Protein 1DQ3 (pdb70)

Radius of gyration: 24.33 Å; Cα contacts (8 Å, |Δi|>4): 994; chains: 1; bounding box: 84×52×70 Å

CATH classification: 2.170.16.10 (+3 more: 3.30.160.90, 3.10.28.10, 3.10.28.10)

Nearest PDB structures (foldseek):
  1dq3-assembly1_A  TM=1.002E+00  e=6.385E-95  Pyrococcus furiosus
  5esp-assembly1_A  TM=5.366E-01  e=1.668E-06  Podospora anserina S mat+
  7rcg-assembly1_A  TM=5.757E-01  e=4.374E-06  synthetic construct
  6bcg-assembly1_D  TM=5.447E-01  e=7.885E-06  Leptographium truncatum
  3hyj-assembly2_D  TM=6.438E-01  e=2.565E-03  Thermotoga maritima

Structure (mmCIF, N/CA/C/O backbone):
data_1DQ3
#
_entry.id   1DQ3
#
_cell.length_a   56.550
_cell.length_b   85.280
_cell.length_c   65.410
_cell.angle_alpha   90.00
_cell.angle_beta   112.94
_cell.angle_gamma   90.00
#
_symmetry.space_group_name_H-M   'P 1 21 1'
#
loop_
_entity.id
_entity.type
_entity.pdbx_description
1 polymer ENDONUCLEASE
2 non-polymer 'ZINC ION'
3 water water
#
loop_
_atom_site.group_PDB
_atom_site.id
_atom_site.type_symbol
_atom_site.label_atom_id
_atom_site.label_alt_id
_atom_site.label_comp_id
_atom_site.label_asym_id
_atom_site.label_entity_id
_atom_site.label_seq_id
_atom_site.pdbx_PDB_ins_code
_atom_site.Cartn_x
_atom_site.Cartn_y
_atom_site.Cartn_z
_atom_site.occupancy
_atom_site.B_iso_or_equiv
_atom_site.auth_seq_id
_atom_site.auth_comp_id
_atom_site.auth_asym_id
_atom_site.auth_atom_id
_atom_site.pdbx_PDB_model_num
ATOM 1 N N . CYS A 1 1 ? 28.477 17.535 57.694 1.00 46.76 1 CYS A N 1
ATOM 2 C CA . CYS A 1 1 ? 27.386 18.429 57.220 1.00 46.97 1 CYS A CA 1
ATOM 3 C C . CYS A 1 1 ? 27.876 19.366 56.121 1.00 45.61 1 CYS A C 1
ATOM 4 O O . CYS A 1 1 ? 29.018 19.824 56.161 1.00 43.30 1 CYS A O 1
ATOM 7 N N . ILE A 1 2 ? 27.010 19.642 55.141 1.00 41.96 2 ILE A N 1
ATOM 8 C CA . ILE A 1 2 ? 27.357 20.511 54.017 1.00 39.06 2 ILE A CA 1
ATOM 9 C C . ILE A 1 2 ? 26.320 21.593 53.741 1.00 36.51 2 ILE A C 1
ATOM 10 O O . ILE A 1 2 ? 25.178 21.505 54.190 1.00 34.10 2 ILE A O 1
ATOM 15 N N . ASP A 1 3 ? 26.729 22.604 52.980 1.00 35.38 3 ASP A N 1
ATOM 16 C CA . ASP A 1 3 ? 25.867 23.727 52.652 1.00 33.41 3 ASP A CA 1
ATOM 17 C C . ASP A 1 3 ? 24.545 23.338 52.003 1.00 34.89 3 ASP A C 1
ATOM 18 O O . ASP A 1 3 ? 24.485 22.440 51.164 1.00 34.83 3 ASP A O 1
ATOM 23 N N . GLY A 1 4 ? 23.492 24.048 52.389 1.00 31.32 4 GLY A N 1
ATOM 24 C CA . GLY A 1 4 ? 22.164 23.768 51.880 1.00 34.18 4 GLY A CA 1
ATOM 25 C C . GLY A 1 4 ? 21.949 23.904 50.386 1.00 31.12 4 GLY A C 1
ATOM 26 O O . GLY A 1 4 ? 20.971 23.397 49.861 1.00 32.94 4 GLY A O 1
ATOM 27 N N . LYS A 1 5 ? 22.853 24.582 49.699 1.00 33.13 5 LYS A N 1
ATOM 28 C CA . LYS A 1 5 ? 22.705 24.779 48.266 1.00 33.98 5 LYS A CA 1
ATOM 29 C C . LYS A 1 5 ? 23.211 23.607 47.430 1.00 31.70 5 LYS A C 1
ATOM 30 O O . LYS A 1 5 ? 23.014 23.568 46.214 1.00 31.81 5 LYS A O 1
ATOM 36 N N . ALA A 1 6 ? 23.845 22.643 48.084 1.00 30.68 6 ALA A N 1
ATOM 37 C CA . ALA A 1 6 ? 24.351 21.475 47.382 1.00 27.13 6 ALA A CA 1
ATOM 38 C C . ALA A 1 6 ? 23.159 20.701 46.826 1.00 25.54 6 ALA A C 1
ATOM 39 O O . ALA A 1 6 ? 22.138 20.571 47.498 1.00 20.27 6 ALA A O 1
ATOM 41 N N . LYS A 1 7 ? 23.296 20.187 45.605 1.00 23.71 7 LYS A N 1
ATOM 42 C CA . LYS A 1 7 ? 22.233 19.422 44.965 1.00 25.46 7 LYS A CA 1
ATOM 43 C C . LYS A 1 7 ? 22.341 17.969 45.379 1.00 27.25 7 LYS A C 1
ATOM 44 O O . LYS A 1 7 ? 23.433 17.473 45.648 1.00 20.49 7 LYS A O 1
ATOM 50 N N . ILE A 1 8 ? 21.207 17.279 45.425 1.00 23.38 8 ILE A N 1
ATOM 51 C CA . ILE A 1 8 ? 21.223 15.874 45.797 1.00 25.73 8 ILE A CA 1
ATOM 52 C C . ILE A 1 8 ? 20.121 15.114 45.078 1.00 25.51 8 ILE A C 1
ATOM 53 O O . ILE A 1 8 ? 19.035 15.651 44.845 1.00 30.44 8 ILE A O 1
ATOM 58 N N . ILE A 1 9 ? 20.402 13.869 44.712 1.00 20.77 9 ILE A N 1
ATOM 59 C CA . ILE A 1 9 ? 19.408 13.049 44.044 1.00 24.33 9 ILE A CA 1
ATOM 60 C C . ILE A 1 9 ? 18.979 11.937 45.000 1.00 23.51 9 ILE A C 1
ATOM 61 O O . ILE A 1 9 ? 19.819 11.277 45.601 1.00 20.09 9 ILE A O 1
ATOM 66 N N . PHE A 1 10 ? 17.672 11.739 45.151 1.00 25.24 10 PHE A N 1
ATOM 67 C CA . PHE A 1 10 ? 17.173 10.693 46.041 1.00 24.76 10 PHE A CA 1
ATOM 68 C C . PHE A 1 10 ? 15.875 10.102 45.509 1.00 30.75 10 PHE A C 1
ATOM 69 O O . PHE A 1 10 ? 15.226 10.688 44.644 1.00 30.97 10 PHE A O 1
ATOM 77 N N . GLU A 1 11 ? 15.499 8.933 46.012 1.00 30.64 11 GLU A N 1
ATOM 78 C CA . GLU A 1 11 ? 14.266 8.312 45.561 1.00 38.37 11 GLU A CA 1
ATOM 79 C C . GLU A 1 11 ? 13.378 7.845 46.707 1.00 40.91 11 GLU A C 1
ATOM 80 O O . GLU A 1 11 ? 13.829 7.700 47.846 1.00 37.06 11 GLU A O 1
ATOM 86 N N . ASN A 1 12 ? 12.108 7.624 46.382 1.00 47.65 12 ASN A N 1
ATOM 87 C CA . ASN A 1 12 ? 11.106 7.151 47.327 1.00 54.97 12 ASN A CA 1
ATOM 88 C C . ASN A 1 12 ? 10.629 5.776 46.869 1.00 60.74 12 ASN A C 1
ATOM 89 O O . ASN A 1 12 ? 11.312 4.771 47.076 1.00 61.66 12 ASN A O 1
ATOM 94 N N . GLU A 1 13 ? 9.456 5.738 46.241 1.00 65.43 13 GLU A N 1
ATOM 95 C CA . GLU A 1 13 ? 8.891 4.491 45.732 1.00 68.73 13 GLU A CA 1
ATOM 96 C C . GLU A 1 13 ? 9.341 4.339 44.282 1.00 67.27 13 GLU A C 1
ATOM 97 O O . GLU A 1 13 ? 8.518 4.246 43.368 1.00 70.82 13 GLU A O 1
ATOM 103 N N . GLY A 1 14 ? 10.658 4.312 44.084 1.00 64.26 14 GLY A N 1
ATOM 104 C CA . GLY A 1 14 ? 11.220 4.190 42.749 1.00 59.77 14 GLY A CA 1
ATOM 105 C C . GLY A 1 14 ? 11.185 5.542 42.063 1.00 55.77 14 GLY A C 1
ATOM 106 O O . GLY A 1 14 ? 11.725 5.735 40.967 1.00 56.18 14 GLY A O 1
ATOM 107 N N . GLU A 1 15 ? 10.545 6.486 42.743 1.00 51.05 15 GLU A N 1
ATOM 108 C CA . GLU A 1 15 ? 10.372 7.849 42.265 1.00 45.22 15 GLU A CA 1
ATOM 109 C C . GLU A 1 15 ? 11.574 8.717 42.651 1.00 40.76 15 GLU A C 1
ATOM 110 O O . GLU A 1 15 ? 11.802 8.967 43.835 1.00 39.37 15 GLU A O 1
ATOM 116 N N . GLU A 1 16 ? 12.334 9.177 41.658 1.00 33.37 16 GLU A N 1
ATOM 117 C CA . GLU A 1 16 ? 13.507 10.008 41.920 1.00 31.91 16 GLU A CA 1
ATOM 118 C C . GLU A 1 16 ? 13.198 11.495 41.988 1.00 28.09 16 GLU A C 1
ATOM 119 O O . GLU A 1 16 ? 12.243 11.980 41.383 1.00 31.11 16 GLU A O 1
ATOM 125 N N . HIS A 1 17 ? 14.042 12.209 42.720 1.00 27.55 17 HIS A N 1
ATOM 126 C CA . HIS A 1 17 ? 13.933 13.652 42.879 1.00 27.92 17 HIS A CA 1
ATOM 127 C C . HIS A 1 17 ? 15.326 14.235 42.818 1.00 27.41 17 HIS A C 1
ATOM 128 O O . HIS A 1 17 ? 16.311 13.543 43.086 1.00 26.85 17 HIS A O 1
ATOM 135 N N . LEU A 1 18 ? 15.389 15.511 42.459 1.00 25.60 18 LEU A N 1
ATOM 136 C CA . LEU A 1 18 ? 16.633 16.248 42.367 1.00 30.09 18 LEU A CA 1
ATOM 137 C C . LEU A 1 18 ? 16.320 17.615 42.948 1.00 31.03 18 LEU A C 1
ATOM 138 O O . LEU A 1 18 ? 15.581 18.390 42.353 1.00 30.54 18 LEU A O 1
ATOM 143 N N . THR A 1 19 ? 16.874 17.892 44.123 1.00 30.70 19 THR A N 1
ATOM 144 C CA . THR A 1 19 ? 16.640 19.154 44.819 1.00 29.45 19 THR A CA 1
ATOM 145 C C . THR A 1 19 ? 17.896 19.517 45.607 1.00 27.90 19 THR A C 1
ATOM 146 O O . THR A 1 19 ? 18.864 18.764 45.621 1.00 26.26 19 THR A O 1
ATOM 150 N N . THR A 1 20 ? 17.875 20.665 46.274 1.00 28.10 20 THR A N 1
ATOM 151 C CA . THR A 1 20 ? 19.011 21.061 47.092 1.00 27.67 20 THR A CA 1
ATOM 152 C C . THR A 1 20 ? 18.788 20.417 48.450 1.00 28.39 20 THR A C 1
ATOM 153 O O . THR A 1 20 ? 17.715 19.876 48.721 1.00 30.30 20 THR A O 1
ATOM 157 N N . MET A 1 21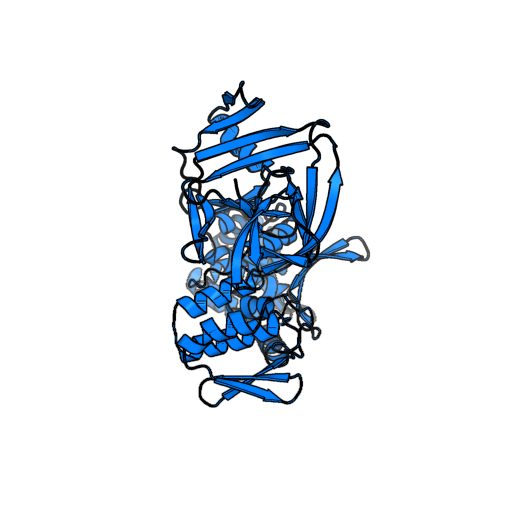 ? 19.795 20.483 49.307 1.00 29.75 21 MET A N 1
ATOM 158 C CA . MET A 1 21 ? 19.683 19.911 50.641 1.00 29.83 21 MET A CA 1
ATOM 159 C C . MET A 1 21 ? 18.611 20.648 51.459 1.00 29.56 21 MET A C 1
ATOM 160 O O . MET A 1 21 ? 17.860 20.024 52.209 1.00 27.28 21 MET A O 1
ATOM 165 N N . GLU A 1 22 ? 18.529 21.968 51.300 1.00 29.43 22 GLU A N 1
ATOM 166 C CA . GLU A 1 22 ? 17.537 22.752 52.032 1.00 34.36 22 GLU A CA 1
ATOM 167 C C . GLU A 1 22 ? 16.139 22.237 51.721 1.00 33.39 22 GLU A C 1
ATOM 168 O O . GLU A 1 22 ? 15.376 21.864 52.617 1.00 34.76 22 GLU A O 1
ATOM 174 N N . GLU A 1 23 ? 15.819 22.233 50.431 1.00 31.90 23 GLU A N 1
ATOM 175 C CA . GLU A 1 23 ? 14.521 21.794 49.944 1.00 34.84 23 GLU A CA 1
ATOM 176 C C . GLU A 1 23 ? 14.174 20.389 50.384 1.00 32.38 23 GLU A C 1
ATOM 177 O O . GLU A 1 23 ? 13.002 20.070 50.590 1.00 31.37 23 GLU A O 1
ATOM 183 N N . MET A 1 24 ? 15.184 19.541 50.526 1.00 30.68 24 MET A N 1
ATOM 184 C CA . MET A 1 24 ? 14.929 18.175 50.952 1.00 29.51 24 MET A CA 1
ATOM 185 C C . MET A 1 24 ? 14.453 18.194 52.407 1.00 29.93 24 MET A C 1
ATOM 186 O O . MET A 1 24 ? 13.576 17.424 52.797 1.00 30.16 24 MET A O 1
ATOM 191 N N . TYR A 1 25 ? 15.039 19.079 53.206 1.00 30.70 25 TYR A N 1
ATOM 192 C CA . TYR A 1 25 ? 14.658 19.198 54.607 1.00 32.24 25 TYR A CA 1
ATOM 193 C C . TYR A 1 25 ? 13.229 19.757 54.664 1.00 32.07 25 TYR A C 1
ATOM 194 O O . TYR A 1 25 ? 12.356 19.185 55.310 1.00 25.70 25 TYR A O 1
ATOM 203 N N . GLU A 1 26 ? 13.005 20.863 53.960 1.00 35.25 26 GLU A N 1
ATOM 204 C CA . GLU A 1 26 ? 11.699 21.512 53.899 1.00 37.75 26 GLU A CA 1
ATOM 205 C C . GLU A 1 26 ? 10.583 20.578 53.425 1.00 40.10 26 GLU A C 1
ATOM 206 O O . GLU A 1 26 ? 9.431 20.712 53.836 1.00 41.34 26 GLU A O 1
ATOM 212 N N . ARG A 1 27 ? 10.935 19.630 52.564 1.00 40.07 27 ARG A N 1
ATOM 213 C CA . ARG A 1 27 ? 9.979 18.687 51.999 1.00 41.27 27 ARG A CA 1
ATOM 214 C C . ARG A 1 27 ? 9.440 17.658 52.979 1.00 40.57 27 ARG A C 1
ATOM 215 O O . ARG A 1 27 ? 8.337 17.134 52.794 1.00 37.47 27 ARG A O 1
ATOM 223 N N . TYR A 1 28 ? 10.214 17.350 54.013 1.00 37.72 28 TYR A N 1
ATOM 224 C CA . TYR A 1 28 ? 9.770 16.365 54.994 1.00 37.94 28 TYR A CA 1
ATOM 225 C C . TYR A 1 28 ? 9.592 16.938 56.389 1.00 37.59 28 TYR A C 1
ATOM 226 O O . TYR A 1 28 ? 9.393 16.198 57.346 1.00 36.03 28 TYR A O 1
ATOM 235 N N . LYS A 1 29 ? 9.651 18.259 56.488 1.00 36.08 29 LYS A N 1
ATOM 236 C CA . LYS A 1 29 ? 9.511 18.945 57.761 1.00 40.85 29 LYS A CA 1
ATOM 237 C C . LYS A 1 29 ? 8.191 18.605 58.449 1.00 42.42 29 LYS A C 1
ATOM 238 O O . LYS A 1 29 ? 8.143 18.469 59.672 1.00 40.34 29 LYS A O 1
ATOM 244 N N . HIS A 1 30 ? 7.130 18.456 57.657 1.00 41.30 30 HIS A N 1
ATOM 245 C CA . HIS A 1 30 ? 5.808 18.146 58.190 1.00 42.85 30 HIS A CA 1
ATOM 246 C C . HIS A 1 30 ? 5.791 16.898 59.066 1.00 40.82 30 HIS A C 1
ATOM 247 O O . HIS A 1 30 ? 4.955 16.779 59.960 1.00 40.92 30 HIS A O 1
ATOM 254 N N . LEU A 1 31 ? 6.701 15.966 58.811 1.00 41.07 31 LEU A N 1
ATOM 255 C CA . LEU A 1 31 ? 6.764 14.751 59.615 1.00 42.02 31 LEU A CA 1
ATOM 256 C C . LEU A 1 31 ? 7.187 15.088 61.044 1.00 43.65 31 LEU A C 1
ATOM 257 O O . LEU A 1 31 ? 7.246 14.215 61.909 1.00 41.47 31 LEU A O 1
ATOM 262 N N . GLY A 1 32 ? 7.492 16.360 61.280 1.00 43.53 32 GLY A N 1
ATOM 263 C CA . GLY A 1 32 ? 7.899 16.792 62.602 1.00 46.01 32 GLY A CA 1
ATOM 264 C C . GLY A 1 32 ? 9.396 16.730 62.826 1.00 47.34 32 GLY A C 1
ATOM 265 O O . GLY A 1 32 ? 10.026 15.690 62.635 1.00 48.69 32 GLY A O 1
ATOM 266 N N . GLU A 1 33 ? 9.971 17.854 63.230 1.00 46.71 33 GLU A N 1
ATOM 267 C CA . GLU A 1 33 ? 11.400 17.913 63.489 1.00 49.21 33 GLU A CA 1
ATOM 268 C C . GLU A 1 33 ? 11.675 18.028 64.989 1.00 49.36 33 GLU A C 1
ATOM 269 O O . GLU A 1 33 ? 10.996 18.763 65.702 1.00 50.95 33 GLU A O 1
ATOM 275 N N . PHE A 1 34 ? 12.669 17.285 65.463 1.00 46.89 34 PHE A N 1
ATOM 276 C CA . PHE A 1 34 ? 13.030 17.302 66.873 1.00 44.74 34 PHE A CA 1
ATOM 277 C C . PHE A 1 34 ? 14.355 18.032 67.084 1.00 45.42 34 PHE A C 1
ATOM 278 O O . PHE A 1 34 ? 15.210 18.055 66.201 1.00 44.51 34 PHE A O 1
ATOM 286 N N . TYR A 1 35 ? 14.522 18.627 68.258 1.00 44.14 35 TYR A N 1
ATOM 287 C CA . TYR A 1 35 ? 15.745 19.353 68.570 1.00 42.21 35 TYR A CA 1
ATOM 288 C C . TYR A 1 35 ? 16.651 18.529 69.474 1.00 39.06 35 TYR A C 1
ATOM 289 O O . TYR A 1 35 ? 16.233 18.081 70.538 1.00 40.57 35 TYR A O 1
ATOM 298 N N . ASP A 1 36 ? 17.887 18.323 69.032 1.00 38.16 36 ASP A N 1
ATOM 299 C CA . ASP A 1 36 ? 18.874 17.571 69.798 1.00 37.78 36 ASP A CA 1
ATOM 300 C C . ASP A 1 36 ? 19.633 18.595 70.630 1.00 41.65 36 ASP A C 1
ATOM 301 O O . ASP A 1 36 ? 20.653 19.132 70.195 1.00 36.80 36 ASP A O 1
ATOM 306 N N . GLU A 1 37 ? 19.121 18.860 71.827 1.00 43.56 37 GLU A N 1
ATOM 307 C CA . GLU A 1 37 ? 19.713 19.840 72.728 1.00 47.34 37 GLU A CA 1
ATOM 308 C C . GLU A 1 37 ? 21.219 19.657 72.954 1.00 44.53 37 GLU A C 1
ATOM 309 O O . GLU A 1 37 ? 21.958 20.637 72.994 1.00 46.47 37 GLU A O 1
ATOM 315 N N . GLU A 1 38 ? 21.673 18.412 73.081 1.00 43.72 38 GLU A N 1
ATOM 316 C CA . GLU A 1 38 ? 23.097 18.128 73.297 1.00 41.79 38 GLU A CA 1
ATOM 317 C C . GLU A 1 38 ? 23.995 18.596 72.154 1.00 42.26 38 GLU A C 1
ATOM 318 O O . GLU A 1 38 ? 25.046 19.197 72.388 1.00 41.83 38 GLU A O 1
ATOM 324 N N . TYR A 1 39 ? 23.577 18.326 70.919 1.00 41.72 39 TYR A N 1
ATOM 325 C CA . TYR A 1 39 ? 24.362 18.697 69.747 1.00 37.78 39 TYR A CA 1
ATOM 326 C C . TYR A 1 39 ? 23.861 19.922 68.998 1.00 34.37 39 TYR A C 1
ATOM 327 O O . TYR A 1 39 ? 24.298 20.201 67.882 1.00 35.12 39 TYR A O 1
ATOM 336 N N . ASN A 1 40 ? 22.955 20.659 69.625 1.00 33.21 40 ASN A N 1
ATOM 337 C CA . ASN A 1 40 ? 22.393 21.867 69.038 1.00 36.56 40 ASN A CA 1
ATOM 338 C C . ASN A 1 40 ? 22.042 21.712 67.549 1.00 36.61 40 ASN A C 1
ATOM 339 O O . ASN A 1 40 ? 22.414 22.544 66.720 1.00 37.39 40 ASN A O 1
ATOM 344 N N . ARG A 1 41 ? 21.320 20.649 67.215 1.00 30.34 41 ARG A N 1
ATOM 345 C CA . ARG A 1 41 ? 20.933 20.418 65.831 1.00 33.49 41 ARG A CA 1
ATOM 346 C C . ARG A 1 41 ? 19.471 19.991 65.725 1.00 35.07 41 ARG A C 1
ATOM 347 O O . ARG A 1 41 ? 18.919 19.412 66.659 1.00 31.82 41 ARG A O 1
ATOM 355 N N . TRP A 1 42 ? 18.849 20.283 64.587 1.00 32.78 42 TRP A N 1
ATOM 356 C CA . TRP A 1 42 ? 17.463 19.899 64.368 1.00 36.39 42 TRP A CA 1
ATOM 357 C C . TRP A 1 42 ? 17.440 18.661 63.487 1.00 34.93 42 TRP A C 1
ATOM 358 O O . TRP A 1 42 ? 18.209 18.556 62.540 1.00 39.43 42 TRP A O 1
ATOM 369 N N . GLY A 1 43 ? 16.562 17.720 63.801 1.00 32.13 43 GLY A N 1
ATOM 370 C CA . GLY A 1 43 ? 16.493 16.512 63.011 1.00 32.35 43 GLY A CA 1
ATOM 371 C C . GLY A 1 43 ? 15.085 16.167 62.570 1.00 39.01 43 GLY A C 1
ATOM 372 O O . GLY A 1 43 ? 14.116 16.814 62.971 1.00 38.58 43 GLY A O 1
ATOM 373 N N . ILE A 1 44 ? 14.987 15.143 61.731 1.00 38.52 44 ILE A N 1
ATOM 374 C CA . ILE A 1 44 ? 13.717 14.656 61.215 1.00 39.51 44 ILE A CA 1
ATOM 375 C C . ILE A 1 44 ? 13.913 13.168 60.982 1.00 39.40 44 ILE A C 1
ATOM 376 O O . ILE A 1 44 ? 14.797 12.768 60.222 1.00 35.97 44 ILE A O 1
ATOM 381 N N . ASP A 1 45 ? 13.113 12.347 61.652 1.00 40.69 45 ASP A N 1
ATOM 382 C CA . ASP A 1 45 ? 13.219 10.908 61.484 1.00 41.97 45 ASP A CA 1
ATOM 383 C C . ASP A 1 45 ? 12.425 10.473 60.267 1.00 43.06 45 ASP A C 1
ATOM 384 O O . ASP A 1 45 ? 11.201 10.620 60.219 1.00 45.26 45 ASP A O 1
ATOM 389 N N . VAL A 1 46 ? 13.136 9.943 59.280 1.00 39.87 46 VAL A N 1
ATOM 390 C CA . VAL A 1 46 ? 12.517 9.486 58.049 1.00 39.97 46 VAL A CA 1
ATOM 391 C C . VAL A 1 46 ? 12.809 8.004 57.858 1.00 42.65 46 VAL A C 1
ATOM 392 O O . VAL A 1 46 ? 12.677 7.468 56.761 1.00 41.96 46 VAL A O 1
ATOM 396 N N . SER A 1 47 ? 13.204 7.346 58.941 1.00 44.06 47 SER A N 1
ATOM 397 C CA . SER A 1 47 ? 13.515 5.926 58.902 1.00 48.83 47 SER A CA 1
ATOM 398 C C . SER A 1 47 ? 12.347 5.106 58.377 1.00 51.34 47 SER A C 1
ATOM 399 O O . SER A 1 47 ? 12.546 4.086 57.719 1.00 52.63 47 SER A O 1
ATOM 402 N N . ASN A 1 48 ? 11.129 5.544 58.674 1.00 55.78 48 ASN A N 1
ATOM 403 C CA . ASN A 1 48 ? 9.944 4.826 58.218 1.00 58.63 48 ASN A CA 1
ATOM 404 C C . ASN A 1 48 ? 9.547 5.249 56.812 1.00 57.80 48 ASN A C 1
ATOM 405 O O . ASN A 1 48 ? 8.803 4.548 56.130 1.00 59.17 48 ASN A O 1
ATOM 410 N N . VAL A 1 49 ? 10.039 6.407 56.388 1.00 55.57 49 VAL A N 1
ATOM 411 C CA . VAL A 1 49 ? 9.770 6.907 55.046 1.00 54.36 49 VAL A CA 1
ATOM 412 C C . VAL A 1 49 ? 10.898 6.370 54.176 1.00 54.19 49 VAL A C 1
ATOM 413 O O . VAL A 1 49 ? 12.060 6.714 54.375 1.00 56.12 49 VAL A O 1
ATOM 417 N N . PRO A 1 50 ? 10.574 5.512 53.200 1.00 51.80 50 PRO A N 1
ATOM 418 C CA . PRO A 1 50 ? 11.639 4.978 52.352 1.00 48.45 50 PRO A CA 1
ATOM 419 C C . PRO A 1 50 ? 12.340 6.057 51.534 1.00 45.46 50 PRO A C 1
ATOM 420 O O . PRO A 1 50 ? 11.818 6.519 50.523 1.00 50.35 50 PRO A O 1
ATOM 424 N N . ILE A 1 51 ? 13.509 6.482 51.995 1.00 39.11 51 ILE A N 1
ATOM 425 C CA . ILE A 1 51 ? 14.288 7.480 51.272 1.00 35.08 51 ILE A CA 1
ATOM 426 C C . ILE A 1 51 ? 15.652 6.875 50.989 1.00 31.66 51 ILE A C 1
ATOM 427 O O . ILE A 1 51 ? 16.334 6.391 51.897 1.00 29.92 51 ILE A O 1
ATOM 432 N N . TYR A 1 52 ? 16.040 6.886 49.722 1.00 30.41 52 TYR A N 1
ATOM 433 C CA . TYR A 1 52 ? 17.314 6.317 49.334 1.00 30.69 52 TYR A CA 1
ATOM 434 C C . TYR A 1 52 ? 18.177 7.300 48.574 1.00 30.97 52 TYR A C 1
ATOM 435 O O . TYR A 1 52 ? 17.675 8.111 47.794 1.00 29.64 52 TYR A O 1
ATOM 444 N N . VAL A 1 53 ? 19.481 7.230 48.823 1.00 25.71 53 VAL A N 1
ATOM 445 C CA . VAL A 1 53 ? 20.437 8.093 48.149 1.00 22.60 53 VAL A CA 1
ATOM 446 C C . VAL A 1 53 ? 21.490 7.212 47.500 1.00 22.48 53 VAL A C 1
ATOM 447 O O . VAL A 1 53 ? 21.486 5.989 47.679 1.00 24.09 53 VAL A O 1
ATOM 451 N N . LYS A 1 54 ? 22.371 7.821 46.715 1.00 22.17 54 LYS A N 1
ATOM 452 C CA . LYS A 1 54 ? 23.438 7.055 46.082 1.00 23.51 54 LYS A CA 1
ATOM 453 C C . LYS A 1 54 ? 24.597 7.044 47.062 1.00 21.41 54 LYS A C 1
ATOM 454 O O . LYS A 1 54 ? 25.059 8.093 47.502 1.00 20.07 54 LYS A O 1
ATOM 460 N N . SER A 1 55 ? 25.036 5.848 47.425 1.00 22.74 55 SER A N 1
ATOM 461 C CA . SER A 1 55 ? 26.125 5.691 48.378 1.00 22.53 55 SER A CA 1
ATOM 462 C C . SER A 1 55 ? 27.285 4.896 47.783 1.00 23.23 55 SER A C 1
ATOM 463 O O . SER A 1 55 ? 27.096 4.054 46.908 1.00 25.54 55 SER A O 1
ATOM 466 N N . PHE A 1 56 ? 28.487 5.157 48.281 1.00 24.04 56 PHE A N 1
ATOM 467 C CA . PHE A 1 56 ? 29.670 4.457 47.820 1.00 20.89 56 PHE A CA 1
ATOM 468 C C . PHE A 1 56 ? 30.057 3.389 48.851 1.00 25.07 56 PHE A C 1
ATOM 469 O O . PHE A 1 56 ? 30.116 3.665 50.051 1.00 24.85 56 PHE A O 1
ATOM 477 N N . ASP A 1 57 ? 30.306 2.171 48.384 1.00 25.66 57 ASP A N 1
ATOM 478 C CA . ASP A 1 57 ? 30.720 1.101 49.280 1.00 29.03 57 ASP A CA 1
ATOM 479 C C . ASP A 1 57 ? 32.221 0.881 49.129 1.00 28.16 57 ASP A C 1
ATOM 480 O O . ASP A 1 57 ? 32.672 0.238 48.183 1.00 27.67 57 ASP A O 1
ATOM 485 N N . PRO A 1 58 ? 33.014 1.418 50.068 1.00 31.06 58 PRO A N 1
ATOM 486 C CA . PRO A 1 58 ? 34.477 1.301 50.061 1.00 36.64 58 PRO A CA 1
ATOM 487 C C . PRO A 1 58 ? 34.939 -0.147 49.978 1.00 40.27 58 PRO A C 1
ATOM 488 O O . PRO A 1 58 ? 35.994 -0.438 49.423 1.00 42.92 58 PRO A O 1
ATOM 492 N N . GLU A 1 59 ? 34.139 -1.047 50.539 1.00 43.89 59 GLU A N 1
ATOM 493 C CA . GLU A 1 59 ? 34.461 -2.469 50.543 1.00 48.21 59 GLU A CA 1
ATOM 494 C C . GLU A 1 59 ? 34.469 -3.064 49.134 1.00 46.41 59 GLU A C 1
ATOM 495 O O . GLU A 1 59 ? 35.524 -3.428 48.615 1.00 46.72 59 GLU A O 1
ATOM 501 N N . SER A 1 60 ? 33.291 -3.161 48.519 1.00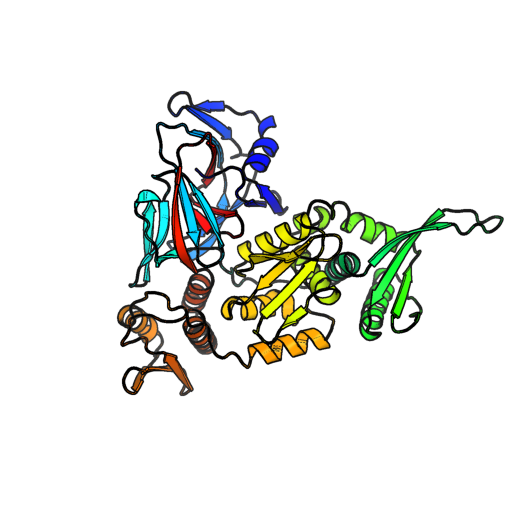 43.64 60 SER A N 1
ATOM 502 C CA . SER A 1 60 ? 33.174 -3.729 47.177 1.00 41.15 60 SER A CA 1
ATOM 503 C C . SER A 1 60 ? 33.568 -2.731 46.094 1.00 42.69 60 SER A C 1
ATOM 504 O O . SER A 1 60 ? 33.716 -3.092 44.924 1.00 41.76 60 SER A O 1
ATOM 507 N N . LYS A 1 61 ? 33.734 -1.474 46.490 1.00 40.84 61 LYS A N 1
ATOM 508 C CA . LYS A 1 61 ? 34.129 -0.424 45.566 1.00 42.95 61 LYS A CA 1
ATOM 509 C C . LYS A 1 61 ? 33.106 -0.175 44.473 1.00 43.39 61 LYS A C 1
ATOM 510 O O . LYS A 1 61 ? 33.452 -0.015 43.309 1.00 45.80 61 LYS A O 1
ATOM 516 N N . ARG A 1 62 ? 31.836 -0.150 44.841 1.00 41.81 62 ARG A N 1
ATOM 517 C CA . ARG A 1 62 ? 30.820 0.118 43.855 1.00 39.93 62 ARG A CA 1
ATOM 518 C C . ARG A 1 62 ? 29.779 1.041 44.449 1.00 38.82 62 ARG A C 1
ATOM 519 O O . ARG A 1 62 ? 29.794 1.322 45.651 1.00 35.11 62 ARG A O 1
ATOM 527 N N . VAL A 1 63 ? 28.900 1.540 43.590 1.00 33.85 63 VAL A N 1
ATOM 528 C CA . VAL A 1 63 ? 27.852 2.450 44.008 1.00 31.24 63 VAL A CA 1
ATOM 529 C C . VAL A 1 63 ? 26.626 1.645 44.392 1.00 30.04 63 VAL A C 1
ATOM 530 O O . VAL A 1 63 ? 26.149 0.818 43.619 1.00 30.57 63 VAL A O 1
ATOM 534 N N . VAL A 1 64 ? 26.118 1.901 45.590 1.00 29.84 64 VAL A N 1
ATOM 535 C CA . VAL A 1 64 ? 24.957 1.196 46.110 1.00 28.85 64 VAL A CA 1
ATOM 536 C C . VAL A 1 64 ? 23.874 2.182 46.555 1.00 29.59 64 VAL A C 1
ATOM 537 O O . VAL A 1 64 ? 24.112 3.384 46.654 1.00 26.19 64 VAL A O 1
ATOM 541 N N . LYS A 1 65 ? 22.687 1.652 46.832 1.00 30.73 65 LYS A N 1
ATOM 542 C CA . LYS A 1 65 ? 21.562 2.457 47.285 1.00 32.52 65 LYS A CA 1
ATOM 543 C C . LYS A 1 65 ? 21.612 2.527 48.808 1.00 31.50 65 LYS A C 1
ATOM 544 O O . LYS A 1 65 ? 21.595 1.502 49.485 1.00 31.14 65 LYS A O 1
ATOM 550 N N . GLY A 1 66 ? 21.683 3.739 49.343 1.00 31.65 66 GLY A N 1
ATOM 551 C CA . GLY A 1 66 ? 21.762 3.898 50.783 1.00 29.72 66 GLY A CA 1
ATOM 552 C C . GLY A 1 66 ? 20.504 4.437 51.433 1.00 30.29 66 GLY A C 1
ATOM 553 O O . GLY A 1 66 ? 19.919 5.414 50.966 1.00 30.18 66 GLY A O 1
ATOM 554 N N . LYS A 1 67 ? 20.109 3.796 52.530 1.00 28.30 67 LYS A N 1
ATOM 555 C CA . LYS A 1 67 ? 18.923 4.163 53.297 1.00 27.22 67 LYS A CA 1
ATOM 556 C C . LYS A 1 67 ? 19.174 5.352 54.218 1.00 25.70 67 LYS A C 1
ATOM 557 O O . LYS A 1 67 ? 20.103 5.335 55.031 1.00 29.58 67 LYS A O 1
ATOM 563 N N . VAL A 1 68 ? 18.353 6.388 54.088 1.00 22.35 68 VAL A N 1
ATOM 564 C CA . VAL A 1 68 ? 18.475 7.565 54.942 1.00 25.30 68 VAL A CA 1
ATOM 565 C C . VAL A 1 68 ? 17.555 7.368 56.149 1.00 29.02 68 VAL A C 1
ATOM 566 O O . VAL A 1 68 ? 16.411 6.948 55.996 1.00 31.98 68 VAL A O 1
ATOM 570 N N . ASN A 1 69 ? 18.047 7.651 57.350 1.00 28.19 69 ASN A N 1
ATOM 571 C CA . ASN A 1 69 ? 17.214 7.485 58.533 1.00 28.73 69 ASN A CA 1
ATOM 572 C C . ASN A 1 69 ? 16.872 8.792 59.216 1.00 26.71 69 ASN A C 1
ATOM 573 O O . ASN A 1 69 ? 15.827 8.914 59.850 1.00 32.31 69 ASN A O 1
ATOM 578 N N . VAL A 1 70 ? 17.743 9.779 59.070 1.00 26.98 70 VAL A N 1
ATOM 579 C CA . VAL A 1 70 ? 17.527 11.079 59.685 1.00 26.74 70 VAL A CA 1
ATOM 580 C C . VAL A 1 70 ? 18.136 12.181 58.826 1.00 27.41 70 VAL A C 1
ATOM 581 O O . VAL A 1 70 ? 19.239 12.030 58.300 1.00 30.67 70 VAL A O 1
ATOM 585 N N . ILE A 1 71 ? 17.416 13.286 58.693 1.00 25.87 71 ILE A N 1
ATOM 586 C CA . ILE A 1 71 ? 17.903 14.437 57.945 1.00 24.69 71 ILE A CA 1
ATOM 587 C C . ILE A 1 71 ? 18.214 15.483 59.003 1.00 30.29 71 ILE A C 1
ATOM 588 O O . ILE A 1 71 ? 17.345 15.844 59.797 1.00 28.50 71 ILE A O 1
ATOM 593 N N . TRP A 1 72 ? 19.447 15.970 59.016 1.00 30.07 72 TRP A N 1
ATOM 594 C CA . TRP A 1 72 ? 19.854 16.960 59.999 1.00 30.18 72 TRP A CA 1
ATOM 595 C C . TRP A 1 72 ? 20.000 18.363 59.451 1.00 29.53 72 TRP A C 1
ATOM 596 O O . TRP A 1 72 ? 20.295 18.569 58.277 1.00 31.26 72 TRP A O 1
ATOM 607 N N . LYS A 1 73 ? 19.804 19.331 60.332 1.00 29.54 73 LYS A N 1
ATOM 608 C CA . LYS A 1 73 ? 19.948 20.729 59.985 1.00 31.61 73 LYS A CA 1
ATOM 609 C C . LYS A 1 73 ? 20.828 21.329 61.086 1.00 34.95 73 LYS A C 1
ATOM 610 O O . LYS A 1 73 ? 20.549 21.161 62.272 1.00 36.78 73 LYS A O 1
ATOM 616 N N . TYR A 1 74 ? 21.902 22.005 60.691 1.00 38.50 74 TYR A N 1
ATOM 617 C CA . TYR A 1 74 ? 22.820 22.612 61.647 1.00 41.49 74 TYR A CA 1
ATOM 618 C C . TYR A 1 74 ? 22.947 24.110 61.439 1.00 45.15 74 TYR A C 1
ATOM 619 O O . TYR A 1 74 ? 22.656 24.634 60.366 1.00 48.31 74 TYR A O 1
ATOM 628 N N . GLU A 1 75 ? 23.409 24.794 62.476 1.00 50.38 75 GLU A N 1
ATOM 629 C CA . GLU A 1 75 ? 23.619 26.228 62.433 1.00 54.54 75 GLU A CA 1
ATOM 630 C C . GLU A 1 75 ? 25.029 26.387 62.917 1.00 55.78 75 GLU A C 1
ATOM 631 O O . GLU A 1 75 ? 25.276 26.286 64.114 1.00 58.11 75 GLU A O 1
ATOM 637 N N . LEU A 1 76 ? 25.965 26.593 61.997 1.00 58.53 76 LEU A N 1
ATOM 638 C CA . LEU A 1 76 ? 27.359 26.758 62.388 1.00 59.89 76 LEU A CA 1
ATOM 639 C C . LEU A 1 76 ? 27.767 28.229 62.368 1.00 62.69 76 LEU A C 1
ATOM 640 O O . LEU A 1 76 ? 27.517 28.951 61.388 1.00 64.72 76 LEU A O 1
ATOM 645 N N . GLY A 1 77 ? 28.391 28.665 63.465 1.00 64.09 77 GLY A N 1
ATOM 646 C CA . GLY A 1 77 ? 28.824 30.046 63.581 1.00 63.66 77 GLY A CA 1
ATOM 647 C C . GLY A 1 77 ? 30.328 30.235 63.524 1.00 63.74 77 GLY A C 1
ATOM 648 O O . GLY A 1 77 ? 31.096 29.286 63.294 1.00 62.44 77 GLY A O 1
ATOM 649 N N . LYS A 1 78 ? 30.746 31.471 63.779 1.00 63.14 78 LYS A N 1
ATOM 650 C CA . LYS A 1 78 ? 32.142 31.854 63.730 1.00 61.61 78 LYS A CA 1
ATOM 651 C C . LYS A 1 78 ? 33.070 31.086 64.651 1.00 60.72 78 LYS A C 1
ATOM 652 O O . LYS A 1 78 ? 34.281 31.268 64.601 1.00 58.09 78 LYS A O 1
ATOM 658 N N . ASP A 1 79 ? 32.521 30.219 65.488 1.00 61.18 79 ASP A N 1
ATOM 659 C CA . ASP A 1 79 ? 33.383 29.420 66.357 1.00 64.17 79 ASP A CA 1
ATOM 660 C C . ASP A 1 79 ? 34.016 28.271 65.557 1.00 62.36 79 ASP A C 1
ATOM 661 O O . ASP A 1 79 ? 34.961 27.617 66.014 1.00 62.33 79 ASP A O 1
ATOM 666 N N . VAL A 1 80 ? 33.491 28.036 64.360 1.00 60.43 80 VAL A N 1
ATOM 667 C CA . VAL A 1 80 ? 34.018 26.975 63.497 1.00 59.19 80 VAL A CA 1
ATOM 668 C C . VAL A 1 80 ? 34.343 27.501 62.092 1.00 55.95 80 VAL A C 1
ATOM 669 O O . VAL A 1 80 ? 33.553 28.239 61.472 1.00 50.23 80 VAL A O 1
ATOM 673 N N . THR A 1 81 ? 35.515 27.127 61.597 1.00 54.86 81 THR A N 1
ATOM 674 C CA . THR A 1 81 ? 35.910 27.568 60.265 1.00 57.45 81 THR A CA 1
ATOM 675 C C . THR A 1 81 ? 35.412 26.582 59.173 1.00 56.41 81 THR A C 1
ATOM 676 O O . THR A 1 81 ? 35.681 25.383 59.241 1.00 55.64 81 THR A O 1
ATOM 680 N N . LYS A 1 82 ? 34.639 27.085 58.206 1.00 54.33 82 LYS A N 1
ATOM 681 C CA . LYS A 1 82 ? 34.123 26.248 57.109 1.00 53.78 82 LYS A CA 1
ATOM 682 C C . LYS A 1 82 ? 35.156 26.097 55.975 1.00 51.32 82 LYS A C 1
ATOM 683 O O . LYS A 1 82 ? 35.847 27.051 55.621 1.00 49.97 82 LYS A O 1
ATOM 689 N N . TYR A 1 83 ? 35.235 24.901 55.395 1.00 47.24 83 TYR A N 1
ATOM 690 C CA . TYR A 1 83 ? 36.170 24.623 54.309 1.00 44.10 83 TYR A CA 1
ATOM 691 C C . TYR A 1 83 ? 35.489 24.469 52.960 1.00 41.82 83 TYR A C 1
ATOM 692 O O . TYR A 1 83 ? 34.667 23.574 52.774 1.00 42.00 83 TYR A O 1
ATOM 701 N N . GLU A 1 84 ? 35.828 25.347 52.020 1.00 40.80 84 GLU A N 1
ATOM 702 C CA . GLU A 1 84 ? 35.273 25.273 50.674 1.00 36.82 84 GLU A CA 1
ATOM 703 C C . GLU A 1 84 ? 36.265 24.514 49.797 1.00 38.04 84 GLU A C 1
ATOM 704 O O . GLU A 1 84 ? 37.442 24.882 49.695 1.00 31.70 84 GLU A O 1
ATOM 710 N N . ILE A 1 85 ? 35.785 23.447 49.169 1.00 35.78 85 ILE A N 1
ATOM 711 C CA . ILE A 1 85 ? 36.629 22.628 48.312 1.00 34.15 85 ILE A CA 1
ATOM 712 C C . ILE A 1 85 ? 36.140 22.626 46.863 1.00 31.06 85 ILE A C 1
ATOM 713 O O . ILE A 1 85 ? 34.971 22.343 46.590 1.00 35.69 85 ILE A O 1
ATOM 718 N N . ILE A 1 86 ? 37.046 22.963 45.945 1.00 32.81 86 ILE A N 1
ATOM 719 C CA . ILE A 1 86 ? 36.752 23.017 44.511 1.00 30.96 86 ILE A CA 1
ATOM 720 C C . ILE A 1 86 ? 37.669 22.059 43.758 1.00 30.05 86 ILE A C 1
ATOM 721 O O . ILE A 1 86 ? 38.884 22.082 43.952 1.00 30.37 86 ILE A O 1
ATOM 726 N N . THR A 1 87 ? 37.094 21.222 42.898 1.00 26.53 87 THR A N 1
ATOM 727 C CA . THR A 1 87 ? 37.894 20.282 42.116 1.00 23.30 87 THR A CA 1
ATOM 728 C C . THR A 1 87 ? 38.234 20.843 40.735 1.00 25.42 87 THR A C 1
ATOM 729 O O . THR A 1 87 ? 37.775 21.923 40.356 1.00 22.42 87 THR A O 1
ATOM 733 N N . ASN A 1 88 ? 39.035 20.085 39.989 1.00 26.55 88 ASN A N 1
ATOM 734 C CA . ASN A 1 88 ? 39.450 20.464 38.643 1.00 27.68 88 ASN A CA 1
ATOM 735 C C . ASN A 1 88 ? 38.235 20.627 37.731 1.00 31.30 88 ASN A C 1
ATOM 736 O O . ASN A 1 88 ? 38.218 21.471 36.839 1.00 30.96 88 ASN A O 1
ATOM 741 N N . LYS A 1 89 ? 37.225 19.804 37.981 1.00 26.88 89 LYS A N 1
ATOM 742 C CA . LYS A 1 89 ? 35.985 19.782 37.218 1.00 32.84 89 LYS A CA 1
ATOM 743 C C . LYS A 1 89 ? 35.093 20.991 37.495 1.00 30.58 89 LYS A C 1
ATOM 744 O O . LYS A 1 89 ? 34.147 21.255 36.752 1.00 31.66 89 LYS A O 1
ATOM 750 N N . GLY A 1 90 ? 35.386 21.706 38.575 1.00 29.33 90 GLY A N 1
ATOM 751 C CA . GLY A 1 90 ? 34.585 22.860 38.944 1.00 28.67 90 GLY A CA 1
ATOM 752 C C . GLY A 1 90 ? 33.632 22.524 40.083 1.00 32.08 90 GLY A C 1
ATOM 753 O O . GLY A 1 90 ? 32.956 23.398 40.611 1.00 34.72 90 GLY A O 1
ATOM 754 N N . THR A 1 91 ? 33.579 21.249 40.460 1.00 31.63 91 THR A N 1
ATOM 755 C CA . THR A 1 91 ? 32.712 20.794 41.542 1.00 27.92 91 THR A CA 1
ATOM 756 C C . THR A 1 91 ? 33.001 21.547 42.844 1.00 28.14 91 THR A C 1
ATOM 757 O O . THR A 1 91 ? 34.155 21.682 43.256 1.00 22.27 91 THR A O 1
ATOM 761 N N . LYS A 1 92 ? 31.942 22.026 43.490 1.00 23.55 92 LYS A N 1
ATOM 762 C CA . LYS A 1 92 ? 32.072 22.778 44.731 1.00 26.19 92 LYS A CA 1
ATOM 763 C C . LYS A 1 92 ? 31.428 22.080 45.934 1.00 23.92 92 LYS A C 1
ATOM 764 O O . LYS A 1 92 ? 30.296 21.603 45.864 1.00 27.44 92 LYS A O 1
ATOM 770 N N . ILE A 1 93 ? 32.170 22.028 47.035 1.00 25.69 93 ILE A N 1
ATOM 771 C CA . ILE A 1 93 ? 31.708 21.410 48.269 1.00 30.26 93 ILE A CA 1
ATOM 772 C C . ILE A 1 93 ? 32.088 22.272 49.475 1.00 31.76 93 ILE A C 1
ATOM 773 O O . ILE A 1 93 ? 33.265 22.368 49.829 1.00 30.16 93 ILE A O 1
ATOM 778 N N . LEU A 1 94 ? 31.093 22.908 50.093 1.00 30.95 94 LEU A N 1
ATOM 779 C CA . LEU A 1 94 ? 31.332 23.729 51.279 1.00 32.74 94 LEU A CA 1
ATOM 780 C C . LEU A 1 94 ? 30.929 22.861 52.464 1.00 30.28 94 LEU A C 1
ATOM 781 O O . LEU A 1 94 ? 29.774 22.441 52.569 1.00 32.90 94 LEU A O 1
ATOM 786 N N . THR A 1 95 ? 31.880 22.591 53.351 1.00 30.01 95 THR A N 1
ATOM 787 C CA . THR A 1 95 ? 31.633 21.711 54.487 1.00 28.68 95 THR A CA 1
ATOM 788 C C . THR A 1 95 ? 32.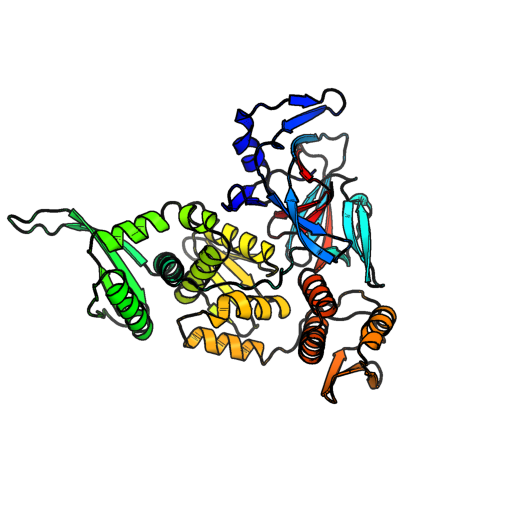306 22.155 55.781 1.00 30.38 95 THR A C 1
ATOM 789 O O . THR A 1 95 ? 32.862 23.248 55.865 1.00 29.24 95 THR A O 1
ATOM 793 N N . SER A 1 96 ? 32.240 21.282 56.783 1.00 33.93 96 SER A N 1
ATOM 794 C CA . SER A 1 96 ? 32.829 21.523 58.097 1.00 35.87 96 SER A CA 1
ATOM 795 C C . SER A 1 96 ? 34.236 20.930 58.130 1.00 34.60 96 SER A C 1
ATOM 796 O O . SER A 1 96 ? 34.551 20.029 57.353 1.00 35.37 96 SER A O 1
ATOM 799 N N . PRO A 1 97 ? 35.089 21.417 59.046 1.00 36.81 97 PRO A N 1
ATOM 800 C CA . PRO A 1 97 ? 36.480 20.983 59.223 1.00 34.01 97 PRO A CA 1
ATOM 801 C C . PRO A 1 97 ? 36.702 19.501 59.446 1.00 34.04 97 PRO A C 1
ATOM 802 O O . PRO A 1 97 ? 37.689 18.938 58.971 1.00 33.02 97 PRO A O 1
ATOM 806 N N . TRP A 1 98 ? 35.792 18.868 60.171 1.00 30.56 98 TRP A N 1
ATOM 807 C CA . TRP A 1 98 ? 35.943 17.454 60.478 1.00 34.70 98 TRP A CA 1
ATOM 808 C C . TRP A 1 98 ? 35.301 16.535 59.466 1.00 33.88 98 TRP A C 1
ATOM 809 O O . TRP A 1 98 ? 35.524 15.326 59.503 1.00 37.33 98 TRP A O 1
ATOM 820 N N . HIS A 1 99 ? 34.502 17.102 58.565 1.00 34.34 99 HIS A N 1
ATOM 821 C CA . HIS A 1 99 ? 33.818 16.307 57.550 1.00 33.09 99 HIS A CA 1
ATOM 822 C C . HIS A 1 99 ? 34.829 15.552 56.683 1.00 30.01 99 HIS A C 1
ATOM 823 O O . HIS A 1 99 ? 35.653 16.162 56.006 1.00 31.23 99 HIS A O 1
ATOM 830 N N . PRO A 1 100 ? 34.775 14.214 56.689 1.00 25.68 100 PRO A N 1
ATOM 831 C CA . PRO A 1 100 ? 35.701 13.396 55.899 1.00 29.79 100 PRO A CA 1
ATOM 832 C C . PRO A 1 100 ? 35.260 13.062 54.464 1.00 29.51 100 PRO A C 1
ATOM 833 O O . PRO A 1 100 ? 34.066 12.920 54.177 1.00 29.83 100 PRO A O 1
ATOM 837 N N . PHE A 1 101 ? 36.244 12.929 53.575 1.00 31.12 101 PHE A N 1
ATOM 838 C CA . PHE A 1 101 ? 36.000 12.595 52.172 1.00 28.37 101 PHE A CA 1
ATOM 839 C C . PHE A 1 101 ? 36.729 11.310 51.839 1.00 27.52 101 PHE A C 1
ATOM 840 O O . PHE A 1 101 ? 37.697 10.949 52.506 1.00 29.60 101 PHE A O 1
ATOM 848 N N . PHE A 1 102 ? 36.276 10.622 50.799 1.00 19.89 102 PHE A N 1
ATOM 849 C CA . PHE A 1 102 ? 36.944 9.404 50.371 1.00 23.11 102 PHE A CA 1
ATOM 850 C C . PHE A 1 102 ? 38.087 9.838 49.448 1.00 27.11 102 PHE A C 1
ATOM 851 O O . PHE A 1 102 ? 37.868 10.536 48.455 1.00 23.74 102 PHE A O 1
ATOM 859 N N . VAL A 1 103 ? 39.304 9.436 49.795 1.00 24.48 103 VAL A N 1
ATOM 860 C CA . VAL A 1 103 ? 40.484 9.790 49.020 1.00 23.56 103 VAL A CA 1
ATOM 861 C C . VAL A 1 103 ? 41.172 8.540 48.481 1.00 22.82 103 VAL A C 1
ATOM 862 O O . VAL A 1 103 ? 41.282 7.535 49.177 1.00 23.30 103 VAL A O 1
ATOM 866 N N . LEU A 1 104 ? 41.591 8.593 47.221 1.00 19.41 104 LEU A N 1
ATOM 867 C CA . LEU A 1 104 ? 42.310 7.473 46.607 1.00 21.46 104 LEU A CA 1
ATOM 868 C C . LEU A 1 104 ? 43.779 7.849 46.705 1.00 21.28 104 LEU A C 1
ATOM 869 O O . LEU A 1 104 ? 44.185 8.897 46.211 1.00 22.75 104 LEU A O 1
ATOM 874 N N . THR A 1 105 ? 44.560 7.009 47.373 1.00 24.12 105 THR A N 1
ATOM 875 C CA . THR A 1 105 ? 45.993 7.253 47.548 1.00 23.46 105 THR A CA 1
ATOM 876 C C . THR A 1 105 ? 46.779 6.697 46.357 1.00 22.55 105 THR A C 1
ATOM 877 O O . THR A 1 105 ? 46.273 5.858 45.607 1.00 22.99 105 THR A O 1
ATOM 881 N N . PRO A 1 106 ? 48.035 7.146 46.183 1.00 23.34 106 PRO A N 1
ATOM 882 C CA . PRO A 1 106 ? 48.890 6.686 45.079 1.00 23.85 106 PRO A CA 1
ATOM 883 C C . PRO A 1 106 ? 48.954 5.171 44.955 1.00 24.83 106 PRO A C 1
ATOM 884 O O . PRO A 1 106 ? 49.046 4.636 43.847 1.00 27.65 106 PRO A O 1
ATOM 888 N N . ASP A 1 107 ? 48.883 4.481 46.091 1.00 25.75 107 ASP A N 1
ATOM 889 C CA . ASP A 1 107 ? 48.931 3.020 46.119 1.00 29.66 107 ASP A CA 1
ATOM 890 C C . ASP A 1 107 ? 47.571 2.365 45.884 1.00 28.19 107 ASP A C 1
ATOM 891 O O . ASP A 1 107 ? 47.386 1.182 46.162 1.00 27.10 107 ASP A O 1
ATOM 896 N N . PHE A 1 108 ? 46.626 3.142 45.365 1.00 26.97 108 PHE A N 1
ATOM 897 C CA . PHE A 1 108 ? 45.284 2.654 45.064 1.00 26.56 108 PHE A CA 1
ATOM 898 C C . PHE A 1 108 ? 44.499 2.182 46.279 1.00 30.49 108 PHE A C 1
ATOM 899 O O . PHE A 1 108 ? 43.783 1.188 46.213 1.00 33.06 108 PHE A O 1
ATOM 907 N N . LYS A 1 109 ? 44.645 2.891 47.392 1.00 33.22 109 LYS A N 1
ATOM 908 C CA . LYS A 1 109 ? 43.920 2.549 48.605 1.00 34.35 109 LYS A CA 1
ATOM 909 C C . LYS A 1 109 ? 42.949 3.679 48.940 1.00 32.05 109 LYS A C 1
ATOM 910 O O . LYS A 1 109 ? 43.270 4.861 48.780 1.00 30.68 109 LYS A O 1
ATOM 916 N N . ILE A 1 110 ? 41.755 3.314 49.393 1.00 29.27 110 ILE A N 1
ATOM 917 C CA . ILE A 1 110 ? 40.758 4.313 49.743 1.00 27.27 110 ILE A CA 1
ATOM 918 C C . ILE A 1 110 ? 40.811 4.602 51.232 1.00 27.57 110 ILE A C 1
ATOM 919 O O . ILE A 1 110 ? 40.708 3.694 52.051 1.00 29.25 110 ILE A O 1
ATOM 924 N N . VAL A 1 111 ? 40.980 5.871 51.576 1.00 25.46 111 VAL A N 1
ATOM 925 C CA . VAL A 1 111 ? 41.050 6.268 52.969 1.00 28.53 111 VAL A CA 1
ATOM 926 C C . VAL A 1 111 ? 40.224 7.517 53.176 1.00 32.42 111 VAL A C 1
ATOM 927 O O . VAL A 1 111 ? 39.934 8.249 52.229 1.00 31.77 111 VAL A O 1
ATOM 931 N N . GLU A 1 112 ? 39.855 7.756 54.425 1.00 35.12 112 GLU A N 1
ATOM 932 C CA . GLU A 1 112 ? 39.046 8.907 54.781 1.00 37.11 112 GLU A CA 1
ATOM 933 C C . GLU A 1 112 ? 39.922 10.006 55.341 1.00 35.43 112 GLU A C 1
ATOM 934 O O . GLU A 1 112 ? 40.770 9.756 56.189 1.00 39.13 112 GLU A O 1
ATOM 940 N N . LYS A 1 113 ? 39.725 11.222 54.856 1.00 32.69 113 LYS A N 1
ATOM 941 C CA . LYS A 1 113 ? 40.494 12.362 55.333 1.00 32.32 113 LYS A CA 1
ATOM 942 C C . LYS A 1 113 ? 39.521 13.504 55.536 1.00 34.23 113 LYS A C 1
ATOM 943 O O . LYS A 1 113 ? 38.640 13.740 54.701 1.00 31.36 113 LYS A O 1
ATOM 949 N N . ARG A 1 114 ? 39.663 14.200 56.655 1.00 34.17 114 ARG A N 1
ATOM 950 C CA . ARG A 1 114 ? 38.787 15.313 56.945 1.00 34.91 114 ARG A CA 1
ATOM 951 C C . ARG A 1 114 ? 39.119 16.494 56.053 1.00 34.44 114 ARG A C 1
ATOM 952 O O . ARG A 1 114 ? 40.225 16.595 55.523 1.00 35.29 114 ARG A O 1
ATOM 960 N N . ALA A 1 115 ? 38.145 17.382 55.887 1.00 34.05 115 ALA A N 1
ATOM 961 C CA . ALA A 1 115 ? 38.304 18.555 55.049 1.00 34.93 115 ALA A CA 1
ATOM 962 C C . ALA A 1 115 ? 39.529 19.395 55.385 1.00 36.53 115 ALA A C 1
ATOM 963 O O . ALA A 1 115 ? 40.133 19.975 54.486 1.00 38.54 115 ALA A O 1
ATOM 965 N N . ASP A 1 116 ? 39.897 19.481 56.663 1.00 36.67 116 ASP A N 1
ATOM 966 C CA . ASP A 1 116 ? 41.062 20.290 57.023 1.00 39.94 116 ASP A CA 1
ATOM 967 C C . ASP A 1 116 ? 42.396 19.610 56.733 1.00 37.96 116 ASP A C 1
ATOM 968 O O . ASP A 1 116 ? 43.445 20.241 56.829 1.00 42.18 116 ASP A O 1
ATOM 973 N N . GLU A 1 117 ? 42.352 18.329 56.374 1.00 37.09 117 GLU A N 1
ATOM 974 C CA . GLU A 1 117 ? 43.558 17.575 56.045 1.00 38.07 117 GLU A CA 1
ATOM 975 C C . GLU A 1 117 ? 43.815 17.571 54.536 1.00 37.86 117 GLU A C 1
ATOM 976 O O . GLU A 1 117 ? 44.916 17.259 54.092 1.00 37.99 117 GLU A O 1
ATOM 982 N N . LEU A 1 118 ? 42.792 17.899 53.752 1.00 39.11 118 LEU A N 1
ATOM 983 C CA . LEU A 1 118 ? 42.919 17.908 52.297 1.00 38.90 118 LEU A CA 1
ATOM 984 C C . LEU A 1 118 ? 43.894 18.955 51.809 1.00 40.92 118 LEU A C 1
ATOM 985 O O . LEU A 1 118 ? 44.109 19.976 52.454 1.00 43.80 118 LEU A O 1
ATOM 990 N N . LYS A 1 119 ? 44.473 18.693 50.646 1.00 41.09 119 LYS A N 1
ATOM 991 C CA . LYS A 1 119 ? 45.416 19.615 50.035 1.00 41.31 119 LYS A CA 1
ATOM 992 C C . LYS A 1 119 ? 45.280 19.498 48.525 1.00 38.96 119 LYS A C 1
ATOM 993 O O . LYS A 1 119 ? 44.879 18.450 48.015 1.00 34.58 119 LYS A O 1
ATOM 999 N N . GLU A 1 120 ? 45.594 20.583 47.824 1.00 35.39 120 GLU A N 1
ATOM 1000 C CA . GLU A 1 120 ? 45.527 20.613 46.369 1.00 36.11 120 GLU A CA 1
ATOM 1001 C C . GLU A 1 120 ? 46.211 19.388 45.777 1.00 34.89 120 GLU A C 1
ATOM 1002 O O . GLU A 1 120 ? 47.297 19.004 46.211 1.00 31.71 120 GLU A O 1
ATOM 1008 N N . GLY A 1 121 ? 45.557 18.761 44.804 1.00 31.23 121 GLY A N 1
ATOM 1009 C CA . GLY A 1 121 ? 46.134 17.593 44.168 1.00 25.33 121 GLY A CA 1
ATOM 1010 C C . GLY A 1 121 ? 45.641 16.272 44.706 1.00 24.54 121 GLY A C 1
ATOM 1011 O O . GLY A 1 121 ? 45.968 15.219 44.155 1.00 27.10 121 GLY A O 1
ATOM 1012 N N . ASP A 1 122 ? 44.865 16.301 45.785 1.00 20.94 122 ASP A N 1
ATOM 1013 C CA . ASP A 1 122 ? 44.356 15.048 46.330 1.00 24.08 122 ASP A CA 1
ATOM 1014 C C . ASP A 1 122 ? 43.276 14.533 45.408 1.00 24.65 122 ASP A C 1
ATOM 1015 O O . ASP A 1 122 ? 42.530 15.314 44.808 1.00 21.46 122 ASP A O 1
ATOM 1020 N N . ILE A 1 123 ? 43.195 13.215 45.306 1.00 24.52 123 ILE A N 1
ATOM 1021 C CA . ILE A 1 123 ? 42.217 12.569 44.453 1.00 21.37 123 ILE A CA 1
ATOM 1022 C C . ILE A 1 123 ? 40.968 12.217 45.254 1.00 23.24 123 ILE A C 1
ATOM 1023 O O . ILE A 1 123 ? 41.028 11.397 46.163 1.00 22.81 123 ILE A O 1
ATOM 1028 N N . LEU A 1 124 ? 39.844 12.839 44.908 1.00 19.55 124 LEU A N 1
ATOM 1029 C CA . LEU A 1 124 ? 38.584 12.577 45.588 1.00 19.77 124 LEU A CA 1
ATOM 1030 C C . LEU A 1 124 ? 37.733 11.567 44.826 1.00 20.55 124 LEU A C 1
ATOM 1031 O O . LEU A 1 124 ? 37.769 11.518 43.608 1.00 19.59 124 LEU A O 1
ATOM 1036 N N . ILE A 1 125 ? 36.978 10.748 45.551 1.00 20.79 125 ILE A N 1
ATOM 1037 C CA . ILE A 1 125 ? 36.096 9.782 44.920 1.00 21.21 125 ILE A CA 1
ATOM 1038 C C . ILE A 1 125 ? 34.818 10.560 44.585 1.00 21.57 125 ILE A C 1
ATOM 1039 O O . ILE A 1 125 ? 34.122 11.046 45.483 1.00 17.88 125 ILE A O 1
ATOM 1044 N N . GLY A 1 126 ? 34.526 10.697 43.294 1.00 20.48 126 GLY A N 1
ATOM 1045 C CA . GLY A 1 126 ? 33.347 11.442 42.883 1.00 21.14 126 GLY A CA 1
ATOM 1046 C C . GLY A 1 126 ? 32.298 10.612 42.172 1.00 16.35 126 GLY A C 1
ATOM 1047 O O . GLY A 1 126 ? 32.409 9.392 42.104 1.00 14.44 126 GLY A O 1
ATOM 1048 N N . GLY A 1 127 ? 31.272 11.275 41.643 1.00 18.36 127 GLY A N 1
ATOM 1049 C CA . GLY A 1 127 ? 30.208 10.577 40.930 1.00 20.29 127 GLY A CA 1
ATOM 1050 C C . GLY A 1 127 ? 30.785 9.635 39.891 1.00 21.14 127 GLY A C 1
ATOM 1051 O O . GLY A 1 127 ? 31.645 10.022 39.099 1.00 21.15 127 GLY A O 1
ATOM 1052 N N . MET A 1 128 ? 30.314 8.396 39.888 1.00 19.57 128 MET A N 1
ATOM 1053 C CA . MET A 1 128 ? 30.836 7.401 38.956 1.00 23.94 128 MET A CA 1
ATOM 1054 C C . MET A 1 128 ? 29.750 6.528 38.348 1.00 21.53 128 MET A C 1
ATOM 1055 O O . MET A 1 128 ? 28.653 6.416 38.885 1.00 17.75 128 MET A O 1
ATOM 1060 N N . PRO A 1 129 ? 30.043 5.909 37.199 1.00 22.44 129 PRO A N 1
ATOM 1061 C CA . PRO A 1 129 ? 29.064 5.041 36.536 1.00 25.46 129 PRO A CA 1
ATOM 1062 C C . PRO A 1 129 ? 28.767 3.776 37.346 1.00 30.43 129 PRO A C 1
ATOM 1063 O O . PRO A 1 129 ? 29.564 3.358 38.191 1.00 27.81 129 PRO A O 1
ATOM 1067 N N . ASP A 1 130 ? 27.601 3.187 37.106 1.00 34.97 130 ASP A N 1
ATOM 1068 C CA . ASP A 1 130 ? 27.204 1.974 37.809 1.00 40.83 130 ASP A CA 1
ATOM 1069 C C . ASP A 1 130 ? 27.240 0.774 36.868 1.00 41.36 130 ASP A C 1
ATOM 1070 O O . ASP A 1 130 ? 26.919 -0.341 37.266 1.00 46.70 130 ASP A O 1
ATOM 1075 N N . GLY A 1 131 ? 27.628 1.018 35.620 1.00 47.37 131 GLY A N 1
ATOM 1076 C CA . GLY A 1 131 ? 27.727 -0.045 34.634 1.00 52.78 131 GLY A CA 1
ATOM 1077 C C . GLY A 1 131 ? 26.437 -0.760 34.267 1.00 58.27 131 GLY A C 1
ATOM 1078 O O . GLY A 1 131 ? 26.413 -1.528 33.301 1.00 60.38 131 GLY A O 1
ATOM 1079 N N . GLU A 1 132 ? 25.365 -0.514 35.018 1.00 60.20 132 GLU A N 1
ATOM 1080 C CA . GLU A 1 132 ? 24.082 -1.160 34.746 1.00 61.29 132 GLU A CA 1
ATOM 1081 C C . GLU A 1 132 ? 23.601 -0.945 33.315 1.00 60.19 132 GLU A C 1
ATOM 1082 O O . GLU A 1 132 ? 24.206 -0.203 32.541 1.00 61.17 132 GLU A O 1
ATOM 1088 N N . ASP A 1 133 ? 22.507 -1.610 32.968 1.00 59.18 133 ASP A N 1
ATOM 1089 C CA . ASP A 1 133 ? 21.934 -1.484 31.637 1.00 58.02 133 ASP A CA 1
ATOM 1090 C C . ASP A 1 133 ? 20.866 -0.406 31.657 1.00 54.82 133 ASP A C 1
ATOM 1091 O O . ASP A 1 133 ? 20.230 -0.166 32.682 1.00 55.96 133 ASP A O 1
ATOM 1096 N N . TYR A 1 134 ? 20.675 0.243 30.518 1.00 51.29 134 TYR A N 1
ATOM 1097 C CA . TYR A 1 134 ? 19.678 1.290 30.406 1.00 48.85 134 TYR A CA 1
ATOM 1098 C C . TYR A 1 134 ? 18.837 1.034 29.169 1.00 44.22 134 TYR A C 1
ATOM 1099 O O . TYR A 1 134 ? 19.336 0.530 28.169 1.00 45.46 134 TYR A O 1
ATOM 1108 N N . LYS A 1 135 ? 17.560 1.378 29.237 1.00 40.77 135 LYS A N 1
ATOM 1109 C CA . LYS A 1 135 ? 16.674 1.167 28.104 1.00 41.55 135 LYS A CA 1
ATOM 1110 C C . LYS A 1 135 ? 16.226 2.495 27.495 1.00 37.08 135 LYS A C 1
ATOM 1111 O O . LYS A 1 135 ? 15.936 3.451 28.210 1.00 37.24 135 LYS A O 1
ATOM 1117 N N . PHE A 1 136 ? 16.183 2.536 26.168 1.00 30.12 136 PHE A N 1
ATOM 1118 C CA . PHE A 1 136 ? 15.777 3.718 25.420 1.00 24.84 136 PHE A CA 1
ATOM 1119 C C . PHE A 1 136 ? 14.258 3.693 25.210 1.00 24.33 136 PHE A C 1
ATOM 1120 O O . PHE A 1 136 ? 13.711 2.712 24.717 1.00 20.63 136 PHE A O 1
ATOM 1128 N N . ILE A 1 137 ? 13.578 4.770 25.584 1.00 19.17 137 ILE A N 1
ATOM 1129 C CA . ILE A 1 137 ? 12.125 4.841 25.429 1.00 22.63 137 ILE A CA 1
ATOM 1130 C C . ILE A 1 137 ? 11.805 6.018 24.507 1.00 21.99 137 ILE A C 1
ATOM 1131 O O . ILE A 1 137 ? 12.014 7.171 24.878 1.00 23.62 137 ILE A O 1
ATOM 1136 N N . PHE A 1 138 ? 11.291 5.721 23.313 1.00 17.37 138 PHE A N 1
ATOM 1137 C CA . PHE A 1 138 ? 11.012 6.762 22.335 1.00 18.52 138 PHE A CA 1
ATOM 1138 C C . PHE A 1 138 ? 10.065 7.854 22.809 1.00 12.74 138 PHE A C 1
ATOM 1139 O O . PHE A 1 138 ? 10.250 9.023 22.483 1.00 16.01 138 PHE A O 1
ATOM 1147 N N . ASP A 1 139 ? 9.050 7.481 23.580 1.00 13.57 139 ASP A N 1
ATOM 1148 C CA . ASP A 1 139 ? 8.091 8.462 24.080 1.00 15.97 139 ASP A CA 1
ATOM 1149 C C . ASP A 1 139 ? 8.809 9.594 24.817 1.00 19.38 139 ASP A C 1
ATOM 1150 O O . ASP A 1 139 ? 8.502 10.764 24.610 1.00 14.52 139 ASP A O 1
ATOM 1155 N N . TYR A 1 140 ? 9.780 9.257 25.665 1.00 15.26 140 TYR A N 1
ATOM 1156 C CA . TYR A 1 140 ? 10.500 10.289 26.409 1.00 17.15 140 TYR A CA 1
ATOM 1157 C C . TYR A 1 140 ? 11.502 11.044 25.534 1.00 17.09 140 TYR A C 1
ATOM 1158 O O . TYR A 1 140 ? 11.812 12.207 25.795 1.00 15.09 140 TYR A O 1
ATOM 1167 N N . TRP A 1 141 ? 11.995 10.384 24.487 1.00 13.10 141 TRP A N 1
ATOM 1168 C CA . TRP A 1 141 ? 12.897 11.037 23.538 1.00 9.19 141 TRP A CA 1
ATOM 1169 C C . TRP A 1 141 ? 12.095 12.132 22.839 1.00 10.64 141 TRP A C 1
ATOM 1170 O O . TRP A 1 141 ? 12.542 13.274 22.715 1.00 14.58 141 TRP A O 1
ATOM 1181 N N . LEU A 1 142 ? 10.893 11.779 22.375 1.00 11.49 142 LEU A N 1
ATOM 1182 C CA . LEU A 1 142 ? 10.057 12.751 21.678 1.00 13.15 142 LEU A CA 1
ATOM 1183 C C . LEU A 1 142 ? 9.750 13.932 22.593 1.00 12.31 142 LEU A C 1
ATOM 1184 O O . LEU A 1 142 ? 9.698 15.083 22.158 1.00 13.71 142 LEU A O 1
ATOM 1189 N N . ALA A 1 143 ? 9.559 13.658 23.876 1.00 14.26 143 ALA A N 1
ATOM 1190 C CA . ALA A 1 143 ? 9.302 14.745 24.826 1.00 15.18 143 ALA A CA 1
ATOM 1191 C C . ALA A 1 143 ? 10.529 15.663 24.914 1.00 13.29 143 ALA A C 1
ATOM 1192 O O . ALA A 1 143 ? 10.404 16.886 24.998 1.00 15.56 143 ALA A O 1
ATOM 1194 N N . GLY A 1 144 ? 11.722 15.073 24.888 1.00 14.48 144 GLY A N 1
ATOM 1195 C CA . GLY A 1 144 ? 12.930 15.886 24.968 1.00 9.94 144 GLY A CA 1
ATOM 1196 C C . GLY A 1 144 ? 13.138 16.691 23.697 1.00 17.59 144 GLY A C 1
ATOM 1197 O O . GLY A 1 144 ? 13.575 17.840 23.739 1.00 17.78 144 GLY A O 1
ATOM 1198 N N . PHE A 1 145 ? 12.806 16.089 22.558 1.00 13.92 145 PHE A N 1
ATOM 1199 C CA . PHE A 1 145 ? 12.966 16.760 21.268 1.00 16.70 145 PHE A CA 1
ATOM 1200 C C . PHE A 1 145 ? 11.982 17.939 21.180 1.00 15.11 145 PHE A C 1
ATOM 1201 O O . PHE A 1 145 ? 12.330 19.021 20.701 1.00 15.27 145 PHE A O 1
ATOM 1209 N N . ILE A 1 146 ? 10.751 17.733 21.651 1.00 17.75 146 ILE A N 1
ATOM 1210 C CA . ILE A 1 146 ? 9.747 18.806 21.648 1.00 17.98 146 ILE A CA 1
ATOM 1211 C C . ILE A 1 146 ? 10.229 19.933 22.564 1.00 19.64 146 ILE A C 1
ATOM 1212 O O . ILE A 1 146 ? 10.078 21.124 22.254 1.00 19.14 146 ILE A O 1
ATOM 1217 N N . ALA A 1 147 ? 10.816 19.559 23.698 1.00 20.60 147 ALA A N 1
ATOM 1218 C CA . ALA A 1 147 ? 11.333 20.557 24.634 1.00 22.76 147 ALA A CA 1
ATOM 1219 C C . ALA A 1 147 ? 12.320 21.487 23.921 1.00 20.78 147 ALA A C 1
ATOM 1220 O O . ALA A 1 147 ? 12.420 22.670 24.244 1.00 19.61 147 ALA A O 1
ATOM 1222 N N . GLY A 1 148 ? 13.030 20.958 22.930 1.00 22.07 148 GLY A N 1
ATOM 1223 C CA . GLY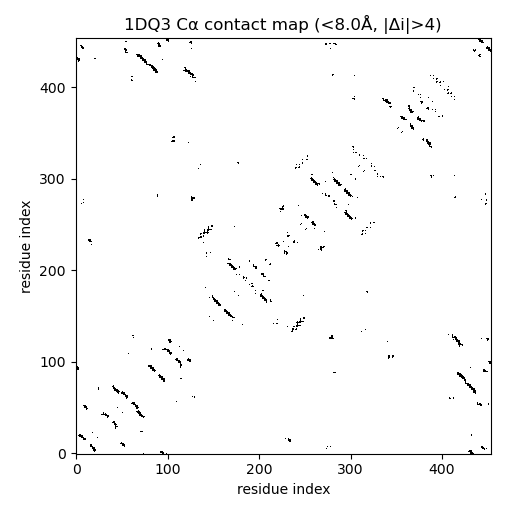 A 1 148 ? 13.996 21.771 22.211 1.00 22.57 148 GLY A CA 1
ATOM 1224 C C . GLY A 1 148 ? 13.510 22.434 20.932 1.00 25.70 148 GLY A C 1
ATOM 1225 O O . GLY A 1 148 ? 13.770 23.614 20.719 1.00 29.61 148 GLY A O 1
ATOM 1226 N N . ASP A 1 149 ? 12.806 21.691 20.078 1.00 25.88 149 ASP A N 1
ATOM 1227 C CA . ASP A 1 149 ? 12.324 22.246 18.810 1.00 25.27 149 ASP A CA 1
ATOM 1228 C C . ASP A 1 149 ? 10.810 22.235 18.643 1.00 24.71 149 ASP A C 1
ATOM 1229 O O . ASP A 1 149 ? 10.321 22.303 17.517 1.00 24.02 149 ASP A O 1
ATOM 1234 N N . GLY A 1 150 ? 10.073 22.135 19.745 1.00 20.98 150 GLY A N 1
ATOM 1235 C CA . GLY A 1 150 ? 8.627 22.114 19.648 1.00 23.97 150 GLY A CA 1
ATOM 1236 C C . GLY A 1 150 ? 8.028 23.416 20.139 1.00 25.50 150 GLY A C 1
ATOM 1237 O O . GLY A 1 150 ? 8.672 24.167 20.872 1.00 25.19 150 GLY A O 1
ATOM 1238 N N . CYS A 1 151 ? 6.794 23.687 19.734 1.00 23.53 151 CYS A N 1
ATOM 1239 C CA . CYS A 1 151 ? 6.116 24.907 20.140 1.00 25.27 151 CYS A CA 1
ATOM 1240 C C . CYS A 1 151 ? 4.629 24.643 20.364 1.00 26.10 151 CYS A C 1
ATOM 1241 O O . CYS A 1 151 ? 3.935 24.141 19.481 1.00 23.20 151 CYS A O 1
ATOM 1244 N N . PHE A 1 152 ? 4.148 24.966 21.559 1.00 23.36 152 PHE A N 1
ATOM 1245 C CA . PHE A 1 152 ? 2.744 24.779 21.895 1.00 21.27 152 PHE A CA 1
ATOM 1246 C C . PHE A 1 152 ? 2.055 26.126 21.849 1.00 22.77 152 PHE A C 1
ATOM 1247 O O . PHE A 1 152 ? 2.625 27.133 22.263 1.00 18.75 152 PHE A O 1
ATOM 1255 N N . ASP A 1 153 ? 0.824 26.141 21.348 1.00 19.48 153 ASP A N 1
ATOM 1256 C CA . ASP A 1 153 ? 0.047 27.363 21.293 1.00 21.57 153 ASP A CA 1
ATOM 1257 C C . ASP A 1 153 ? -1.415 26.966 21.119 1.00 24.63 153 ASP A C 1
ATOM 1258 O O . ASP A 1 153 ? -1.738 25.777 21.145 1.00 21.83 153 ASP A O 1
ATOM 1263 N N . LYS A 1 154 ? -2.292 27.951 20.962 1.00 23.93 154 LYS A N 1
ATOM 1264 C CA . LYS A 1 154 ? -3.718 27.682 20.812 1.00 27.19 154 LYS A CA 1
ATOM 1265 C C . LYS A 1 154 ? -4.203 27.940 19.389 1.00 30.13 154 LYS A C 1
ATOM 1266 O O . LYS A 1 154 ? -3.946 28.997 18.814 1.00 32.98 154 LYS A O 1
ATOM 1272 N N . TYR A 1 155 ? -4.906 26.969 18.822 1.00 26.41 155 TYR A N 1
ATOM 1273 C CA . TYR A 1 155 ? -5.432 27.123 17.477 1.00 27.56 155 TYR A CA 1
ATOM 1274 C C . TYR A 1 155 ? -6.950 27.320 17.506 1.00 25.03 155 TYR A C 1
ATOM 1275 O O . TYR A 1 155 ? -7.677 26.479 18.022 1.00 26.75 155 TYR A O 1
ATOM 1284 N N . HIS A 1 156 ? -7.415 28.433 16.945 1.00 26.71 156 HIS A N 1
ATOM 1285 C CA . HIS A 1 156 ? -8.841 28.743 16.889 1.00 29.72 156 HIS A CA 1
ATOM 1286 C C . HIS A 1 156 ? -9.352 28.489 15.469 1.00 31.82 156 HIS A C 1
ATOM 1287 O O . HIS A 1 156 ? -8.996 29.218 14.544 1.00 35.18 156 HIS A O 1
ATOM 1294 N N . SER A 1 157 ? -10.191 27.472 15.290 1.00 37.09 157 SER A N 1
ATOM 1295 C CA . SER A 1 157 ? -10.711 27.160 13.957 1.00 40.36 157 SER A CA 1
ATOM 1296 C C . SER A 1 157 ? -11.514 28.318 13.380 1.00 43.34 157 SER A C 1
ATOM 1297 O O . SER A 1 157 ? -11.308 28.716 12.230 1.00 45.50 157 SER A O 1
ATOM 1300 N N . HIS A 1 158 ? -12.423 28.858 14.187 1.00 42.04 158 HIS A N 1
ATOM 1301 C CA . HIS A 1 158 ? -13.268 29.974 13.779 1.00 45.37 158 HIS A CA 1
ATOM 1302 C C . HIS A 1 158 ? -14.257 29.615 12.676 1.00 46.59 158 HIS A C 1
ATOM 1303 O O . HIS A 1 158 ? -14.836 30.496 12.042 1.00 48.55 158 HIS A O 1
ATOM 1310 N N . VAL A 1 159 ? -14.446 28.318 12.452 1.00 45.22 159 VAL A N 1
ATOM 1311 C CA . VAL A 1 159 ? -15.381 27.839 11.438 1.00 46.32 159 VAL A CA 1
ATOM 1312 C C . VAL A 1 159 ? -16.788 27.769 12.038 1.00 46.37 159 VAL A C 1
ATOM 1313 O O . VAL A 1 159 ? -16.967 27.347 13.184 1.00 44.62 159 VAL A O 1
ATOM 1317 N N . LYS A 1 160 ? -17.785 28.178 11.263 1.00 49.14 160 LYS A N 1
ATOM 1318 C CA . LYS A 1 160 ? -19.165 28.162 11.736 1.00 50.47 160 LYS A CA 1
ATOM 1319 C C . LYS A 1 160 ? -19.608 26.740 12.065 1.00 50.76 160 LYS A C 1
ATOM 1320 O O . LYS A 1 160 ? -19.398 25.813 11.281 1.00 52.70 160 LYS A O 1
ATOM 1326 N N . GLY A 1 161 ? -20.223 26.572 13.229 1.00 48.16 161 GLY A N 1
ATOM 1327 C CA . GLY A 1 161 ? -20.675 25.256 13.634 1.00 46.09 161 GLY A CA 1
ATOM 1328 C C . GLY A 1 161 ? -19.537 24.412 14.169 1.00 45.90 161 GLY A C 1
ATOM 1329 O O . GLY A 1 161 ? -19.748 23.290 14.631 1.00 44.83 161 GLY A O 1
ATOM 1330 N N . HIS A 1 162 ? -18.325 24.955 14.114 1.00 44.93 162 HIS A N 1
ATOM 1331 C CA . HIS A 1 162 ? -17.141 24.245 14.590 1.00 44.11 162 HIS A CA 1
ATOM 1332 C C . HIS A 1 162 ? -16.191 25.185 15.311 1.00 44.86 162 HIS A C 1
ATOM 1333 O O . HIS A 1 162 ? -14.975 24.995 15.270 1.00 44.04 162 HIS A O 1
ATOM 1340 N N . GLU A 1 163 ? -16.748 26.192 15.974 1.00 46.23 163 GLU A N 1
ATOM 1341 C CA . GLU A 1 163 ? -15.953 27.180 16.693 1.00 49.44 163 GLU A CA 1
ATOM 1342 C C . GLU A 1 163 ? -15.377 26.677 18.014 1.00 48.98 163 GLU A C 1
ATOM 1343 O O . GLU A 1 163 ? -15.927 26.930 19.083 1.00 53.25 163 GLU A O 1
ATOM 1349 N N . TYR A 1 164 ? -14.254 25.973 17.931 1.00 46.67 164 TYR A N 1
ATOM 1350 C CA . TYR A 1 164 ? -13.593 25.439 19.114 1.00 43.32 164 TYR A CA 1
ATOM 1351 C C . TYR A 1 164 ? -12.127 25.853 19.158 1.00 37.84 164 TYR A C 1
ATOM 1352 O O . TYR A 1 164 ? -11.538 26.217 18.138 1.00 37.95 164 TYR A O 1
ATOM 1361 N N . ILE A 1 165 ? -11.552 25.800 20.354 1.00 30.44 165 ILE A N 1
ATOM 1362 C CA . ILE A 1 165 ? -10.159 26.172 20.580 1.00 27.10 165 ILE A CA 1
ATOM 1363 C C . ILE A 1 165 ? -9.352 24.927 20.946 1.00 27.37 165 ILE A C 1
ATOM 1364 O O . ILE A 1 165 ? -9.604 24.301 21.973 1.00 25.98 165 ILE A O 1
ATOM 1369 N N . TYR A 1 166 ? -8.389 24.566 20.102 1.00 27.07 166 TYR A N 1
ATOM 1370 C CA . TYR A 1 166 ? -7.566 23.385 20.354 1.00 29.15 166 TYR A CA 1
ATOM 1371 C C . TYR A 1 166 ? -6.108 23.736 20.643 1.00 27.97 166 TYR A C 1
ATOM 1372 O O . TYR A 1 166 ? -5.604 24.767 20.198 1.00 26.20 166 TYR A O 1
ATOM 1381 N N . ASP A 1 167 ? -5.435 22.857 21.377 1.00 25.95 167 ASP A N 1
ATOM 1382 C CA . ASP A 1 167 ? -4.016 23.029 21.666 1.00 23.62 167 ASP A CA 1
ATOM 1383 C C . ASP A 1 167 ? -3.311 22.588 20.392 1.00 19.43 167 ASP A C 1
ATOM 1384 O O . ASP A 1 167 ? -3.693 21.592 19.792 1.00 18.62 167 ASP A O 1
ATOM 1389 N N . ARG A 1 168 ? -2.300 23.329 19.968 1.00 22.55 168 ARG A N 1
ATOM 1390 C CA . ARG A 1 168 ? -1.580 22.960 18.762 1.00 24.70 168 ARG A CA 1
ATOM 1391 C C . ARG A 1 168 ? -0.083 22.814 19.020 1.00 21.62 168 ARG A C 1
ATOM 1392 O O . ARG A 1 168 ? 0.544 23.677 19.637 1.00 21.97 168 ARG A O 1
ATOM 1400 N N . LEU A 1 169 ? 0.473 21.718 18.526 1.00 18.80 169 LEU A N 1
ATOM 1401 C CA . LEU A 1 169 ? 1.892 21.426 18.674 1.00 20.16 169 LEU A CA 1
ATOM 1402 C C . LEU A 1 169 ? 2.607 21.396 17.311 1.00 20.31 169 LEU A C 1
ATOM 1403 O O . LEU A 1 169 ? 2.277 20.607 16.430 1.00 21.24 169 LEU A O 1
ATOM 1408 N N . ARG A 1 170 ? 3.568 22.285 17.128 1.00 21.12 170 ARG A N 1
ATOM 1409 C CA . ARG A 1 170 ? 4.331 22.299 15.892 1.00 23.11 170 ARG A CA 1
ATOM 1410 C C . ARG A 1 170 ? 5.763 21.951 16.248 1.00 21.22 170 ARG A C 1
ATOM 1411 O O . ARG A 1 170 ? 6.328 22.541 17.164 1.00 21.51 170 ARG A O 1
ATOM 1419 N N . ILE A 1 171 ? 6.326 20.975 15.539 1.00 20.85 171 ILE A N 1
ATOM 1420 C CA . ILE A 1 171 ? 7.704 20.532 15.753 1.00 23.59 171 ILE A CA 1
ATOM 1421 C C . ILE A 1 171 ? 8.548 20.900 14.522 1.00 26.55 171 ILE A C 1
ATOM 1422 O O . ILE A 1 171 ? 8.167 20.587 13.393 1.00 28.86 171 ILE A O 1
ATOM 1427 N N . TYR A 1 172 ? 9.686 21.558 14.740 1.00 24.88 172 TYR A N 1
ATOM 1428 C CA . TYR A 1 172 ? 10.558 21.983 13.645 1.00 26.32 172 TYR A CA 1
ATOM 1429 C C . TYR A 1 172 ? 11.946 21.336 13.652 1.00 29.19 172 TYR A C 1
ATOM 1430 O O . TYR A 1 172 ? 12.480 21.004 14.707 1.00 31.00 172 TYR A O 1
ATOM 1439 N N . ASP A 1 173 ? 12.517 21.159 12.461 1.00 30.36 173 ASP A N 1
ATOM 1440 C CA . ASP A 1 173 ? 13.861 20.592 12.299 1.00 31.43 173 ASP A CA 1
ATOM 1441 C C . ASP A 1 173 ? 14.343 20.838 10.871 1.00 34.84 173 ASP A C 1
ATOM 1442 O O . ASP A 1 173 ? 13.535 21.022 9.952 1.00 32.66 173 ASP A O 1
ATOM 1447 N N . TYR A 1 174 ? 15.661 20.844 10.693 1.00 34.82 174 TYR A N 1
ATOM 1448 C CA . TYR A 1 174 ? 16.265 21.089 9.389 1.00 38.33 174 TYR A CA 1
ATOM 1449 C C . TYR A 1 174 ? 16.375 19.826 8.548 1.00 37.78 174 TYR A C 1
ATOM 1450 O O . TYR A 1 174 ? 16.724 19.892 7.374 1.00 40.30 174 TYR A O 1
ATOM 1459 N N . ARG A 1 175 ? 16.088 18.677 9.150 1.00 36.16 175 ARG A N 1
ATOM 1460 C CA . ARG A 1 175 ? 16.148 17.406 8.438 1.00 35.38 175 ARG A CA 1
ATOM 1461 C C . ARG A 1 175 ? 14.769 16.771 8.345 1.00 34.90 175 ARG A C 1
ATOM 1462 O O . ARG A 1 175 ? 14.013 16.752 9.320 1.00 35.77 175 ARG A O 1
ATOM 1470 N N . ILE A 1 176 ? 14.457 16.224 7.176 1.00 32.92 176 ILE A N 1
ATOM 1471 C CA . ILE A 1 176 ? 13.171 15.582 6.954 1.00 29.17 176 ILE A CA 1
ATOM 1472 C C . ILE A 1 176 ? 13.170 14.181 7.565 1.00 27.42 176 ILE A C 1
ATOM 1473 O O . ILE A 1 176 ? 12.114 13.639 7.894 1.00 23.93 176 ILE A O 1
ATOM 1478 N N . GLU A 1 177 ? 14.356 13.596 7.722 1.00 24.76 177 GLU A N 1
ATOM 1479 C CA . GLU A 1 177 ? 14.487 12.253 8.298 1.00 27.82 177 GLU A CA 1
ATOM 1480 C C . GLU A 1 177 ? 13.909 12.177 9.716 1.00 24.69 177 GLU A C 1
ATOM 1481 O O . GLU A 1 177 ? 13.347 11.155 10.114 1.00 22.45 177 GLU A O 1
ATOM 1487 N N . THR A 1 178 ? 14.062 13.258 10.473 1.00 23.32 178 THR A N 1
ATOM 1488 C CA . THR A 1 178 ? 13.573 13.303 11.844 1.00 23.34 178 THR A CA 1
ATOM 1489 C C . THR A 1 178 ? 12.073 13.033 11.908 1.00 24.22 178 THR A C 1
ATOM 1490 O O . THR A 1 178 ? 11.605 12.270 12.748 1.00 26.66 178 THR A O 1
ATOM 1494 N N . PHE A 1 179 ? 11.331 13.670 11.011 1.00 19.80 179 PHE A N 1
ATOM 1495 C CA . PHE A 1 179 ? 9.882 13.539 10.967 1.00 24.62 179 PHE A CA 1
ATOM 1496 C C . PHE A 1 179 ? 9.371 12.211 10.450 1.00 22.99 179 PHE A C 1
ATOM 1497 O O . PHE A 1 179 ? 8.225 11.840 10.711 1.00 24.66 179 PHE A O 1
ATOM 1505 N N . GLU A 1 180 ? 10.209 11.485 9.717 1.00 21.05 180 GLU A N 1
ATOM 1506 C CA . GLU A 1 180 ? 9.784 10.192 9.208 1.00 24.26 180 GLU A CA 1
ATOM 1507 C C . GLU A 1 180 ? 9.798 9.192 10.360 1.00 23.82 180 GLU A C 1
ATOM 1508 O O . GLU A 1 180 ? 9.031 8.225 10.385 1.00 21.90 180 GLU A O 1
ATOM 1514 N N . ILE A 1 181 ? 10.678 9.439 11.322 1.00 24.44 181 ILE A N 1
ATOM 1515 C CA . ILE A 1 181 ? 10.796 8.584 12.497 1.00 23.70 181 ILE A CA 1
ATOM 1516 C C . ILE A 1 181 ? 9.638 8.892 13.450 1.00 20.73 181 ILE A C 1
ATOM 1517 O O . ILE A 1 181 ? 9.015 7.992 14.010 1.00 20.81 181 ILE A O 1
ATOM 1522 N N . ILE A 1 182 ? 9.362 10.175 13.625 1.00 16.82 182 ILE A N 1
ATOM 1523 C CA . ILE A 1 182 ? 8.284 10.605 14.501 1.00 16.75 182 ILE A CA 1
ATOM 1524 C C . ILE A 1 182 ? 6.941 10.112 13.960 1.00 21.09 182 ILE A C 1
ATOM 1525 O O . ILE A 1 182 ? 6.153 9.514 14.702 1.00 25.98 182 ILE A O 1
ATOM 1530 N N . ASN A 1 183 ? 6.690 10.318 12.667 1.00 17.38 183 ASN A N 1
ATOM 1531 C CA . ASN A 1 183 ? 5.428 9.875 12.079 1.00 22.64 183 ASN A CA 1
ATOM 1532 C C . ASN A 1 183 ? 5.214 8.397 12.286 1.00 22.43 183 ASN A C 1
ATOM 1533 O O . ASN A 1 183 ? 4.108 7.957 12.587 1.00 25.35 183 ASN A O 1
ATOM 1538 N N . ASP A 1 184 ? 6.280 7.631 12.125 1.00 20.30 184 ASP A N 1
ATOM 1539 C CA . ASP A 1 184 ? 6.204 6.193 12.288 1.00 27.11 184 ASP A CA 1
ATOM 1540 C C . ASP A 1 184 ? 5.772 5.842 13.710 1.00 28.92 184 ASP A C 1
ATOM 1541 O O . ASP A 1 184 ? 5.029 4.885 13.934 1.00 26.20 184 ASP A O 1
ATOM 1546 N N . TYR A 1 185 ? 6.237 6.629 14.672 1.00 27.39 185 TYR A N 1
ATOM 1547 C CA . TYR A 1 185 ? 5.901 6.388 16.064 1.00 23.08 185 TYR A CA 1
ATOM 1548 C C . TYR A 1 185 ? 4.489 6.846 16.367 1.00 22.59 185 TYR A C 1
ATOM 1549 O O . TYR A 1 185 ? 3.735 6.148 17.036 1.00 22.63 185 TYR A O 1
ATOM 1558 N N . LEU A 1 186 ? 4.153 8.035 15.880 1.00 21.17 186 LEU A N 1
ATOM 1559 C CA . LEU A 1 186 ? 2.843 8.614 16.092 1.00 24.39 186 LEU A CA 1
ATOM 1560 C C . LEU A 1 186 ? 1.744 7.765 15.466 1.00 27.46 186 LEU A C 1
ATOM 1561 O O . LEU A 1 186 ? 0.648 7.640 16.025 1.00 24.24 186 LEU A O 1
ATOM 1566 N N . GLU A 1 187 ? 2.040 7.176 14.312 1.00 31.42 187 GLU A N 1
ATOM 1567 C CA . GLU A 1 187 ? 1.060 6.350 13.621 1.00 37.35 187 GLU A CA 1
ATOM 1568 C C . GLU A 1 187 ? 0.762 5.067 14.376 1.00 37.63 187 GLU A C 1
ATOM 1569 O O . GLU A 1 187 ? -0.390 4.648 14.461 1.00 40.08 187 GLU A O 1
ATOM 1575 N N . LYS A 1 188 ? 1.794 4.444 14.931 1.00 36.71 188 LYS A N 1
ATOM 1576 C CA . LYS A 1 188 ? 1.605 3.199 15.665 1.00 36.37 188 LYS A CA 1
ATOM 1577 C C . LYS A 1 188 ? 1.167 3.405 17.113 1.00 34.77 188 LYS A C 1
ATOM 1578 O O . LYS A 1 188 ? 0.551 2.526 17.709 1.00 33.59 188 LYS A O 1
ATOM 1584 N N . THR A 1 189 ? 1.480 4.568 17.676 1.00 32.00 189 THR A N 1
ATOM 1585 C CA . THR A 1 189 ? 1.132 4.851 19.059 1.00 29.73 189 THR A CA 1
ATOM 1586 C C . THR A 1 189 ? -0.199 5.565 19.187 1.00 30.93 189 THR A C 1
ATOM 1587 O O . THR A 1 189 ? -0.952 5.325 20.132 1.00 31.55 189 THR A O 1
ATOM 1591 N N . PHE A 1 190 ? -0.495 6.438 18.231 1.00 31.74 190 PHE A N 1
ATOM 1592 C CA . PHE A 1 190 ? -1.738 7.201 18.269 1.00 30.00 190 PHE A CA 1
ATOM 1593 C C . PHE A 1 190 ? -2.578 7.027 17.013 1.00 33.34 190 PHE A C 1
ATOM 1594 O O . PHE A 1 190 ? -3.625 7.660 16.877 1.00 37.05 190 PHE A O 1
ATOM 1602 N N . GLY A 1 191 ? -2.116 6.185 16.096 1.00 32.83 191 GLY A N 1
ATOM 1603 C CA . GLY A 1 191 ? -2.852 5.969 14.864 1.00 37.65 191 GLY A CA 1
ATOM 1604 C C . GLY A 1 191 ? -3.069 7.277 14.134 1.00 38.90 191 GLY A C 1
ATOM 1605 O O . GLY A 1 191 ? -4.168 7.569 13.657 1.00 38.52 191 GLY A O 1
ATOM 1606 N N . ARG A 1 192 ? -2.012 8.072 14.040 1.00 36.81 192 ARG A N 1
ATOM 1607 C CA . ARG A 1 192 ? -2.110 9.360 13.377 1.00 35.39 192 ARG A CA 1
ATOM 1608 C C . ARG A 1 192 ? -0.754 9.704 12.760 1.00 33.82 192 ARG A C 1
ATOM 1609 O O . ARG A 1 192 ? 0.284 9.464 13.377 1.00 32.21 192 ARG A O 1
ATOM 1617 N N . LYS A 1 193 ? -0.756 10.226 11.535 1.00 30.37 193 LYS A N 1
ATOM 1618 C CA . LYS A 1 193 ? 0.488 10.629 10.885 1.00 32.71 193 LYS A CA 1
ATOM 1619 C C . LYS A 1 193 ? 0.273 11.989 10.234 1.00 31.17 193 LYS A C 1
ATOM 1620 O O . LYS A 1 193 ? -0.857 12.374 9.948 1.00 32.33 193 LYS A O 1
ATOM 1626 N N . TYR A 1 194 ? 1.355 12.723 10.009 1.00 26.34 194 TYR A N 1
ATOM 1627 C CA . TYR A 1 194 ? 1.242 14.060 9.462 1.00 27.83 194 TYR A CA 1
ATOM 1628 C C . TYR A 1 194 ? 2.103 14.318 8.248 1.00 30.75 194 TYR A C 1
ATOM 1629 O O . TYR A 1 194 ? 3.247 13.867 8.166 1.00 31.99 194 TYR A O 1
ATOM 1638 N N . SER A 1 195 ? 1.546 15.057 7.300 1.00 29.87 195 SER A N 1
ATOM 1639 C CA . SER A 1 195 ? 2.292 15.381 6.105 1.00 30.58 195 SER A CA 1
ATOM 1640 C C . SER A 1 195 ? 3.377 16.337 6.586 1.00 29.46 195 SER A C 1
ATOM 1641 O O . SER A 1 195 ? 3.117 17.218 7.410 1.00 31.42 195 SER A O 1
ATOM 1644 N N . ILE A 1 196 ? 4.596 16.137 6.100 1.00 28.31 196 ILE A N 1
ATOM 1645 C CA . ILE A 1 196 ? 5.726 16.977 6.482 1.00 28.37 196 ILE A CA 1
ATOM 1646 C C . ILE A 1 196 ? 5.719 18.261 5.659 1.00 32.98 196 ILE A C 1
ATOM 1647 O O . ILE A 1 196 ? 5.886 18.228 4.436 1.00 33.67 196 ILE A O 1
ATOM 1652 N N . GLN A 1 197 ? 5.527 19.393 6.329 1.00 31.93 197 GLN A N 1
ATOM 1653 C CA . GLN A 1 197 ? 5.494 20.675 5.640 1.00 31.85 197 GLN A CA 1
ATOM 1654 C C . GLN A 1 197 ? 6.866 21.314 5.593 1.00 34.46 197 GLN A C 1
ATOM 1655 O O . GLN A 1 197 ? 7.779 20.911 6.308 1.00 35.54 197 GLN A O 1
ATOM 1661 N N . LYS A 1 198 ? 7.012 22.311 4.733 1.00 39.14 198 LYS A N 1
ATOM 1662 C CA . LYS A 1 198 ? 8.276 23.017 4.588 1.00 43.97 198 LYS A CA 1
ATOM 1663 C C . LYS A 1 198 ? 7.995 24.509 4.489 1.00 47.43 198 LYS A C 1
ATOM 1664 O O . LYS A 1 198 ? 7.030 24.928 3.847 1.00 50.85 198 LYS A O 1
ATOM 1670 N N . ASP A 1 199 ? 8.836 25.308 5.130 1.00 50.91 199 ASP A N 1
ATOM 1671 C CA . ASP A 1 199 ? 8.666 26.747 5.096 1.00 54.91 199 ASP A CA 1
ATOM 1672 C C . ASP A 1 199 ? 10.003 27.476 5.031 1.00 55.17 199 ASP A C 1
ATOM 1673 O O . ASP A 1 199 ? 10.435 28.085 6.007 1.00 57.28 199 ASP A O 1
ATOM 1678 N N . ARG A 1 200 ? 10.652 27.398 3.872 1.00 57.43 200 ARG A N 1
ATOM 1679 C CA . ARG A 1 200 ? 11.933 28.056 3.626 1.00 58.44 200 ARG A CA 1
ATOM 1680 C C . ARG A 1 200 ? 13.109 27.457 4.395 1.00 57.11 200 ARG A C 1
ATOM 1681 O O . ARG A 1 200 ? 13.592 28.056 5.358 1.00 59.24 200 ARG A O 1
ATOM 1689 N N . ASN A 1 201 ? 13.569 26.285 3.966 1.00 53.29 201 ASN A N 1
ATOM 1690 C CA . ASN A 1 201 ? 14.708 25.610 4.596 1.00 53.28 201 ASN A CA 1
ATOM 1691 C C . ASN A 1 201 ? 14.399 24.846 5.879 1.00 51.00 201 ASN A C 1
ATOM 1692 O O . ASN A 1 201 ? 15.254 24.117 6.384 1.00 50.67 201 ASN A O 1
ATOM 1697 N N . ILE A 1 202 ? 13.195 25.008 6.417 1.00 48.64 202 ILE A N 1
ATOM 1698 C CA . ILE A 1 202 ? 12.845 24.311 7.650 1.00 44.75 202 ILE A CA 1
ATOM 1699 C C . ILE A 1 202 ? 11.619 23.409 7.488 1.00 39.72 202 ILE A C 1
ATOM 1700 O O . ILE A 1 202 ? 10.628 23.788 6.857 1.00 39.35 202 ILE A O 1
ATOM 1705 N N . TYR A 1 203 ? 11.698 22.206 8.047 1.00 33.20 203 TYR A N 1
ATOM 1706 C CA . TYR A 1 203 ? 10.593 21.254 7.970 1.00 31.74 203 TYR A CA 1
ATOM 1707 C C . TYR A 1 203 ? 9.793 21.256 9.272 1.00 28.69 203 TYR A C 1
ATOM 1708 O O . TYR A 1 203 ? 10.306 21.638 10.327 1.00 29.46 203 TYR A O 1
ATOM 1717 N N . TYR A 1 204 ? 8.540 20.821 9.205 1.00 27.14 204 TYR A N 1
ATOM 1718 C CA . TYR A 1 204 ? 7.715 20.788 10.398 1.00 25.65 204 TYR A CA 1
ATOM 1719 C C . TYR A 1 204 ? 6.389 20.073 10.201 1.00 23.94 204 TYR A C 1
ATOM 1720 O O . TYR A 1 204 ? 5.906 19.924 9.074 1.00 23.85 204 TYR A O 1
ATOM 1729 N N . ILE A 1 205 ? 5.818 19.605 11.307 1.00 21.13 205 ILE A N 1
ATOM 1730 C CA . ILE A 1 205 ? 4.518 18.953 11.274 1.00 17.85 205 ILE A CA 1
ATOM 1731 C C . ILE A 1 205 ? 3.610 19.753 12.203 1.00 22.18 205 ILE A C 1
ATOM 1732 O O . ILE A 1 205 ? 4.077 20.336 13.183 1.00 21.87 205 ILE A O 1
ATOM 1737 N N . ASP A 1 206 ? 2.322 19.801 11.874 1.00 26.97 206 ASP A N 1
ATOM 1738 C CA . ASP A 1 206 ? 1.337 20.545 12.654 1.00 26.21 206 ASP A CA 1
ATOM 1739 C C . ASP A 1 206 ? 0.393 19.520 13.274 1.00 24.18 206 ASP A C 1
ATOM 1740 O O . ASP A 1 206 ? -0.312 18.805 12.563 1.00 25.55 206 ASP A O 1
ATOM 1745 N N . ILE A 1 207 ? 0.392 19.439 14.601 1.00 22.45 207 ILE A N 1
ATOM 1746 C CA . ILE A 1 207 ? -0.425 18.460 15.308 1.00 22.24 207 ILE A CA 1
ATOM 1747 C C . ILE A 1 207 ? -1.523 19.121 16.142 1.00 25.56 207 ILE A C 1
ATOM 1748 O O . ILE A 1 207 ? -1.253 20.020 16.949 1.00 23.52 207 ILE A O 1
ATOM 1753 N N . LYS A 1 208 ? -2.758 18.665 15.947 1.00 22.21 208 LYS A N 1
ATOM 1754 C CA . LYS A 1 208 ? -3.892 19.208 16.686 1.00 26.26 208 LYS A CA 1
ATOM 1755 C C . LYS A 1 208 ? -4.733 18.118 17.334 1.00 25.70 208 LYS A C 1
ATOM 1756 O O . LYS A 1 208 ? -5.795 18.397 17.880 1.00 30.57 208 LYS A O 1
ATOM 1762 N N . ALA A 1 209 ? -4.255 16.880 17.279 1.00 25.42 209 ALA A N 1
ATOM 1763 C CA . ALA A 1 209 ? -4.972 15.767 17.885 1.00 23.79 209 ALA A CA 1
ATOM 1764 C C . ALA A 1 209 ? -4.942 15.963 19.400 1.00 27.09 209 ALA A C 1
ATOM 1765 O O . ALA A 1 209 ? -3.866 16.101 19.998 1.00 23.01 209 ALA A O 1
ATOM 1767 N N . ARG A 1 210 ? -6.120 15.975 20.019 1.00 27.64 210 ARG A N 1
ATOM 1768 C CA . ARG A 1 210 ? -6.214 16.190 21.460 1.00 31.09 210 ARG A CA 1
ATOM 1769 C C . ARG A 1 210 ? -5.430 15.186 22.296 1.00 30.24 210 ARG A C 1
ATOM 1770 O O . ARG A 1 210 ? -4.788 15.570 23.273 1.00 28.99 210 ARG A O 1
ATOM 1778 N N . ASN A 1 211 ? -5.462 13.909 21.914 1.00 26.61 211 ASN A N 1
ATOM 1779 C CA . ASN A 1 211 ? -4.738 12.918 22.696 1.00 26.40 211 ASN A CA 1
ATOM 1780 C C . ASN A 1 211 ? -3.221 13.067 22.611 1.00 21.94 211 ASN A C 1
ATOM 1781 O O . ASN A 1 211 ? -2.529 12.790 23.581 1.00 25.97 211 ASN A O 1
ATOM 1786 N N . ILE A 1 212 ? -2.700 13.527 21.478 1.00 21.08 212 ILE A N 1
ATOM 1787 C CA . ILE A 1 212 ? -1.255 13.714 21.366 1.00 22.86 212 ILE A CA 1
ATOM 1788 C C . ILE A 1 212 ? -0.779 14.999 22.058 1.00 22.25 212 ILE A C 1
ATOM 1789 O O . ILE A 1 212 ? 0.226 14.990 22.778 1.00 19.08 212 ILE A O 1
ATOM 1794 N N . THR A 1 213 ? -1.493 16.105 21.854 1.00 18.57 213 THR A N 1
ATOM 1795 C CA . THR A 1 213 ? -1.080 17.358 22.482 1.00 21.83 213 THR A CA 1
ATOM 1796 C C . THR A 1 213 ? -1.148 17.279 24.003 1.00 20.90 213 THR A C 1
ATOM 1797 O O . THR A 1 213 ? -0.220 17.707 24.685 1.00 14.72 213 THR A O 1
ATOM 1801 N N . SER A 1 214 ? -2.235 16.727 24.537 1.00 19.25 214 SER A N 1
ATOM 1802 C CA . SER A 1 214 ? -2.358 16.629 25.985 1.00 22.36 214 SER A CA 1
ATOM 1803 C C . SER A 1 214 ? -1.329 15.665 26.568 1.00 18.37 214 SER A C 1
ATOM 1804 O O . SER A 1 214 ? -0.821 15.890 27.662 1.00 22.21 214 SER A O 1
ATOM 1807 N N . HIS A 1 215 ? -1.036 14.590 25.841 1.00 17.82 215 HIS A N 1
ATOM 1808 C CA . HIS A 1 215 ? -0.046 13.597 26.269 1.00 13.73 215 HIS A CA 1
ATOM 1809 C C . HIS A 1 215 ? 1.284 14.309 26.503 1.00 17.74 215 HIS A C 1
ATOM 1810 O O . HIS A 1 215 ? 1.900 14.165 27.560 1.00 20.72 215 HIS A O 1
ATOM 1817 N N . TYR A 1 216 ? 1.725 15.090 25.521 1.00 16.42 216 TYR A N 1
ATOM 1818 C CA . TYR A 1 216 ? 2.991 15.797 25.656 1.00 14.49 216 TYR A CA 1
ATOM 1819 C C . TYR A 1 216 ? 2.964 17.065 26.517 1.00 18.31 216 TYR A C 1
ATOM 1820 O O . TYR A 1 216 ? 3.992 17.442 27.103 1.00 14.40 216 TYR A O 1
ATOM 1829 N N . LEU A 1 217 ? 1.808 17.716 26.627 1.00 14.62 217 LEU A N 1
ATOM 1830 C CA . LEU A 1 217 ? 1.724 18.892 27.495 1.00 17.24 217 LEU A CA 1
ATOM 1831 C C . LEU A 1 217 ? 1.949 18.420 28.940 1.00 23.40 217 LEU A C 1
ATOM 1832 O O . LEU A 1 217 ? 2.694 19.036 29.705 1.00 20.98 217 LEU A O 1
ATOM 1837 N N . LYS A 1 218 ? 1.301 17.314 29.298 1.00 19.00 218 LYS A N 1
ATOM 1838 C CA . LYS A 1 218 ? 1.420 16.759 30.637 1.00 23.76 218 LYS A CA 1
ATOM 1839 C C . LYS A 1 218 ? 2.821 16.249 30.960 1.00 21.53 218 LYS A C 1
ATOM 1840 O O . LYS A 1 218 ? 3.250 16.304 32.111 1.00 21.26 218 LYS A O 1
ATOM 1846 N N . LEU A 1 219 ? 3.543 15.753 29.959 1.00 22.30 219 LEU A N 1
ATOM 1847 C CA . LEU A 1 219 ? 4.899 15.272 30.215 1.00 19.46 219 LEU A CA 1
ATOM 1848 C C . LEU A 1 219 ? 5.890 16.399 30.453 1.00 19.69 219 LEU A C 1
ATOM 1849 O O . LEU A 1 219 ? 6.835 16.240 31.222 1.00 21.22 219 LEU A O 1
ATOM 1854 N N . LEU A 1 220 ? 5.666 17.537 29.800 1.00 20.24 220 LEU A N 1
ATOM 1855 C CA . LEU A 1 220 ? 6.567 18.685 29.894 1.00 20.86 220 LEU A CA 1
ATOM 1856 C C . LEU A 1 220 ? 6.185 19.760 30.915 1.00 21.32 220 LEU A C 1
ATOM 1857 O O . LEU A 1 220 ? 6.847 20.791 31.019 1.00 18.84 220 LEU A O 1
ATOM 1862 N N . GLU A 1 221 ? 5.104 19.525 31.642 1.00 22.57 221 GLU A N 1
ATOM 1863 C CA . GLU A 1 221 ? 4.631 20.449 32.667 1.00 28.82 221 GLU A CA 1
ATOM 1864 C C . GLU A 1 221 ? 5.738 20.660 33.708 1.00 27.26 221 GLU A C 1
ATOM 1865 O O . GLU A 1 221 ? 6.202 19.693 34.314 1.00 22.11 221 GLU A O 1
ATOM 1871 N N . GLY A 1 222 ? 6.155 21.909 33.914 1.00 26.14 222 GLY A N 1
ATOM 1872 C CA . GLY A 1 222 ? 7.201 22.190 34.885 1.00 24.72 222 GLY A CA 1
ATOM 1873 C C . GLY A 1 222 ? 8.593 22.392 34.311 1.00 25.61 222 GLY A C 1
ATOM 1874 O O . GLY A 1 222 ? 9.532 22.673 35.054 1.00 28.35 222 GLY A O 1
ATOM 1875 N N . ILE A 1 223 ? 8.731 22.260 32.994 1.00 27.39 223 ILE A N 1
ATOM 1876 C CA . ILE A 1 223 ? 10.023 22.419 32.321 1.00 27.97 223 ILE A CA 1
ATOM 1877 C C . ILE A 1 223 ? 10.727 23.735 32.675 1.00 30.92 223 ILE A C 1
ATOM 1878 O O . ILE A 1 223 ? 11.947 23.846 32.564 1.00 24.92 223 ILE A O 1
ATOM 1883 N N . ASP A 1 224 ? 9.955 24.731 33.102 1.00 30.60 224 ASP A N 1
ATOM 1884 C CA . ASP A 1 224 ? 10.514 26.028 33.454 1.00 33.75 224 ASP A CA 1
ATOM 1885 C C . ASP A 1 224 ? 11.389 25.991 34.699 1.00 34.22 224 ASP A C 1
ATOM 1886 O O . ASP A 1 224 ? 12.286 26.820 34.844 1.00 32.86 224 ASP A O 1
ATOM 1891 N N . ASN A 1 225 ? 11.139 25.035 35.591 1.00 32.30 225 ASN A N 1
ATOM 1892 C CA . ASN A 1 225 ? 11.925 24.931 36.816 1.00 35.00 225 ASN A CA 1
ATOM 1893 C C . ASN A 1 225 ? 12.884 23.752 36.859 1.00 36.03 225 ASN A C 1
ATOM 1894 O O . ASN A 1 225 ? 13.374 23.394 37.934 1.00 35.60 225 ASN A O 1
ATOM 1899 N N . GLY A 1 226 ? 13.156 23.157 35.697 1.00 32.85 226 GLY A N 1
ATOM 1900 C CA . GLY A 1 226 ? 14.065 22.022 35.633 1.00 29.22 226 GLY A CA 1
ATOM 1901 C C . GLY A 1 226 ? 13.504 20.870 34.829 1.00 24.14 226 GLY A C 1
ATOM 1902 O O . GLY A 1 226 ? 12.609 21.065 34.010 1.00 28.63 226 GLY A O 1
ATOM 1903 N N . ILE A 1 227 ? 14.030 19.670 35.046 1.00 24.05 227 ILE A N 1
ATOM 1904 C CA . ILE A 1 227 ? 13.542 18.493 34.334 1.00 20.19 227 ILE A CA 1
ATOM 1905 C C . ILE A 1 227 ? 12.101 18.261 34.793 1.00 21.20 227 ILE A C 1
ATOM 1906 O O . ILE A 1 227 ? 11.815 18.287 35.983 1.00 25.81 227 ILE A O 1
ATOM 1911 N N . PRO A 1 228 ? 11.171 18.041 33.853 1.00 18.73 228 PRO A N 1
ATOM 1912 C CA . PRO A 1 228 ? 9.779 17.818 34.261 1.00 22.15 228 PRO A CA 1
ATOM 1913 C C . PRO A 1 228 ? 9.652 16.673 35.258 1.00 21.68 228 PRO A C 1
ATOM 1914 O O . PRO A 1 228 ? 10.230 15.603 35.065 1.00 21.44 228 PRO A O 1
ATOM 1918 N N . PRO A 1 229 ? 8.888 16.886 36.342 1.00 24.44 229 PRO A N 1
ATOM 1919 C CA . PRO A 1 229 ? 8.677 15.873 37.383 1.00 24.16 229 PRO A CA 1
ATOM 1920 C C . PRO A 1 229 ? 8.136 14.552 36.872 1.00 21.94 229 PRO A C 1
ATOM 1921 O O . PRO A 1 229 ? 8.538 13.495 37.360 1.00 21.44 229 PRO A O 1
ATOM 1925 N N . GLN A 1 230 ? 7.220 14.605 35.900 1.00 23.51 230 GLN A N 1
ATOM 1926 C CA . GLN A 1 230 ? 6.633 13.377 35.342 1.00 22.58 230 GLN A CA 1
ATOM 1927 C C . GLN A 1 230 ? 7.705 12.504 34.718 1.00 18.70 230 GLN A C 1
ATOM 1928 O O . GLN A 1 230 ? 7.599 11.273 34.689 1.00 23.43 230 GLN A O 1
ATOM 1934 N N . ILE A 1 231 ? 8.739 13.151 34.207 1.00 16.68 231 ILE A N 1
ATOM 1935 C CA . ILE A 1 231 ? 9.837 12.423 33.589 1.00 19.98 231 ILE A CA 1
ATOM 1936 C C . ILE A 1 231 ? 10.800 11.980 34.679 1.00 20.93 231 ILE A C 1
ATOM 1937 O O . ILE A 1 231 ? 11.053 10.792 34.851 1.00 20.00 231 ILE A O 1
ATOM 1942 N N . LEU A 1 232 ? 11.290 12.952 35.437 1.00 22.90 232 LEU A N 1
ATOM 1943 C CA . LEU A 1 232 ? 12.234 12.716 36.523 1.00 23.65 232 LEU A CA 1
ATOM 1944 C C . LEU A 1 232 ? 11.780 11.617 37.470 1.00 24.12 232 LEU A C 1
ATOM 1945 O O . LEU A 1 232 ? 12.546 10.718 37.812 1.00 24.67 232 LEU A O 1
ATOM 1950 N N . LYS A 1 233 ? 10.520 11.661 37.874 1.00 25.73 233 LYS A N 1
ATOM 1951 C CA . LYS A 1 233 ? 10.024 10.653 38.795 1.00 27.31 233 LYS A CA 1
ATOM 1952 C C . LYS A 1 233 ? 10.111 9.246 38.216 1.00 29.51 233 LYS A C 1
ATOM 1953 O O . LYS A 1 233 ? 10.150 8.265 38.964 1.00 30.52 233 LYS A O 1
ATOM 1959 N N . GLU A 1 234 ? 10.164 9.133 36.892 1.00 27.52 234 GLU A N 1
ATOM 1960 C CA . GLU A 1 234 ? 10.232 7.813 36.273 1.00 26.47 234 GLU A CA 1
ATOM 1961 C C . GLU A 1 234 ? 11.618 7.167 36.249 1.00 25.18 234 GLU A C 1
ATOM 1962 O O . GLU A 1 234 ? 11.761 6.020 35.825 1.00 24.30 234 GLU A O 1
ATOM 1968 N N . GLY A 1 235 ? 12.635 7.889 36.701 1.00 21.09 235 GLY A N 1
ATOM 1969 C CA . GLY A 1 235 ? 13.965 7.298 36.731 1.00 20.57 235 GLY A CA 1
ATOM 1970 C C . GLY A 1 235 ? 14.860 7.438 35.508 1.00 23.91 235 GLY A C 1
ATOM 1971 O O . GLY A 1 235 ? 14.501 8.059 34.495 1.00 20.67 235 GLY A O 1
ATOM 1972 N N . LYS A 1 236 ? 16.041 6.834 35.624 1.00 25.95 236 LYS A N 1
ATOM 1973 C CA . LYS A 1 236 ? 17.085 6.860 34.597 1.00 30.22 236 LYS A CA 1
ATOM 1974 C C . LYS A 1 236 ? 16.667 6.663 33.148 1.00 26.42 236 LYS A C 1
ATOM 1975 O O . LYS A 1 236 ? 16.993 7.479 32.291 1.00 27.77 236 LYS A O 1
ATOM 1981 N N . ASN A 1 237 ? 15.964 5.572 32.871 1.00 25.38 237 ASN A N 1
ATOM 1982 C CA . ASN A 1 237 ? 15.541 5.288 31.510 1.00 23.57 237 ASN A CA 1
ATOM 1983 C C . ASN A 1 237 ? 14.749 6.417 30.864 1.00 21.30 237 ASN A C 1
ATOM 1984 O O . ASN A 1 237 ? 14.959 6.724 29.697 1.00 19.94 237 ASN A O 1
ATOM 1989 N N . ALA A 1 238 ? 13.853 7.038 31.624 1.00 16.06 238 ALA A N 1
ATOM 1990 C CA . ALA A 1 238 ? 13.038 8.122 31.105 1.00 19.88 238 ALA A CA 1
ATOM 1991 C C . ALA A 1 238 ? 13.845 9.393 30.940 1.00 18.82 238 ALA A C 1
ATOM 1992 O O . ALA A 1 238 ? 13.745 10.082 29.924 1.00 19.91 238 ALA A O 1
ATOM 1994 N N . VAL A 1 239 ? 14.633 9.716 31.957 1.00 17.41 239 VAL A N 1
ATOM 1995 C CA . VAL A 1 239 ? 15.444 10.922 31.931 1.00 19.46 239 VAL A CA 1
ATOM 1996 C C . VAL A 1 239 ? 16.505 10.853 30.829 1.00 18.73 239 VAL A C 1
ATOM 1997 O O . VAL A 1 239 ? 16.697 11.820 30.087 1.00 16.18 239 VAL A O 1
ATOM 2001 N N . LEU A 1 240 ? 17.188 9.717 30.711 1.00 19.73 240 LEU A N 1
ATOM 2002 C CA . LEU A 1 240 ? 18.220 9.585 29.682 1.00 16.91 240 LEU A CA 1
ATOM 2003 C C . LEU A 1 240 ? 17.616 9.652 28.266 1.00 15.49 240 LEU A C 1
ATOM 2004 O O . LEU A 1 240 ? 18.171 10.286 27.373 1.00 20.75 240 LEU A O 1
ATOM 2009 N N . SER A 1 241 ? 16.478 9.006 28.060 1.00 16.49 241 SER A N 1
ATOM 2010 C CA . SER A 1 241 ? 15.826 9.058 26.754 1.00 18.24 241 SER A CA 1
ATOM 2011 C C . SER A 1 241 ? 15.464 10.510 26.461 1.00 14.54 241 SER A C 1
ATOM 2012 O O . SER A 1 241 ? 15.606 10.987 25.337 1.00 16.99 241 SER A O 1
ATOM 2015 N N . PHE A 1 242 ? 15.005 11.215 27.493 1.00 17.67 242 PHE A N 1
ATOM 2016 C CA . PHE A 1 242 ? 14.621 12.623 27.385 1.00 15.59 242 PHE A CA 1
ATOM 2017 C C . PHE A 1 242 ? 15.823 13.511 27.006 1.00 18.92 242 PHE A C 1
ATOM 2018 O O . PHE A 1 242 ? 15.718 14.403 26.149 1.00 17.19 242 PHE A O 1
ATOM 2026 N N . ILE A 1 243 ? 16.962 13.280 27.651 1.00 17.12 243 ILE A N 1
ATOM 2027 C CA . ILE A 1 243 ? 18.146 14.067 27.349 1.00 14.26 243 ILE A CA 1
ATOM 2028 C C . ILE A 1 243 ? 18.605 13.842 25.910 1.00 11.12 243 ILE A C 1
ATOM 2029 O O . ILE A 1 243 ? 19.012 14.775 25.231 1.00 14.01 243 ILE A O 1
ATOM 2034 N N . ALA A 1 244 ? 18.549 12.599 25.462 1.00 10.90 244 ALA A N 1
ATOM 2035 C CA . ALA A 1 244 ? 18.936 12.269 24.097 1.00 14.07 244 ALA A CA 1
ATOM 2036 C C . ALA A 1 244 ? 18.075 13.078 23.100 1.00 14.08 244 ALA A C 1
ATOM 2037 O O . ALA A 1 244 ? 18.575 13.610 22.100 1.00 16.27 244 ALA A O 1
ATOM 2039 N N . GLY A 1 245 ? 16.780 13.189 23.390 1.00 12.60 245 GLY A N 1
ATOM 2040 C CA . GLY A 1 245 ? 15.889 13.941 22.515 1.00 13.28 245 GLY A CA 1
ATOM 2041 C C . GLY A 1 245 ? 16.248 15.398 22.535 1.00 16.88 245 GLY A C 1
ATOM 2042 O O . GLY A 1 245 ? 16.119 16.114 21.548 1.00 20.37 245 GLY A O 1
ATOM 2043 N N . LEU A 1 246 ? 16.718 15.836 23.689 1.00 22.52 246 LEU A N 1
ATOM 2044 C CA . LEU A 1 246 ? 17.113 17.217 23.896 1.00 20.95 246 LEU A CA 1
ATOM 2045 C C . LEU A 1 246 ? 18.387 17.512 23.103 1.00 20.34 246 LEU A C 1
ATOM 2046 O O . LEU A 1 246 ? 18.523 18.577 22.483 1.00 16.68 246 LEU A O 1
ATOM 2051 N N . PHE A 1 247 ? 19.320 16.565 23.130 1.00 19.63 247 PHE A N 1
ATOM 2052 C CA . PHE A 1 247 ? 20.583 16.731 22.421 1.00 19.07 247 PHE A CA 1
ATOM 2053 C C . PHE A 1 247 ? 20.350 16.677 20.910 1.00 17.38 247 PHE A C 1
ATOM 2054 O O . PHE A 1 247 ? 20.935 17.463 20.168 1.00 18.35 247 PHE A O 1
ATOM 2062 N N . ASP A 1 248 ? 19.503 15.752 20.462 1.00 15.91 248 ASP A N 1
ATOM 2063 C CA . ASP A 1 248 ? 19.180 15.637 19.036 1.00 17.44 248 ASP A CA 1
ATOM 2064 C C . ASP A 1 248 ? 18.688 16.979 18.527 1.00 18.05 248 ASP A C 1
ATOM 2065 O O . ASP A 1 248 ? 19.040 17.410 17.430 1.00 20.33 248 ASP A O 1
ATOM 2070 N N . ALA A 1 249 ? 17.897 17.654 19.351 1.00 19.20 249 ALA A N 1
ATOM 2071 C CA . ALA A 1 249 ? 17.336 18.944 18.988 1.00 23.59 249 ALA A CA 1
ATOM 2072 C C . ALA A 1 249 ? 18.305 20.125 19.011 1.00 26.53 249 ALA A C 1
ATOM 2073 O O . ALA A 1 249 ? 18.374 20.886 18.049 1.00 26.51 249 ALA A O 1
ATOM 2075 N N . GLU A 1 250 ? 19.042 20.287 20.107 1.00 28.68 250 GLU A N 1
ATOM 2076 C CA . GLU A 1 250 ? 19.953 21.416 20.241 1.00 25.70 250 GLU A CA 1
ATOM 2077 C C . GLU A 1 250 ? 21.409 21.094 20.546 1.00 27.81 250 GLU A C 1
ATOM 2078 O O . GLU A 1 250 ? 22.228 22.004 20.643 1.00 30.15 250 GLU A O 1
ATOM 2084 N N . GLY A 1 251 ? 21.737 19.818 20.707 1.00 23.57 251 GLY A N 1
ATOM 2085 C CA . GLY A 1 251 ? 23.112 19.462 21.006 1.00 20.92 251 GLY A CA 1
ATOM 2086 C C . GLY A 1 251 ? 24.079 19.744 19.871 1.00 22.52 251 GLY A C 1
ATOM 2087 O O . GLY A 1 251 ? 23.698 19.713 18.700 1.00 24.27 251 GLY A O 1
ATOM 2088 N N . HIS A 1 252 ? 25.335 20.000 20.223 1.00 24.41 252 HIS A N 1
ATOM 2089 C CA . HIS A 1 252 ? 26.394 20.290 19.254 1.00 29.32 252 HIS A CA 1
ATOM 2090 C C . HIS A 1 252 ? 27.681 19.511 19.568 1.00 28.35 252 HIS A C 1
ATOM 2091 O O . HIS A 1 252 ? 28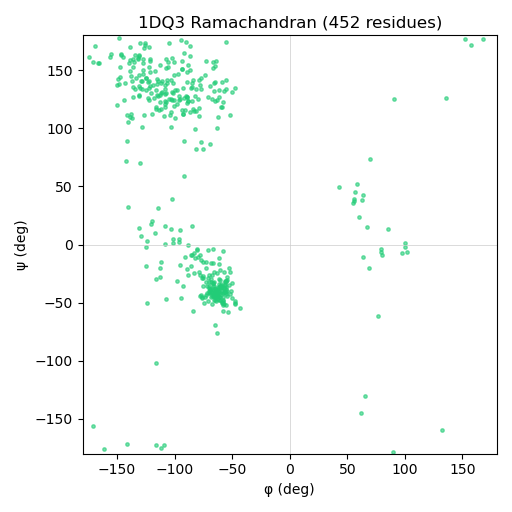.110 19.446 20.717 1.00 24.93 252 HIS A O 1
ATOM 2098 N N . VAL A 1 253 ? 28.283 18.907 18.546 1.00 26.31 253 VAL A N 1
ATOM 2099 C CA . VAL A 1 253 ? 29.529 18.155 18.719 1.00 26.64 253 VAL A CA 1
ATOM 2100 C C . VAL A 1 253 ? 30.671 18.999 18.145 1.00 27.90 253 VAL A C 1
ATOM 2101 O O . VAL A 1 253 ? 30.614 19.413 16.987 1.00 26.69 253 VAL A O 1
ATOM 2105 N N . SER A 1 254 ? 31.696 19.266 18.951 1.00 30.25 254 SER A N 1
ATOM 2106 C CA . SER A 1 254 ? 32.826 20.067 18.488 1.00 33.83 254 SER A CA 1
ATOM 2107 C C . SER A 1 254 ? 34.051 19.197 18.217 1.00 38.28 254 SER A C 1
ATOM 2108 O O . SER A 1 254 ? 34.054 18.001 18.510 1.00 40.33 254 SER A O 1
ATOM 2111 N N . ASN A 1 255 ? 35.094 19.810 17.664 1.00 40.76 255 ASN A N 1
ATOM 2112 C CA . ASN A 1 255 ? 36.330 19.099 17.344 1.00 44.08 255 ASN A CA 1
ATOM 2113 C C . ASN A 1 255 ? 37.384 19.218 18.441 1.00 42.75 255 ASN A C 1
ATOM 2114 O O . ASN A 1 255 ? 38.542 18.875 18.225 1.00 46.17 255 ASN A O 1
ATOM 2119 N N . LYS A 1 256 ? 36.987 19.697 19.614 1.00 44.19 256 LYS A N 1
ATOM 2120 C CA . LYS A 1 256 ? 37.921 19.864 20.720 1.00 46.24 256 LYS A CA 1
ATOM 2121 C C . LYS A 1 256 ? 38.643 18.583 21.140 1.00 45.62 256 LYS A C 1
ATOM 2122 O O . LYS A 1 256 ? 39.840 18.608 21.423 1.00 49.23 256 LYS A O 1
ATOM 2128 N N . PRO A 1 257 ? 37.930 17.446 21.201 1.00 43.66 257 PRO A N 1
ATOM 2129 C CA . PRO A 1 257 ? 36.508 17.249 20.914 1.00 38.67 257 PRO A CA 1
ATOM 2130 C C . PRO A 1 257 ? 35.659 17.430 22.170 1.00 34.24 257 PRO A C 1
ATOM 2131 O O . PRO A 1 257 ? 36.183 17.594 23.272 1.00 32.65 257 PRO A O 1
ATOM 2135 N N . GLY A 1 258 ? 34.345 17.386 21.997 1.00 32.02 258 GLY A N 1
ATOM 2136 C CA . GLY A 1 258 ? 33.449 17.538 23.125 1.00 25.80 258 GLY A CA 1
ATOM 2137 C C . GLY A 1 258 ? 32.036 17.752 22.636 1.00 25.24 258 GLY A C 1
ATOM 2138 O O . GLY A 1 258 ? 31.802 17.814 21.428 1.00 29.11 258 GLY A O 1
ATOM 2139 N N . ILE A 1 259 ? 31.089 17.836 23.563 1.00 22.03 259 ILE A N 1
ATOM 2140 C CA . ILE A 1 259 ? 29.704 18.078 23.193 1.00 25.70 259 ILE A CA 1
ATOM 2141 C C . ILE A 1 259 ? 29.195 19.267 23.991 1.00 25.74 259 ILE A C 1
ATOM 2142 O O . ILE A 1 259 ? 29.654 19.526 25.106 1.00 21.06 259 ILE A O 1
ATOM 2147 N N . GLU A 1 260 ? 28.259 20.007 23.412 1.00 22.86 260 GLU A N 1
ATOM 2148 C CA . GLU A 1 260 ? 27.699 21.160 24.091 1.00 24.37 260 GLU A CA 1
ATOM 2149 C C . GLU A 1 260 ? 26.192 21.197 23.888 1.00 25.80 260 GLU A C 1
ATOM 2150 O O . GLU A 1 260 ? 25.688 20.809 22.832 1.00 21.65 260 GLU A O 1
ATOM 2156 N N . LEU A 1 261 ? 25.488 21.657 24.917 1.00 23.74 261 LEU A N 1
ATOM 2157 C CA . LEU A 1 261 ? 24.037 21.789 24.891 1.00 28.42 261 LEU A CA 1
ATOM 2158 C C . LEU A 1 261 ? 23.715 23.100 25.607 1.00 27.79 261 LEU A C 1
ATOM 2159 O O . LEU A 1 261 ? 23.818 23.197 26.830 1.00 23.52 261 LEU A O 1
ATOM 2164 N N . GLY A 1 262 ? 23.354 24.115 24.830 1.00 27.97 262 GLY A N 1
ATOM 2165 C CA . GLY A 1 262 ? 23.044 25.405 25.406 1.00 28.22 262 GLY A CA 1
ATOM 2166 C C . GLY A 1 262 ? 21.595 25.795 25.215 1.00 32.69 262 GLY A C 1
ATOM 2167 O O . GLY A 1 262 ? 20.995 25.521 24.174 1.00 35.80 262 GLY A O 1
ATOM 2168 N N . MET A 1 263 ? 21.033 26.438 26.231 1.00 32.85 263 MET A N 1
ATOM 2169 C CA . MET A 1 263 ? 19.652 26.890 26.207 1.00 33.83 263 MET A CA 1
ATOM 2170 C C . MET A 1 263 ? 19.541 28.047 27.185 1.00 35.72 263 MET A C 1
ATOM 2171 O O . MET A 1 263 ? 20.397 28.212 28.050 1.00 31.11 263 MET A O 1
ATOM 2176 N N . VAL A 1 264 ? 18.490 28.849 27.057 1.00 36.82 264 VAL A N 1
ATOM 2177 C CA . VAL A 1 264 ? 18.315 29.966 27.968 1.00 34.25 264 VAL A CA 1
ATOM 2178 C C . VAL A 1 264 ? 17.621 29.513 29.246 1.00 32.09 264 VAL A C 1
ATOM 2179 O O . VAL A 1 264 ? 17.549 30.263 30.214 1.00 32.02 264 VAL A O 1
ATOM 2183 N N . ASN A 1 265 ? 17.125 28.277 29.252 1.00 28.26 265 ASN A N 1
ATOM 2184 C CA . ASN A 1 265 ? 16.451 27.727 30.430 1.00 26.74 265 ASN A CA 1
ATOM 2185 C C . ASN A 1 265 ? 17.486 27.223 31.442 1.00 29.03 265 ASN A C 1
ATOM 2186 O O . ASN A 1 265 ? 17.778 26.024 31.498 1.00 26.87 265 ASN A O 1
ATOM 2191 N N . LYS A 1 266 ? 18.018 28.149 32.236 1.00 26.18 266 LYS A N 1
ATOM 2192 C CA . LYS A 1 266 ? 19.033 27.865 33.251 1.00 26.60 266 LYS A CA 1
ATOM 2193 C C . LYS A 1 266 ? 18.705 26.664 34.145 1.00 24.38 266 LYS A C 1
ATOM 2194 O O . LYS A 1 266 ? 19.524 25.758 34.318 1.00 22.30 266 LYS A O 1
ATOM 2200 N N . ARG A 1 267 ? 17.498 26.640 34.699 1.00 24.78 267 ARG A N 1
ATOM 2201 C CA . ARG A 1 267 ? 17.100 25.542 35.571 1.00 24.52 267 ARG A CA 1
ATOM 2202 C C . ARG A 1 267 ? 17.151 24.176 34.894 1.00 28.34 267 ARG A C 1
ATOM 2203 O O . ARG A 1 267 ? 17.564 23.192 35.506 1.00 26.21 267 ARG A O 1
ATOM 2211 N N . LEU A 1 268 ? 16.733 24.102 33.633 1.00 25.43 268 LEU A N 1
ATOM 2212 C CA . LEU A 1 268 ? 16.760 22.820 32.932 1.00 23.02 268 LEU A CA 1
ATOM 2213 C C . LEU A 1 268 ? 18.197 22.364 32.700 1.00 18.28 268 LEU A C 1
ATOM 2214 O O . LEU A 1 268 ? 18.522 21.199 32.902 1.00 18.98 268 LEU A O 1
ATOM 2219 N N . ILE A 1 269 ? 19.043 23.288 32.263 1.00 20.67 269 ILE A N 1
ATOM 2220 C CA . ILE A 1 269 ? 20.444 22.983 31.997 1.00 19.87 269 ILE A CA 1
ATOM 2221 C C . ILE A 1 269 ? 21.151 22.561 33.282 1.00 24.49 269 ILE A C 1
ATOM 2222 O O . ILE A 1 269 ? 21.951 21.627 33.271 1.00 27.89 269 ILE A O 1
ATOM 2227 N N . GLU A 1 270 ? 20.860 23.253 34.384 1.00 19.69 270 GLU A N 1
ATOM 2228 C CA . GLU A 1 270 ? 21.456 22.922 35.675 1.00 20.15 270 GLU A CA 1
ATOM 2229 C C . GLU A 1 270 ? 21.100 21.506 36.086 1.00 15.69 270 GLU A C 1
ATOM 2230 O O . GLU A 1 270 ? 21.963 20.734 36.493 1.00 16.50 270 GLU A O 1
ATOM 2236 N N . ASP A 1 271 ? 19.815 21.172 35.985 1.00 15.01 271 ASP A N 1
ATOM 2237 C CA . ASP A 1 271 ? 19.326 19.849 36.361 1.00 14.13 271 ASP A CA 1
ATOM 2238 C C . ASP A 1 271 ? 19.968 18.743 35.538 1.00 18.83 271 ASP A C 1
ATOM 2239 O O . ASP A 1 271 ? 20.361 17.708 36.070 1.00 20.39 271 ASP A O 1
ATOM 2244 N N . VAL A 1 272 ? 20.044 18.944 34.227 1.00 20.58 272 VAL A N 1
ATOM 2245 C CA . VAL A 1 272 ? 20.622 17.927 33.370 1.00 20.00 272 VAL A CA 1
ATOM 2246 C C . VAL A 1 272 ? 22.097 17.735 33.737 1.00 16.07 272 VAL A C 1
ATOM 2247 O O . VAL A 1 272 ? 22.577 16.609 33.816 1.00 19.42 272 VAL A O 1
ATOM 2251 N N . THR A 1 273 ? 22.798 18.837 33.973 1.00 19.24 273 THR A N 1
ATOM 2252 C CA . THR A 1 273 ? 24.217 18.783 34.326 1.00 16.07 273 THR A CA 1
ATOM 2253 C C . THR A 1 273 ? 24.412 17.957 35.596 1.00 19.80 273 THR A C 1
ATOM 2254 O O . THR A 1 273 ? 25.240 17.051 35.637 1.00 20.25 273 THR A O 1
ATOM 2258 N N . HIS A 1 274 ? 23.631 18.255 36.630 1.00 18.05 274 HIS A N 1
ATOM 2259 C CA . HIS A 1 274 ? 23.732 17.508 37.881 1.00 19.92 274 HIS A CA 1
ATOM 2260 C C . HIS A 1 274 ? 23.298 16.073 37.716 1.00 15.16 274 HIS A C 1
ATOM 2261 O O . HIS A 1 274 ? 23.843 15.186 38.367 1.00 14.41 274 HIS A O 1
ATOM 2268 N N . TYR A 1 275 ? 22.324 15.823 36.838 1.00 15.56 275 TYR A N 1
ATOM 2269 C CA . TYR A 1 275 ? 21.862 14.454 36.638 1.00 13.90 275 TYR A CA 1
ATOM 2270 C C . TYR A 1 275 ? 22.930 13.616 35.937 1.00 13.41 275 TYR A C 1
ATOM 2271 O O . TYR A 1 275 ? 23.116 12.442 36.261 1.00 18.56 275 TYR A O 1
ATOM 2280 N N . LEU A 1 276 ? 23.626 14.210 34.972 1.00 14.15 276 LEU A N 1
ATOM 2281 C CA . LEU A 1 276 ? 24.681 13.483 34.255 1.00 15.52 276 LEU A CA 1
ATOM 2282 C C . LEU A 1 276 ? 25.843 13.175 35.208 1.00 16.31 276 LEU A C 1
ATOM 2283 O O . LEU A 1 276 ? 26.363 12.062 35.228 1.00 19.02 276 LEU A O 1
ATOM 2288 N N . ASN A 1 277 ? 26.231 14.158 36.008 1.00 17.55 277 ASN A N 1
ATOM 2289 C CA . ASN A 1 277 ? 27.321 13.981 36.977 1.00 16.47 277 ASN A CA 1
ATOM 2290 C C . ASN A 1 277 ? 27.020 12.844 37.957 1.00 17.56 277 ASN A C 1
ATOM 2291 O O . ASN A 1 277 ? 27.906 12.084 38.326 1.00 16.70 277 ASN A O 1
ATOM 2296 N N . ALA A 1 278 ? 25.757 12.707 38.358 1.00 21.27 278 ALA A N 1
ATOM 2297 C CA . ALA A 1 278 ? 25.377 11.648 39.289 1.00 19.55 278 ALA A CA 1
ATOM 2298 C C . ALA A 1 278 ? 25.490 10.280 38.644 1.00 20.98 278 ALA A C 1
ATOM 2299 O O . ALA A 1 278 ? 25.495 9.262 39.332 1.00 21.09 278 ALA A O 1
ATOM 2301 N N . LEU A 1 279 ? 25.579 10.250 37.319 1.00 19.99 279 LEU A N 1
ATOM 2302 C CA . LEU A 1 279 ? 25.703 8.981 36.610 1.00 20.76 279 LEU A CA 1
ATOM 2303 C C . LEU A 1 279 ? 27.144 8.697 36.176 1.00 22.69 279 LEU A C 1
ATOM 2304 O O . LEU A 1 279 ? 27.408 7.716 35.481 1.00 22.04 279 LEU A O 1
ATOM 2309 N N . GLY A 1 280 ? 28.070 9.559 36.576 1.00 20.01 280 GLY A N 1
ATOM 2310 C CA . GLY A 1 280 ? 29.459 9.333 36.226 1.00 20.80 280 GLY A CA 1
ATOM 2311 C C . GLY A 1 280 ? 29.970 10.134 35.051 1.00 26.56 280 GLY A C 1
ATOM 2312 O O . GLY A 1 280 ? 31.124 9.979 34.662 1.00 24.06 280 GLY A O 1
ATOM 2313 N N . ILE A 1 281 ? 29.118 10.981 34.475 1.00 22.88 281 ILE A N 1
ATOM 2314 C CA . ILE A 1 281 ? 29.525 11.809 33.348 1.00 22.17 281 ILE A CA 1
ATOM 2315 C C . ILE A 1 281 ? 29.855 13.204 33.848 1.00 24.49 281 ILE A C 1
ATOM 2316 O O . ILE A 1 281 ? 28.960 13.967 34.229 1.00 24.40 281 ILE A O 1
ATOM 2321 N N . LYS A 1 282 ? 31.146 13.530 33.836 1.00 20.51 282 LYS A N 1
ATOM 2322 C CA . LYS A 1 282 ? 31.641 14.818 34.308 1.00 24.89 282 LYS A CA 1
ATOM 2323 C C . LYS A 1 282 ? 31.269 15.994 33.420 1.00 25.10 282 LYS A C 1
ATOM 2324 O O . LYS A 1 282 ? 32.050 16.399 32.565 1.00 34.39 282 LYS A O 1
ATOM 2330 N N . ALA A 1 283 ? 30.093 16.563 33.638 1.00 25.33 283 ALA A N 1
ATOM 2331 C CA . ALA A 1 283 ? 29.653 17.701 32.845 1.00 21.27 283 ALA A CA 1
ATOM 2332 C C . ALA A 1 283 ? 29.747 18.956 33.682 1.00 22.18 283 ALA A C 1
ATOM 2333 O O . ALA A 1 283 ? 29.738 18.900 34.907 1.00 22.39 283 ALA A O 1
ATOM 2335 N N . ARG A 1 284 ? 29.839 20.097 33.019 1.00 24.98 284 ARG A N 1
ATOM 2336 C CA . ARG A 1 284 ? 29.905 21.359 33.730 1.00 33.38 284 ARG A CA 1
ATOM 2337 C C . ARG A 1 284 ? 29.157 22.406 32.930 1.00 34.03 284 ARG A C 1
ATOM 2338 O O . ARG A 1 284 ? 28.901 22.222 31.744 1.00 30.48 284 ARG A O 1
ATOM 2346 N N . ILE A 1 285 ? 28.794 23.497 33.590 1.00 33.90 285 ILE A N 1
ATOM 2347 C CA . ILE A 1 285 ? 28.071 24.572 32.934 1.00 34.31 285 ILE A CA 1
ATOM 2348 C C . ILE A 1 285 ? 28.976 25.780 32.714 1.00 36.28 285 ILE A C 1
ATOM 2349 O O . ILE A 1 285 ? 29.812 26.106 33.559 1.00 38.94 285 ILE A O 1
ATOM 2354 N N . ARG A 1 286 ? 28.810 26.426 31.568 1.00 36.53 286 ARG A N 1
ATOM 2355 C CA . ARG A 1 286 ? 29.562 27.625 31.231 1.00 41.73 286 ARG A CA 1
ATOM 2356 C C . ARG A 1 286 ? 28.570 28.646 30.699 1.00 43.45 286 ARG A C 1
ATOM 2357 O O . ARG A 1 286 ? 27.605 28.292 30.017 1.00 40.57 286 ARG A O 1
ATOM 2365 N N . GLU A 1 287 ? 28.794 29.909 31.031 1.00 44.42 287 GLU A N 1
ATOM 2366 C CA . GLU A 1 287 ? 27.909 30.969 30.588 1.00 45.62 287 GLU A CA 1
ATOM 2367 C C . GLU A 1 287 ? 28.448 31.625 29.331 1.00 47.49 287 GLU A C 1
ATOM 2368 O O . GLU A 1 287 ? 29.602 32.044 29.281 1.00 47.96 287 GLU A O 1
ATOM 2374 N N . LYS A 1 288 ? 27.598 31.701 28.314 1.00 49.54 288 LYS A N 1
ATOM 2375 C CA . LYS A 1 288 ? 27.969 32.274 27.030 1.00 52.72 288 LYS A CA 1
ATOM 2376 C C . LYS A 1 288 ? 27.273 33.610 26.808 1.00 55.58 288 LYS A C 1
ATOM 2377 O O . LYS A 1 288 ? 26.058 33.661 26.612 1.00 55.47 288 LYS A O 1
ATOM 2383 N N . LEU A 1 289 ? 28.048 34.690 26.832 1.00 57.18 289 LEU A N 1
ATOM 2384 C CA . LEU A 1 289 ? 27.505 36.028 26.629 1.00 58.72 289 LEU A CA 1
ATOM 2385 C C . LEU A 1 289 ? 26.825 36.119 25.266 1.00 61.26 289 LEU A C 1
ATOM 2386 O O . LEU A 1 289 ? 27.471 35.950 24.231 1.00 57.72 289 LEU A O 1
ATOM 2391 N N . ARG A 1 290 ? 25.521 36.385 25.268 1.00 66.60 290 ARG A N 1
ATOM 2392 C CA . ARG A 1 290 ? 24.764 36.494 24.023 1.00 72.90 290 ARG A CA 1
ATOM 2393 C C . ARG A 1 290 ? 24.304 37.932 23.798 1.00 74.81 290 ARG A C 1
ATOM 2394 O O . ARG A 1 290 ? 24.651 38.832 24.564 1.00 74.96 290 ARG A O 1
ATOM 2402 N N . LYS A 1 291 ? 23.514 38.137 22.748 1.00 77.22 291 LYS A N 1
ATOM 2403 C CA . LYS A 1 291 ? 23.006 39.460 22.407 1.00 79.17 291 LYS A CA 1
ATOM 2404 C C . LYS A 1 291 ? 22.094 40.068 23.468 1.00 79.89 291 LYS A C 1
ATOM 2405 O O . LYS A 1 291 ? 22.504 40.955 24.215 1.00 80.28 291 LYS A O 1
ATOM 2411 N N . ASP A 1 292 ? 20.856 39.591 23.528 1.00 81.18 292 ASP A N 1
ATOM 2412 C CA . ASP A 1 292 ? 19.888 40.113 24.486 1.00 81.58 292 ASP A CA 1
ATOM 2413 C C . ASP A 1 292 ? 19.918 39.408 25.838 1.00 79.53 292 ASP A C 1
ATOM 2414 O O . ASP A 1 292 ? 19.156 39.756 26.740 1.00 80.43 292 ASP A O 1
ATOM 2419 N N . GLY A 1 293 ? 20.798 38.422 25.983 1.00 76.12 293 GLY A N 1
ATOM 2420 C CA . GLY A 1 293 ? 20.881 37.709 27.245 1.00 72.14 293 GLY A CA 1
ATOM 2421 C C . GLY A 1 293 ? 22.061 36.764 27.365 1.00 68.45 293 GLY A C 1
ATOM 2422 O O . GLY A 1 293 ? 23.079 36.932 26.690 1.00 67.48 293 GLY A O 1
ATOM 2423 N N . ILE A 1 294 ? 21.916 35.769 28.236 1.00 65.24 294 ILE A N 1
ATOM 2424 C CA . ILE A 1 294 ? 22.959 34.775 28.470 1.00 61.14 294 ILE A CA 1
ATOM 2425 C C . ILE A 1 294 ? 22.462 33.353 28.218 1.00 57.20 294 ILE A C 1
ATOM 2426 O O . ILE A 1 294 ? 21.336 33.000 28.570 1.00 55.87 294 ILE A O 1
ATOM 2431 N N . ASP A 1 295 ? 23.317 32.544 27.602 1.00 53.39 295 ASP A N 1
ATOM 2432 C CA . ASP A 1 295 ? 22.992 31.156 27.308 1.00 50.63 295 ASP A CA 1
ATOM 2433 C C . ASP A 1 295 ? 23.774 30.221 28.229 1.00 44.94 295 ASP A C 1
ATOM 2434 O O . ASP A 1 295 ? 24.987 30.353 28.391 1.00 40.99 295 ASP A O 1
ATOM 2439 N N . TYR A 1 296 ? 23.062 29.284 28.840 1.00 40.56 296 TYR A N 1
ATOM 2440 C CA . TYR A 1 296 ? 23.675 28.327 29.745 1.00 37.20 296 TYR A CA 1
ATOM 2441 C C . TYR A 1 296 ? 24.057 27.078 28.979 1.00 33.38 296 TYR A C 1
ATOM 2442 O O . TYR A 1 296 ? 23.204 26.331 28.512 1.00 30.56 296 TYR A O 1
ATOM 2451 N N . VAL A 1 297 ? 25.359 26.867 28.857 1.00 28.85 297 VAL A N 1
ATOM 2452 C CA . VAL A 1 297 ? 25.885 25.746 28.109 1.00 29.93 297 VAL A CA 1
ATOM 2453 C C . VAL A 1 297 ? 26.515 24.620 28.928 1.00 31.55 297 VAL A C 1
ATOM 2454 O O . VAL A 1 297 ? 27.480 24.817 29.669 1.00 32.27 297 VAL A O 1
ATOM 2458 N N . LEU A 1 298 ? 25.950 23.429 28.773 1.00 27.60 298 LEU A N 1
ATOM 2459 C CA . LEU A 1 298 ? 26.465 22.245 29.431 1.00 26.72 298 LEU A CA 1
ATOM 2460 C C . LEU A 1 298 ? 27.638 21.755 28.562 1.00 23.91 298 LEU A C 1
ATOM 2461 O O . LEU A 1 298 ? 27.522 21.688 27.339 1.00 20.62 298 LEU A O 1
ATOM 2466 N N . HIS A 1 299 ? 28.763 21.432 29.198 1.00 24.88 299 HIS A N 1
ATOM 2467 C CA . HIS A 1 299 ? 29.955 20.955 28.493 1.00 27.40 299 HIS A CA 1
ATOM 2468 C C . HIS A 1 299 ? 30.469 19.613 28.998 1.00 24.93 299 HIS A C 1
ATOM 2469 O O . HIS A 1 299 ? 30.432 19.328 30.189 1.00 31.10 299 HIS A O 1
ATOM 2476 N N . VAL A 1 300 ? 30.960 18.800 28.072 1.00 27.22 300 VAL A N 1
ATOM 2477 C CA . VAL A 1 300 ? 31.558 17.510 28.395 1.00 27.77 300 VAL A CA 1
ATOM 2478 C C . VAL A 1 300 ? 32.791 17.446 27.497 1.00 28.40 300 VAL A C 1
ATOM 2479 O O . VAL A 1 300 ? 32.672 17.382 26.274 1.00 29.11 300 VAL A O 1
ATOM 2483 N N . GLU A 1 301 ? 33.978 17.495 28.094 1.00 30.03 301 GLU A N 1
ATOM 2484 C CA . GLU A 1 301 ? 35.203 17.468 27.300 1.00 34.30 301 GLU A CA 1
ATOM 2485 C C . GLU A 1 301 ? 36.162 16.356 27.707 1.00 33.02 301 GLU A C 1
ATOM 2486 O O . GLU A 1 301 ? 37.052 15.992 26.946 1.00 39.19 301 GLU A O 1
ATOM 2492 N N . GLU A 1 302 ? 35.985 15.825 28.911 1.00 32.29 302 GLU A N 1
ATOM 2493 C CA . GLU A 1 302 ? 36.840 14.755 29.411 1.00 29.03 302 GLU A CA 1
ATOM 2494 C C . GLU A 1 302 ? 36.606 13.530 28.528 1.00 26.24 302 GLU A C 1
ATOM 2495 O O . GLU A 1 302 ? 35.470 13.065 28.386 1.00 27.10 302 GLU A O 1
ATOM 2501 N N . TYR A 1 303 ? 37.676 13.017 27.928 1.00 20.37 303 TYR A N 1
ATOM 2502 C CA . TYR A 1 303 ? 37.577 11.859 27.050 1.00 21.95 303 TYR A CA 1
ATOM 2503 C C . TYR A 1 303 ? 36.763 10.697 27.613 1.00 21.90 303 TYR A C 1
ATOM 2504 O O . TYR A 1 303 ? 35.871 10.169 26.941 1.00 19.05 303 TYR A O 1
ATOM 2513 N N . SER A 1 304 ? 37.089 10.280 28.834 1.00 21.18 304 SER A N 1
ATOM 2514 C CA . SER A 1 304 ? 36.388 9.164 29.453 1.00 18.72 304 SER A CA 1
ATOM 2515 C C . SER A 1 304 ? 34.902 9.457 29.619 1.00 21.00 304 SER A C 1
ATOM 2516 O O . SER A 1 304 ? 34.078 8.554 29.491 1.00 18.63 304 SER A O 1
ATOM 2519 N N . SER A 1 305 ? 34.569 10.716 29.903 1.00 19.72 305 SER A N 1
ATOM 2520 C CA . SER A 1 305 ? 33.177 11.130 30.068 1.00 21.39 305 SER A CA 1
ATOM 2521 C C . SER A 1 305 ? 32.440 11.157 28.730 1.00 16.92 305 SER A C 1
ATOM 2522 O O . SER A 1 305 ? 31.245 10.856 28.666 1.00 17.32 305 SER A O 1
ATOM 2525 N N . LEU A 1 306 ? 33.149 11.539 27.670 1.00 18.73 306 LEU A N 1
ATOM 2526 C CA . LEU A 1 306 ? 32.557 11.599 26.335 1.00 19.46 306 LEU A CA 1
ATOM 2527 C C . LEU A 1 306 ? 32.196 10.197 25.897 1.00 19.61 306 LEU A C 1
ATOM 2528 O O . LEU A 1 306 ? 31.119 9.965 25.351 1.00 22.56 306 LEU A O 1
ATOM 2533 N N . LEU A 1 307 ? 33.108 9.269 26.159 1.00 22.05 307 LEU A N 1
ATOM 2534 C CA . LEU A 1 307 ? 32.936 7.864 25.832 1.00 24.11 307 LEU A CA 1
ATOM 2535 C C . LEU A 1 307 ? 31.730 7.316 26.589 1.00 22.72 307 LEU A C 1
ATOM 2536 O O . LEU A 1 307 ? 30.921 6.577 26.037 1.00 22.14 307 LEU A O 1
ATOM 2541 N N . ARG A 1 308 ? 31.608 7.689 27.858 1.00 23.89 308 ARG A N 1
ATOM 2542 C CA . ARG A 1 308 ? 30.492 7.242 28.692 1.00 20.82 308 ARG A CA 1
ATOM 2543 C C . ARG A 1 308 ? 29.198 7.906 28.193 1.00 24.44 308 ARG A C 1
ATOM 2544 O O . ARG A 1 308 ? 28.129 7.290 28.168 1.00 24.67 308 ARG A O 1
ATOM 2552 N N . PHE A 1 309 ? 29.308 9.167 27.784 1.00 22.60 309 PHE A N 1
ATOM 2553 C CA . PHE A 1 309 ? 28.164 9.907 27.267 1.00 21.58 309 PHE A CA 1
ATOM 2554 C C . PHE A 1 309 ? 27.656 9.186 26.016 1.00 21.70 309 PHE A C 1
ATOM 2555 O O . PHE A 1 309 ? 26.446 9.037 25.812 1.00 21.79 309 PHE A O 1
ATOM 2563 N N . TYR A 1 310 ? 28.590 8.716 25.196 1.00 20.84 310 TYR A N 1
ATOM 2564 C CA . TYR A 1 310 ? 28.234 8.010 23.974 1.00 23.36 310 TYR A CA 1
ATOM 2565 C C . TYR A 1 310 ? 27.480 6.715 24.248 1.00 24.09 310 TYR A C 1
ATOM 2566 O O . TYR A 1 310 ? 26.501 6.404 23.571 1.00 28.54 310 TYR A O 1
ATOM 2575 N N . GLU A 1 311 ? 27.925 5.969 25.251 1.00 27.88 311 GLU A N 1
ATOM 2576 C CA . GLU A 1 311 ? 27.297 4.695 25.587 1.00 30.36 311 GLU A CA 1
ATOM 2577 C C . GLU A 1 311 ? 25.908 4.791 26.219 1.00 30.51 311 GLU A C 1
ATOM 2578 O O . GLU A 1 311 ? 25.092 3.884 26.065 1.00 30.29 311 GLU A O 1
ATOM 2584 N N . LEU A 1 312 ? 25.631 5.884 26.922 1.00 29.72 312 LEU A N 1
ATOM 2585 C CA . LEU A 1 312 ? 24.338 6.044 27.566 1.00 27.96 312 LEU A CA 1
ATOM 2586 C C . LEU A 1 312 ? 23.366 6.893 26.772 1.00 29.71 312 LEU A C 1
ATOM 2587 O O . LEU A 1 312 ? 22.154 6.676 26.829 1.00 31.49 312 LEU A O 1
ATOM 2592 N N . ILE A 1 313 ? 23.892 7.860 26.030 1.00 26.21 313 ILE A N 1
ATOM 2593 C CA . ILE A 1 313 ? 23.042 8.766 25.268 1.00 23.45 313 ILE A CA 1
ATOM 2594 C C . ILE A 1 313 ? 23.357 8.811 23.780 1.00 25.16 313 ILE A C 1
ATOM 2595 O O . ILE A 1 313 ? 22.466 8.674 22.944 1.00 25.89 313 ILE A O 1
ATOM 2600 N N . GLY A 1 314 ? 24.632 9.009 23.464 1.00 25.07 314 GLY A N 1
ATOM 2601 C CA . GLY A 1 314 ? 25.058 9.110 22.081 1.00 22.76 314 GLY A CA 1
ATOM 2602 C C . GLY A 1 314 ? 24.557 8.058 21.112 1.00 23.52 314 GLY A C 1
ATOM 2603 O O . GLY A 1 314 ? 24.069 8.398 20.035 1.00 23.72 314 GLY A O 1
ATOM 2604 N N . LYS A 1 315 ? 24.656 6.786 21.476 1.00 19.53 315 LYS A N 1
ATOM 2605 C CA . LYS A 1 315 ? 24.223 5.738 20.561 1.00 23.59 315 LYS A CA 1
ATOM 2606 C C . LYS A 1 315 ? 22.722 5.730 20.301 1.00 25.84 315 LYS A C 1
ATOM 2607 O O . LYS A 1 315 ? 22.261 5.120 19.335 1.00 28.27 315 LYS A O 1
ATOM 2613 N N . ASN A 1 316 ? 21.960 6.416 21.145 1.00 20.82 316 ASN A N 1
ATOM 2614 C CA . ASN A 1 316 ? 20.514 6.446 20.980 1.00 22.37 316 ASN A CA 1
ATOM 2615 C C . ASN A 1 316 ? 20.046 7.680 20.230 1.00 19.97 316 ASN A C 1
ATOM 2616 O O . ASN A 1 316 ? 18.848 7.904 20.092 1.00 21.79 316 ASN A O 1
ATOM 2621 N N . LEU A 1 317 ? 20.984 8.488 19.749 1.00 19.21 317 LEU A N 1
ATOM 2622 C CA . LEU A 1 317 ? 20.601 9.693 19.023 1.00 20.31 317 LEU A CA 1
ATOM 2623 C C . LEU A 1 317 ? 19.902 9.309 17.728 1.00 21.62 317 LEU A C 1
ATOM 2624 O O . LEU A 1 317 ? 20.293 8.355 17.072 1.00 21.55 317 LEU A O 1
ATOM 2629 N N . GLN A 1 318 ? 18.843 10.038 17.388 1.00 22.96 318 GLN A N 1
ATOM 2630 C CA . GLN A 1 318 ? 18.076 9.769 16.178 1.00 26.15 318 GLN A CA 1
ATOM 2631 C C . GLN A 1 318 ? 18.629 10.506 14.962 1.00 26.32 318 GLN A C 1
ATOM 2632 O O . GLN A 1 318 ? 18.425 10.080 13.819 1.00 28.12 318 GLN A O 1
ATOM 2638 N N . ASN A 1 319 ? 19.305 11.622 15.204 1.00 26.82 319 ASN A N 1
ATOM 2639 C CA . ASN A 1 319 ? 19.901 12.400 14.127 1.00 28.07 319 ASN A CA 1
ATOM 2640 C C . ASN A 1 319 ? 21.229 11.708 13.818 1.00 27.75 319 ASN A C 1
ATOM 2641 O O . ASN A 1 319 ? 22.229 11.897 14.521 1.00 25.31 319 ASN A O 1
ATOM 2646 N N . GLU A 1 320 ? 21.212 10.894 12.767 1.00 32.72 320 GLU A N 1
ATOM 2647 C CA . GLU A 1 320 ? 22.378 10.125 12.350 1.00 36.43 320 GLU A CA 1
ATOM 2648 C C . GLU A 1 320 ? 23.617 10.967 12.057 1.00 34.12 320 GLU A C 1
ATOM 2649 O O . GLU A 1 320 ? 24.738 10.474 12.137 1.00 33.71 320 GLU A O 1
ATOM 2655 N N . GLU A 1 321 ? 23.412 12.235 11.729 1.00 32.93 321 GLU A N 1
ATOM 2656 C CA . GLU A 1 321 ? 24.516 13.134 11.426 1.00 33.21 321 GLU A CA 1
ATOM 2657 C C . GLU A 1 321 ? 25.315 13.505 12.677 1.00 31.90 321 GLU A C 1
ATOM 2658 O O . GLU A 1 321 ? 26.543 13.557 12.641 1.00 28.01 321 GLU A O 1
ATOM 2664 N N . LYS A 1 322 ? 24.625 13.765 13.782 1.00 29.81 322 LYS A N 1
ATOM 2665 C CA . LYS A 1 322 ? 25.309 14.112 15.025 1.00 27.95 322 LYS A CA 1
ATOM 2666 C C . LYS A 1 322 ? 25.927 12.871 15.641 1.00 23.57 322 LYS A C 1
ATOM 2667 O O . LYS A 1 322 ? 27.006 12.928 16.218 1.00 23.39 322 LYS A O 1
ATOM 2673 N N . ARG A 1 323 ? 25.237 11.746 15.507 1.00 27.88 323 ARG A N 1
ATOM 2674 C CA . ARG A 1 323 ? 25.728 10.498 16.075 1.00 30.50 323 ARG A CA 1
ATOM 2675 C C . ARG A 1 323 ? 27.053 10.097 15.450 1.00 31.16 323 ARG A C 1
ATOM 2676 O O . ARG A 1 323 ? 27.995 9.729 16.149 1.00 30.77 323 ARG A O 1
ATOM 2684 N N . GLU A 1 324 ? 27.120 10.170 14.125 1.00 32.05 324 GLU A N 1
ATOM 2685 C CA . GLU A 1 324 ? 28.335 9.809 13.419 1.00 34.29 324 GLU A CA 1
ATOM 2686 C C . GLU A 1 324 ? 29.485 10.742 13.741 1.00 33.29 324 GLU A C 1
ATOM 2687 O O . GLU A 1 324 ? 30.628 10.292 13.879 1.00 32.83 324 GLU A O 1
ATOM 2693 N N . LYS A 1 325 ? 29.208 12.037 13.847 1.00 32.63 325 LYS A N 1
ATOM 2694 C CA . LYS A 1 325 ? 30.289 12.962 14.150 1.00 32.86 325 LYS A CA 1
ATOM 2695 C C . LYS A 1 325 ? 30.874 12.665 15.516 1.00 31.88 325 LYS A C 1
ATOM 2696 O O . LYS A 1 325 ? 32.082 12.732 15.709 1.00 31.20 325 LYS A O 1
ATOM 2702 N N . LEU A 1 326 ? 30.010 12.328 16.466 1.00 25.75 326 LEU A N 1
ATOM 2703 C CA . LEU A 1 326 ? 30.460 12.039 17.822 1.00 24.36 326 LEU A CA 1
ATOM 2704 C C . LEU A 1 326 ? 31.353 10.801 17.839 1.00 26.16 326 LEU A C 1
ATOM 2705 O O . LEU A 1 326 ? 32.356 10.755 18.554 1.00 27.52 326 LEU A O 1
ATOM 2710 N N . GLU A 1 327 ? 30.988 9.799 17.049 1.00 29.06 327 GLU A N 1
ATOM 2711 C CA . GLU A 1 327 ? 31.766 8.567 16.977 1.00 34.45 327 GLU A CA 1
ATOM 2712 C C . GLU A 1 327 ? 33.141 8.832 16.375 1.00 33.75 327 GLU A C 1
ATOM 2713 O O . GLU A 1 327 ? 34.127 8.210 16.766 1.00 35.91 327 GLU A O 1
ATOM 2719 N N . LYS A 1 328 ? 33.199 9.753 15.418 1.00 34.03 328 LYS A N 1
ATOM 2720 C CA . LYS A 1 328 ? 34.458 10.089 14.767 1.00 37.16 328 LYS A CA 1
ATOM 2721 C C . LYS A 1 328 ? 35.397 10.863 15.688 1.00 36.65 328 LYS A C 1
ATOM 2722 O O . LYS A 1 328 ? 36.567 10.518 15.802 1.00 36.99 328 LYS A O 1
ATOM 2728 N N . VAL A 1 329 ? 34.894 11.901 16.350 1.00 35.37 329 VAL A N 1
ATOM 2729 C CA . VAL A 1 329 ? 35.744 12.674 17.252 1.00 35.65 329 VAL A CA 1
ATOM 2730 C C . VAL A 1 329 ? 36.230 11.804 18.411 1.00 37.81 329 VAL A C 1
ATOM 2731 O O . VAL A 1 329 ? 37.275 12.079 19.010 1.00 37.52 329 VAL A O 1
ATOM 2735 N N . LEU A 1 330 ? 35.474 10.750 18.718 1.00 36.22 330 LEU A N 1
ATOM 2736 C CA . LEU A 1 330 ? 35.842 9.839 19.795 1.00 38.34 330 LEU A CA 1
ATOM 2737 C C . LEU A 1 330 ? 36.963 8.888 19.391 1.00 45.16 330 LEU A C 1
ATOM 2738 O O . LEU A 1 330 ? 37.917 8.688 20.142 1.00 44.88 330 LEU A O 1
ATOM 2743 N N . SER A 1 331 ? 36.850 8.305 18.202 1.00 49.40 331 SER A N 1
ATOM 2744 C CA . SER A 1 331 ? 37.859 7.368 17.721 1.00 55.82 331 SER A CA 1
ATOM 2745 C C . SER A 1 331 ? 39.162 8.070 17.361 1.00 58.13 331 SER A C 1
ATOM 2746 O O . SER A 1 331 ? 40.149 7.420 17.022 1.00 60.74 331 SER A O 1
ATOM 2749 N N . ASN A 1 332 ? 39.161 9.397 17.439 1.00 61.19 332 ASN A N 1
ATOM 2750 C CA . ASN A 1 332 ? 40.349 10.183 17.125 1.00 65.45 332 ASN A CA 1
ATOM 2751 C C . ASN A 1 332 ? 40.637 11.179 18.243 1.00 67.92 332 ASN A C 1
ATOM 2752 O O . ASN A 1 332 ? 40.464 12.385 18.069 1.00 70.62 332 ASN A O 1
ATOM 2757 N N . HIS A 1 333 ? 41.074 10.677 19.393 1.00 70.36 333 HIS A N 1
ATOM 2758 C CA . HIS A 1 333 ? 41.370 11.551 20.522 1.00 73.86 333 HIS A CA 1
ATOM 2759 C C . HIS A 1 333 ? 42.860 11.583 20.846 1.00 74.63 333 HIS A C 1
ATOM 2760 O O . HIS A 1 333 ? 43.475 10.548 21.107 1.00 73.87 333 HIS A O 1
ATOM 2767 N N . LYS A 1 334 ? 43.424 12.787 20.826 1.00 76.72 334 LYS A N 1
ATOM 2768 C CA . LYS A 1 334 ? 44.839 13.003 21.102 1.00 79.71 334 LYS A CA 1
ATOM 2769 C C . LYS A 1 334 ? 45.243 12.682 22.539 1.00 80.42 334 LYS A C 1
ATOM 2770 O O . LYS A 1 334 ? 46.249 12.010 22.765 1.00 81.40 334 LYS A O 1
ATOM 2776 N N . GLY A 1 335 ? 44.480 13.171 23.512 1.00 80.88 335 GLY A N 1
ATOM 2777 C CA . GLY A 1 335 ? 44.807 12.867 24.894 1.00 80.35 335 GLY A CA 1
ATOM 2778 C C . GLY A 1 335 ? 44.770 13.986 25.915 1.00 79.64 335 GLY A C 1
ATOM 2779 O O . GLY A 1 335 ? 45.404 15.028 25.736 1.00 79.89 335 GLY A O 1
ATOM 2780 N N . GLY A 1 336 ? 44.018 13.761 26.991 1.00 78.41 336 GLY A N 1
ATOM 2781 C CA . GLY A 1 336 ? 43.930 14.737 28.064 1.00 76.21 336 GLY A CA 1
ATOM 2782 C C . GLY A 1 336 ? 45.193 14.566 28.880 1.00 74.24 336 GLY A C 1
ATOM 2783 O O . GLY A 1 336 ? 45.418 13.506 29.459 1.00 75.81 336 GLY A O 1
ATOM 2784 N N . ASN A 1 337 ? 46.014 15.607 28.933 1.00 72.50 337 ASN A N 1
ATOM 2785 C CA . ASN A 1 337 ? 47.291 15.550 29.636 1.00 71.34 337 ASN A CA 1
ATOM 2786 C C . ASN A 1 337 ? 47.319 15.603 31.163 1.00 67.30 337 ASN A C 1
ATOM 2787 O O . ASN A 1 337 ? 48.353 15.288 31.758 1.00 66.82 337 ASN A O 1
ATOM 2792 N N . PHE A 1 338 ? 46.224 15.993 31.813 1.00 60.75 338 PHE A N 1
ATOM 2793 C CA . PHE A 1 338 ? 46.255 16.049 33.273 1.00 56.72 338 PHE A CA 1
ATOM 2794 C C . PHE A 1 338 ? 46.489 14.684 33.918 1.00 50.14 338 PHE A C 1
ATOM 2795 O O . PHE A 1 338 ? 45.602 13.820 33.925 1.00 43.34 338 PHE A O 1
ATOM 2803 N N . GLY A 1 339 ? 47.676 14.517 34.491 1.00 40.12 339 GLY A N 1
ATOM 2804 C CA . GLY A 1 339 ? 48.031 13.261 35.117 1.00 37.30 339 GLY A CA 1
ATOM 2805 C C . GLY A 1 339 ? 47.608 13.078 36.562 1.00 36.43 339 GLY A C 1
ATOM 2806 O O . GLY A 1 339 ? 47.763 13.973 37.391 1.00 37.81 339 GLY A O 1
ATOM 2807 N N . LEU A 1 340 ? 47.064 11.899 36.850 1.00 30.37 340 LEU A N 1
ATOM 2808 C CA . LEU A 1 340 ? 46.625 11.536 38.185 1.00 25.57 340 LEU A CA 1
ATOM 2809 C C . LEU A 1 340 ? 47.850 10.996 38.944 1.00 25.38 340 LEU A C 1
ATOM 2810 O O . LEU A 1 340 ? 48.627 10.210 38.403 1.00 21.27 340 LEU A O 1
ATOM 2815 N N . PRO A 1 341 ? 48.044 11.423 40.201 1.00 25.81 341 PRO A N 1
ATOM 2816 C CA . PRO A 1 341 ? 49.195 10.934 40.972 1.00 23.48 341 PRO A CA 1
ATOM 2817 C C . PRO A 1 341 ? 48.954 9.525 41.490 1.00 20.97 341 PRO A C 1
ATOM 2818 O O . PRO A 1 341 ? 48.462 9.327 42.594 1.00 28.09 341 PRO A O 1
ATOM 2822 N N . LEU A 1 342 ? 49.300 8.542 40.676 1.00 23.29 342 LEU A N 1
ATOM 2823 C CA . LEU A 1 342 ? 49.127 7.150 41.033 1.00 23.97 342 LEU A CA 1
ATOM 2824 C C . LEU A 1 342 ? 50.445 6.413 40.803 1.00 28.81 342 LEU A C 1
ATOM 2825 O O . LEU A 1 342 ? 51.150 6.678 39.831 1.00 28.56 342 LEU A O 1
ATOM 2830 N N . ASN A 1 343 ? 50.783 5.492 41.700 1.00 26.78 343 ASN A N 1
ATOM 2831 C CA . ASN A 1 343 ? 52.021 4.756 41.567 1.00 27.78 343 ASN A CA 1
ATOM 2832 C C . ASN A 1 343 ? 51.895 3.588 40.609 1.00 24.55 343 ASN A C 1
ATOM 2833 O O . ASN A 1 343 ? 51.004 2.750 40.735 1.00 24.34 343 ASN A O 1
ATOM 2838 N N . PHE A 1 344 ? 52.808 3.539 39.646 1.00 20.78 344 PHE A N 1
ATOM 2839 C CA . PHE A 1 344 ? 52.807 2.485 38.648 1.00 19.59 344 PHE A CA 1
ATOM 2840 C C . PHE A 1 344 ? 53.041 1.085 39.209 1.00 21.62 344 PHE A C 1
ATOM 2841 O O . PHE A 1 344 ? 52.383 0.129 38.787 1.00 19.68 344 PHE A O 1
ATOM 2849 N N . ASN A 1 345 ? 53.983 0.947 40.141 1.00 19.92 345 ASN A N 1
ATOM 2850 C CA . ASN A 1 345 ? 54.255 -0.372 40.717 1.00 26.57 345 ASN A CA 1
ATOM 2851 C C . ASN A 1 345 ? 53.021 -0.961 41.409 1.00 25.52 345 ASN A C 1
ATOM 2852 O O . ASN A 1 345 ? 52.787 -2.168 41.362 1.00 25.12 345 ASN A O 1
ATOM 2857 N N . ALA A 1 346 ? 52.238 -0.107 42.054 1.00 21.58 346 ALA A N 1
ATOM 2858 C CA . ALA A 1 346 ? 51.024 -0.564 42.712 1.00 22.91 346 ALA A CA 1
ATOM 2859 C C . ALA A 1 346 ? 50.064 -1.100 41.628 1.00 26.61 346 ALA A C 1
ATOM 2860 O O . ALA A 1 346 ? 49.492 -2.181 41.774 1.00 23.72 346 ALA A O 1
ATOM 2862 N N . PHE A 1 347 ? 49.911 -0.361 40.529 1.00 24.38 347 PHE A N 1
ATOM 2863 C CA . PHE A 1 347 ? 49.029 -0.814 39.452 1.00 23.86 347 PHE A CA 1
ATOM 2864 C C . PHE A 1 347 ? 49.563 -2.093 38.819 1.00 26.61 347 PHE A C 1
ATOM 2865 O O . PHE A 1 347 ? 48.797 -2.990 38.451 1.00 23.13 347 PHE A O 1
ATOM 2873 N N . LYS A 1 348 ? 50.886 -2.162 38.688 1.00 27.33 348 LYS A N 1
ATOM 2874 C CA . LYS A 1 348 ? 51.556 -3.315 38.096 1.00 30.05 348 LYS A CA 1
ATOM 2875 C C . LYS A 1 348 ? 51.216 -4.595 38.857 1.00 31.68 348 LYS A C 1
ATOM 2876 O O . LYS A 1 348 ? 50.873 -5.616 38.255 1.00 30.71 348 LYS A O 1
ATOM 2882 N N . GLU A 1 349 ? 51.323 -4.535 40.181 1.00 35.86 349 GLU A N 1
ATOM 2883 C CA . GLU A 1 349 ? 51.015 -5.681 41.037 1.00 39.80 349 GLU A CA 1
ATOM 2884 C C . GLU A 1 349 ? 49.599 -6.165 40.760 1.00 39.82 349 GLU A C 1
ATOM 2885 O O . GLU A 1 349 ? 49.372 -7.346 40.493 1.00 40.00 349 GLU A O 1
ATOM 2891 N N . TRP A 1 350 ? 48.650 -5.237 40.819 1.00 37.59 350 TRP A N 1
ATOM 2892 C CA . TRP A 1 350 ? 47.252 -5.561 40.584 1.00 36.22 350 TRP A CA 1
ATOM 2893 C C . TRP A 1 350 ? 47.006 -6.179 39.206 1.00 36.19 350 TRP A C 1
ATOM 2894 O O . TRP A 1 350 ? 46.380 -7.237 39.095 1.00 39.12 350 TRP A O 1
ATOM 2905 N N . ALA A 1 351 ? 47.512 -5.527 38.164 1.00 31.90 351 ALA A N 1
ATOM 2906 C CA . ALA A 1 351 ? 47.308 -5.992 36.798 1.00 32.44 351 ALA A CA 1
ATOM 2907 C C . ALA A 1 351 ? 47.961 -7.324 36.431 1.00 36.48 351 ALA A C 1
ATOM 2908 O O . ALA A 1 351 ? 47.508 -8.000 35.504 1.00 38.16 351 ALA A O 1
ATOM 2910 N N . SER A 1 352 ? 49.015 -7.710 37.143 1.00 37.31 352 SER A N 1
ATOM 2911 C CA . SER A 1 352 ? 49.701 -8.967 36.841 1.00 39.81 352 SER A CA 1
ATOM 2912 C C . SER A 1 352 ? 48.776 -10.167 37.015 1.00 37.56 352 SER A C 1
ATOM 2913 O O . SER A 1 352 ? 48.871 -11.154 36.285 1.00 34.96 352 SER A O 1
ATOM 2916 N N . GLU A 1 353 ? 47.881 -10.069 37.990 1.00 36.37 353 GLU A N 1
ATOM 2917 C CA . GLU A 1 353 ? 46.921 -11.127 38.276 1.00 37.46 353 GLU A CA 1
ATOM 2918 C C . GLU A 1 353 ? 46.144 -11.535 37.022 1.00 36.41 353 GLU A C 1
ATOM 2919 O O . GLU A 1 353 ? 45.592 -12.632 36.960 1.00 33.12 353 GLU A O 1
ATOM 2925 N N . TYR A 1 354 ? 46.118 -10.654 36.022 1.00 31.81 354 TYR A N 1
ATOM 2926 C CA . TYR A 1 354 ? 45.410 -10.917 34.771 1.00 29.08 354 TYR A CA 1
ATOM 2927 C C . TYR A 1 354 ? 46.320 -11.336 33.609 1.00 30.92 354 TYR A C 1
ATOM 2928 O O . TYR A 1 354 ? 45.847 -11.564 32.492 1.00 34.19 354 TYR A O 1
ATOM 2937 N N . GLY A 1 355 ? 47.621 -11.441 33.868 1.00 29.67 355 GLY A N 1
ATOM 2938 C CA . GLY A 1 355 ? 48.548 -11.833 32.818 1.00 30.28 355 GLY A CA 1
ATOM 2939 C C . GLY A 1 355 ? 49.021 -10.673 31.956 1.00 34.70 355 GLY A C 1
ATOM 2940 O O . GLY A 1 355 ? 49.611 -10.875 30.895 1.00 32.98 355 GLY A O 1
ATOM 2941 N N . VAL A 1 356 ? 48.769 -9.451 32.415 1.00 34.27 356 VAL A N 1
ATOM 2942 C CA . VAL A 1 356 ? 49.173 -8.263 31.673 1.00 35.15 356 VAL A CA 1
ATOM 2943 C C . VAL A 1 356 ? 50.689 -8.117 31.727 1.00 33.39 356 VAL A C 1
ATOM 2944 O O . VAL A 1 356 ? 51.280 -8.132 32.803 1.00 33.37 356 VAL A O 1
ATOM 2948 N N . GLU A 1 357 ? 51.313 -7.988 30.560 1.00 33.95 357 GLU A N 1
ATOM 2949 C CA . GLU A 1 357 ? 52.758 -7.819 30.479 1.00 39.01 357 GLU A CA 1
ATOM 2950 C C . GLU A 1 357 ? 53.115 -6.346 30.266 1.00 36.68 357 GLU A C 1
ATOM 2951 O O . GLU A 1 357 ? 52.396 -5.613 29.586 1.00 34.18 357 GLU A O 1
ATOM 2957 N N . PHE A 1 358 ? 54.234 -5.927 30.843 1.00 33.83 358 PHE A N 1
ATOM 2958 C CA . PHE A 1 358 ? 54.687 -4.547 30.732 1.00 32.56 358 PHE A CA 1
ATOM 2959 C C . PHE A 1 358 ? 56.079 -4.446 30.125 1.00 33.01 358 PHE A C 1
ATOM 2960 O O . PHE A 1 358 ? 56.958 -5.259 30.407 1.00 31.66 358 PHE A O 1
ATOM 2968 N N . LYS A 1 359 ? 56.262 -3.438 29.282 1.00 30.73 359 LYS A N 1
ATOM 2969 C CA . LYS A 1 359 ? 57.541 -3.181 28.635 1.00 30.47 359 LYS A CA 1
ATOM 2970 C C . LYS A 1 359 ? 57.819 -1.691 28.738 1.00 30.90 359 LYS A C 1
ATOM 2971 O O . LYS A 1 359 ? 56.911 -0.896 29.003 1.00 26.46 359 LYS A O 1
ATOM 2977 N N . THR A 1 360 ? 59.073 -1.313 28.530 1.00 28.12 360 THR A N 1
ATOM 2978 C CA . THR A 1 360 ? 59.440 0.092 28.570 1.00 27.82 360 THR A CA 1
ATOM 2979 C C . THR A 1 360 ? 60.191 0.462 27.295 1.00 28.61 360 THR A C 1
ATOM 2980 O O . THR A 1 360 ? 60.772 -0.392 26.622 1.00 26.46 360 THR A O 1
ATOM 2984 N N . ASN A 1 361 ? 60.147 1.744 26.962 1.00 25.91 361 ASN A N 1
ATOM 2985 C CA . ASN A 1 361 ? 60.852 2.286 25.808 1.00 25.88 361 ASN A CA 1
ATOM 2986 C C . ASN A 1 361 ? 61.315 3.620 26.368 1.00 27.01 361 ASN A C 1
ATOM 2987 O O . ASN A 1 361 ? 60.605 4.624 26.279 1.00 25.66 361 ASN A O 1
ATOM 2992 N N . GLY A 1 362 ? 62.495 3.618 26.977 1.00 21.43 362 GLY A N 1
ATOM 2993 C CA . GLY A 1 362 ? 62.990 4.828 27.586 1.00 21.45 362 GLY A CA 1
ATOM 2994 C C . GLY A 1 362 ? 62.068 5.178 28.735 1.00 19.73 362 GLY A C 1
ATOM 2995 O O . GLY A 1 362 ? 61.745 4.328 29.569 1.00 22.46 362 GLY A O 1
ATOM 2996 N N . SER A 1 363 ? 61.626 6.429 28.769 1.00 17.50 363 SER A N 1
ATOM 2997 C CA . SER A 1 363 ? 60.742 6.913 29.820 1.00 18.23 363 SER A CA 1
ATOM 2998 C C . SER A 1 363 ? 59.289 6.522 29.563 1.00 19.54 363 SER A C 1
ATOM 2999 O O . SER A 1 363 ? 58.426 6.798 30.388 1.00 20.13 363 SER A O 1
ATOM 3002 N N . GLN A 1 364 ? 59.021 5.891 28.423 1.00 17.39 364 GLN A N 1
ATOM 3003 C CA . GLN A 1 364 ? 57.657 5.487 28.080 1.00 24.82 364 GLN A CA 1
ATOM 3004 C C . GLN A 1 364 ? 57.291 4.090 28.580 1.00 22.75 364 GLN A C 1
ATOM 3005 O O . GLN A 1 364 ? 58.105 3.165 28.518 1.00 24.44 364 GLN A O 1
ATOM 3011 N N . THR A 1 365 ? 56.058 3.952 29.063 1.00 21.77 365 THR A N 1
ATOM 3012 C CA . THR A 1 365 ? 55.544 2.684 29.578 1.00 20.33 365 THR A CA 1
ATOM 3013 C C . THR A 1 365 ? 54.550 2.078 28.591 1.00 25.08 365 THR A C 1
ATOM 3014 O O . THR A 1 365 ? 53.711 2.780 28.013 1.00 22.68 365 THR A O 1
ATOM 3018 N N . ILE A 1 366 ? 54.638 0.766 28.422 1.00 27.42 366 ILE A N 1
ATOM 3019 C CA . ILE A 1 366 ? 53.779 0.047 27.497 1.00 27.80 366 ILE A CA 1
ATOM 3020 C C . ILE A 1 366 ? 53.154 -1.178 28.153 1.00 24.84 366 ILE A C 1
ATOM 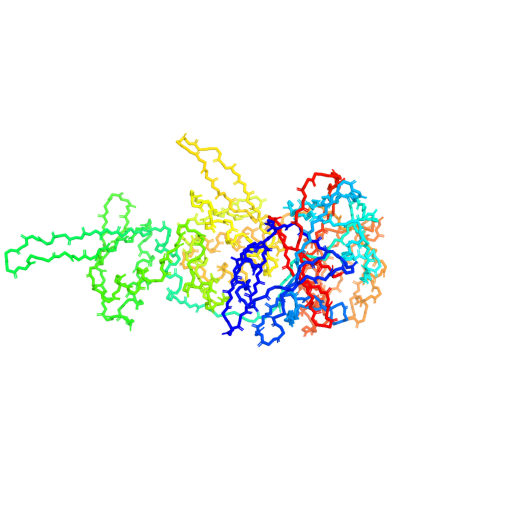3021 O O . ILE A 1 366 ? 53.828 -1.912 28.868 1.00 26.53 366 ILE A O 1
ATOM 3026 N N . ALA A 1 367 ? 51.863 -1.386 27.911 1.00 23.92 367 ALA A N 1
ATOM 3027 C CA . ALA A 1 367 ? 51.156 -2.539 28.447 1.00 24.25 367 ALA A CA 1
ATOM 3028 C C . ALA A 1 367 ? 50.807 -3.454 27.288 1.00 28.29 367 ALA A C 1
ATOM 3029 O O . ALA A 1 367 ? 50.441 -2.989 26.209 1.00 25.83 367 ALA A O 1
ATOM 3031 N N . ILE A 1 368 ? 50.926 -4.756 27.509 1.00 30.18 368 ILE A N 1
ATOM 3032 C CA . ILE A 1 368 ? 50.607 -5.725 26.474 1.00 30.53 368 ILE A CA 1
ATOM 3033 C C . ILE A 1 368 ? 49.431 -6.573 26.939 1.00 29.76 368 ILE A C 1
ATOM 3034 O O . ILE A 1 368 ? 49.527 -7.306 27.920 1.00 28.65 368 ILE A O 1
ATOM 3039 N N . ILE A 1 369 ? 48.327 -6.460 26.207 1.00 39.96 369 ILE A N 1
ATOM 3040 C CA . ILE A 1 369 ? 47.092 -7.181 26.489 1.00 40.74 369 ILE A CA 1
ATOM 3041 C C . ILE A 1 369 ? 46.658 -7.922 25.228 1.00 43.00 369 ILE A C 1
ATOM 3042 O O . ILE A 1 369 ? 46.271 -7.306 24.238 1.00 43.37 369 ILE A O 1
ATOM 3047 N N . ASN A 1 370 ? 46.723 -9.247 25.265 1.00 46.14 370 ASN A N 1
ATOM 3048 C CA . ASN A 1 370 ? 46.334 -10.062 24.108 1.00 48.49 370 ASN A CA 1
ATOM 3049 C C . ASN A 1 370 ? 47.153 -9.699 22.900 1.00 49.79 370 ASN A C 1
ATOM 3050 O O . ASN A 1 370 ? 46.595 -9.406 21.825 1.00 49.51 370 ASN A O 1
ATOM 3055 N N . ASP A 1 371 ? 48.467 -9.700 23.066 1.00 50.16 371 ASP A N 1
ATOM 3056 C CA . ASP A 1 371 ? 49.348 -9.358 21.972 1.00 51.42 371 ASP A CA 1
ATOM 3057 C C . ASP A 1 371 ? 49.255 -7.887 21.583 1.00 51.18 371 ASP A C 1
ATOM 3058 O O . ASP A 1 371 ? 50.174 -7.375 20.949 1.00 51.80 371 ASP A O 1
ATOM 3063 N N . GLU A 1 372 ? 48.173 -7.192 21.944 1.00 53.18 372 GLU A N 1
ATOM 3064 C CA . GLU A 1 372 ? 48.115 -5.781 21.566 1.00 51.57 372 GLU A CA 1
ATOM 3065 C C . GLU A 1 372 ? 48.980 -4.885 22.461 1.00 47.28 372 GLU A C 1
ATOM 3066 O O . GLU A 1 372 ? 49.089 -5.109 23.667 1.00 44.92 372 GLU A O 1
ATOM 3072 N N . ARG A 1 373 ? 49.595 -3.871 21.860 1.00 43.00 373 ARG A N 1
ATOM 3073 C CA . ARG A 1 373 ? 50.450 -2.946 22.597 1.00 40.71 373 ARG A CA 1
ATOM 3074 C C . ARG A 1 373 ? 49.729 -1.646 22.917 1.00 37.16 373 ARG A C 1
ATOM 3075 O O . ARG A 1 373 ? 49.233 -0.968 22.022 1.00 35.68 373 ARG A O 1
ATOM 3083 N N . ILE A 1 374 ? 49.686 -1.298 24.200 1.00 32.95 374 ILE A N 1
ATOM 3084 C CA . ILE A 1 374 ? 49.015 -0.078 24.642 1.00 29.97 374 ILE A CA 1
ATOM 3085 C C . ILE A 1 374 ? 49.961 0.850 25.399 1.00 28.41 374 ILE A C 1
ATOM 3086 O O . ILE A 1 374 ? 50.583 0.453 26.380 1.00 25.91 374 ILE A O 1
ATOM 3091 N N . SER A 1 375 ? 50.064 2.089 24.937 1.00 27.68 375 SER A N 1
ATOM 3092 C CA . SER A 1 375 ? 50.923 3.079 25.572 1.00 27.53 375 SER A CA 1
ATOM 3093 C C . SER A 1 375 ? 50.276 3.623 26.838 1.00 26.69 375 SER A C 1
ATOM 3094 O O . SER A 1 375 ? 49.094 3.964 26.849 1.00 32.51 375 SER A O 1
ATOM 3097 N N . LEU A 1 376 ? 51.058 3.698 27.905 1.00 24.17 376 LEU A N 1
ATOM 3098 C CA . LEU A 1 376 ? 50.578 4.220 29.174 1.00 22.57 376 LEU A CA 1
ATOM 3099 C C . LEU A 1 376 ? 51.328 5.509 29.496 1.00 23.66 376 LEU A C 1
ATOM 3100 O O . LEU A 1 376 ? 51.549 5.845 30.661 1.00 24.41 376 LEU A O 1
ATOM 3105 N N . GLY A 1 377 ? 51.712 6.231 28.448 1.00 19.60 377 GLY A N 1
ATOM 3106 C CA . GLY A 1 377 ? 52.451 7.463 28.632 1.00 20.15 377 GLY A CA 1
ATOM 3107 C C . GLY A 1 377 ? 53.774 7.183 29.323 1.00 20.13 377 GLY A C 1
ATOM 3108 O O . GLY A 1 377 ? 54.384 6.149 29.102 1.00 23.45 377 GLY A O 1
ATOM 3109 N N . GLN A 1 378 ? 54.207 8.109 30.167 1.00 18.17 378 GLN A N 1
ATOM 3110 C CA . GLN A 1 378 ? 55.458 7.968 30.908 1.00 20.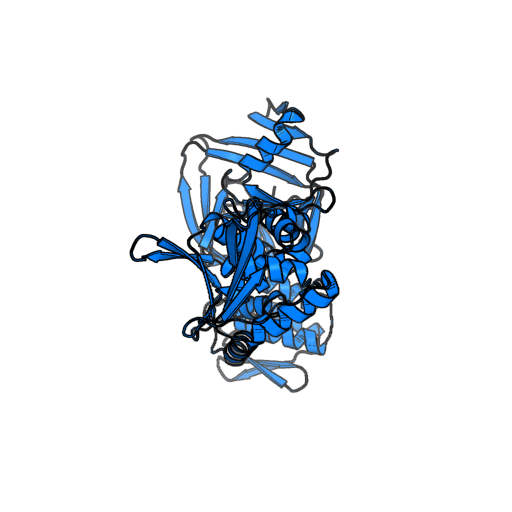05 378 GLN A CA 1
ATOM 3111 C C . GLN A 1 378 ? 55.177 7.553 32.354 1.00 20.93 378 GLN A C 1
ATOM 3112 O O . GLN A 1 378 ? 55.840 8.002 33.283 1.00 25.28 378 GLN A O 1
ATOM 3118 N N . TRP A 1 379 ? 54.202 6.673 32.534 1.00 21.11 379 TRP A N 1
ATOM 3119 C CA . TRP A 1 379 ? 53.805 6.240 33.867 1.00 21.68 379 TRP A CA 1
ATOM 3120 C C . TRP A 1 379 ? 54.891 5.690 34.796 1.00 15.90 379 TRP A C 1
ATOM 3121 O O . TRP A 1 379 ? 55.068 6.204 35.892 1.00 18.86 379 TRP A O 1
ATOM 3132 N N . HIS A 1 380 ? 55.595 4.641 34.378 1.00 17.35 380 HIS A N 1
ATOM 3133 C CA . HIS A 1 380 ? 56.608 4.027 35.245 1.00 20.27 380 HIS A CA 1
ATOM 3134 C C . HIS A 1 380 ? 57.756 4.933 35.653 1.00 23.09 380 HIS A C 1
ATOM 3135 O O . HIS A 1 380 ? 58.532 4.600 36.548 1.00 26.98 380 HIS A O 1
ATOM 3142 N N . THR A 1 381 ? 57.859 6.089 35.021 1.00 22.96 381 THR A N 1
ATOM 3143 C CA . THR A 1 381 ? 58.948 6.984 35.327 1.00 22.87 381 THR A CA 1
ATOM 3144 C C . THR A 1 381 ? 58.483 8.269 36.004 1.00 24.30 381 THR A C 1
ATOM 3145 O O . THR A 1 381 ? 59.271 8.945 36.660 1.00 23.25 381 THR A O 1
ATOM 3149 N N . ARG A 1 382 ? 57.203 8.606 35.869 1.00 21.67 382 ARG A N 1
ATOM 3150 C CA . ARG A 1 382 ? 56.686 9.828 36.506 1.00 23.70 382 ARG A CA 1
ATOM 3151 C C . ARG A 1 382 ? 55.706 9.549 37.652 1.00 22.96 382 ARG A C 1
ATOM 3152 O O . ARG A 1 382 ? 55.407 10.435 38.450 1.00 25.99 382 ARG A O 1
ATOM 3160 N N . ASN A 1 383 ? 55.213 8.320 37.722 1.00 21.34 383 ASN A N 1
ATOM 3161 C CA . ASN A 1 383 ? 54.216 7.941 38.716 1.00 25.76 383 ASN A CA 1
ATOM 3162 C C . ASN A 1 383 ? 53.024 8.877 38.598 1.00 25.15 383 ASN A C 1
ATOM 3163 O O . ASN A 1 383 ? 52.409 9.286 39.585 1.00 27.40 383 ASN A O 1
ATOM 3168 N N . ARG A 1 384 ? 52.736 9.216 37.345 1.00 20.80 384 ARG A N 1
ATOM 3169 C CA . ARG A 1 384 ? 51.615 10.059 36.978 1.00 22.76 384 ARG A CA 1
ATOM 3170 C C . ARG A 1 384 ? 51.074 9.504 35.667 1.00 19.78 384 ARG A C 1
ATOM 3171 O O . ARG A 1 384 ? 51.839 9.094 34.790 1.00 20.92 384 ARG A O 1
ATOM 3179 N N . VAL A 1 385 ? 49.755 9.466 35.550 1.00 19.88 385 VAL A N 1
ATOM 3180 C CA . VAL A 1 385 ? 49.120 8.949 34.351 1.00 18.22 385 VAL A CA 1
ATOM 3181 C C . VAL A 1 385 ? 47.794 9.684 34.136 1.00 21.08 385 VAL A C 1
ATOM 3182 O O . VAL A 1 385 ? 47.098 10.023 35.094 1.00 23.81 385 VAL A O 1
ATOM 3186 N N . SER A 1 386 ? 47.460 9.954 32.880 1.00 20.81 386 SER A N 1
ATOM 3187 C CA . SER A 1 386 ? 46.226 10.664 32.576 1.00 24.72 386 SER A CA 1
ATOM 3188 C C . SER A 1 386 ? 45.012 9.738 32.636 1.00 21.25 386 SER A C 1
ATOM 3189 O O . SER A 1 386 ? 45.083 8.573 32.238 1.00 18.91 386 SER A O 1
ATOM 3192 N N . LYS A 1 387 ? 43.905 10.261 33.152 1.00 15.87 387 LYS A N 1
ATOM 3193 C CA . LYS A 1 387 ? 42.683 9.483 33.271 1.00 20.85 387 LYS A CA 1
ATOM 3194 C C . LYS A 1 387 ? 42.313 8.825 31.939 1.00 19.60 387 LYS A C 1
ATOM 3195 O O . LYS A 1 387 ? 41.929 7.654 31.887 1.00 18.32 387 LYS A O 1
ATOM 3201 N N . ALA A 1 388 ? 42.456 9.579 30.859 1.00 19.20 388 ALA A N 1
ATOM 3202 C CA . ALA A 1 388 ? 42.113 9.086 29.535 1.00 23.02 388 ALA A CA 1
ATOM 3203 C C . ALA A 1 388 ? 42.883 7.821 29.164 1.00 25.78 388 ALA A C 1
ATOM 3204 O O . ALA A 1 388 ? 42.292 6.828 28.739 1.00 21.94 388 ALA A O 1
ATOM 3206 N N . VAL A 1 389 ? 44.203 7.879 29.306 1.00 21.13 389 VAL A N 1
ATOM 3207 C CA . VAL A 1 389 ? 45.077 6.757 28.997 1.00 24.09 389 VAL A CA 1
ATOM 3208 C C . VAL A 1 389 ? 44.748 5.544 29.859 1.00 21.06 389 VAL A C 1
ATOM 3209 O O . VAL A 1 389 ? 44.694 4.416 29.371 1.00 25.79 389 VAL A O 1
ATOM 3213 N N . LEU A 1 390 ? 44.524 5.778 31.145 1.00 22.92 390 LEU A N 1
ATOM 3214 C CA . LEU A 1 390 ? 44.224 4.687 32.050 1.00 23.07 390 LEU A CA 1
ATOM 3215 C C . LEU A 1 390 ? 42.842 4.108 31.763 1.00 24.64 390 LEU A C 1
ATOM 3216 O O . LEU A 1 390 ? 42.635 2.897 31.877 1.00 24.64 390 LEU A O 1
ATOM 3221 N N . VAL A 1 391 ? 41.895 4.966 31.389 1.00 22.96 391 VAL A N 1
ATOM 3222 C CA . VAL A 1 391 ? 40.556 4.486 31.077 1.00 22.28 391 VAL A CA 1
ATOM 3223 C C . VAL A 1 391 ? 40.599 3.623 29.815 1.00 22.63 391 VAL A C 1
ATOM 3224 O O . VAL A 1 391 ? 39.921 2.599 29.740 1.00 21.38 391 VAL A O 1
ATOM 3228 N N . LYS A 1 392 ? 41.410 4.022 28.836 1.00 23.95 392 LYS A N 1
ATOM 3229 C CA . LYS A 1 392 ? 41.527 3.263 27.588 1.00 24.63 392 LYS A CA 1
ATOM 3230 C C . LYS A 1 392 ? 42.087 1.871 27.823 1.00 26.00 392 LYS A C 1
ATOM 3231 O O . LYS A 1 392 ? 41.598 0.890 27.259 1.00 23.25 392 LYS A O 1
ATOM 3237 N N . MET A 1 393 ? 43.119 1.791 28.654 1.00 23.26 393 MET A N 1
ATOM 3238 C CA . MET A 1 393 ? 43.746 0.519 28.966 1.00 24.26 393 MET A CA 1
ATOM 3239 C C . MET A 1 393 ? 42.792 -0.401 29.731 1.00 19.30 393 MET A C 1
ATOM 3240 O O . MET A 1 393 ? 42.719 -1.590 29.451 1.00 20.63 393 MET A O 1
ATOM 3245 N N . LEU A 1 394 ? 42.055 0.150 30.691 1.00 20.81 394 LEU A N 1
ATOM 3246 C CA . LEU A 1 394 ? 41.134 -0.657 31.485 1.00 20.54 394 LEU A CA 1
ATOM 3247 C C . LEU A 1 394 ? 39.938 -1.169 30.693 1.00 23.47 394 LEU A C 1
ATOM 3248 O O . LEU A 1 394 ? 39.396 -2.227 31.010 1.00 19.77 394 LEU A O 1
ATOM 3253 N N . ARG A 1 395 ? 39.515 -0.414 29.680 1.00 19.62 395 ARG A N 1
ATOM 3254 C CA . ARG A 1 395 ? 38.409 -0.851 28.850 1.00 26.70 395 ARG A CA 1
ATOM 3255 C C . ARG A 1 395 ? 38.894 -2.030 28.018 1.00 27.87 395 ARG A C 1
ATOM 3256 O O . ARG A 1 395 ? 38.124 -2.938 27.706 1.00 28.31 395 ARG A O 1
ATOM 3264 N N . LYS A 1 396 ? 40.178 -2.009 27.664 1.00 24.53 396 LYS A N 1
ATOM 3265 C CA . LYS A 1 396 ? 40.772 -3.085 26.879 1.00 27.58 396 LYS A CA 1
ATOM 3266 C C . LYS A 1 396 ? 40.929 -4.310 27.769 1.00 27.09 396 LYS A C 1
ATOM 3267 O O . LYS A 1 396 ? 40.646 -5.433 27.355 1.00 28.52 396 LYS A O 1
ATOM 3273 N N . LEU A 1 397 ? 41.396 -4.085 28.995 1.00 27.09 397 LEU A N 1
ATOM 3274 C CA . LEU A 1 397 ? 41.586 -5.169 29.943 1.00 26.95 397 LEU A CA 1
ATOM 3275 C C . LEU A 1 397 ? 40.251 -5.842 30.264 1.00 29.18 397 LEU A C 1
ATOM 3276 O O . LEU A 1 397 ? 40.184 -7.058 30.438 1.00 29.72 397 LEU A O 1
ATOM 3281 N N . TYR A 1 398 ? 39.188 -5.050 30.357 1.00 26.37 398 TYR A N 1
ATOM 3282 C CA . TYR A 1 398 ? 37.878 -5.609 30.640 1.00 31.60 398 TYR A CA 1
ATOM 3283 C C . TYR A 1 398 ? 37.359 -6.404 29.438 1.00 34.20 398 TYR A C 1
ATOM 3284 O O . TYR A 1 398 ? 36.763 -7.466 29.602 1.00 35.97 398 TYR A O 1
ATOM 3293 N N . GLU A 1 399 ? 37.582 -5.882 28.235 1.00 36.85 399 GLU A N 1
ATOM 3294 C CA . GLU A 1 399 ? 37.142 -6.553 27.013 1.00 43.57 399 GLU A CA 1
ATOM 3295 C C . GLU A 1 399 ? 37.816 -7.917 26.864 1.00 44.17 399 GLU A C 1
ATOM 3296 O O . GLU A 1 399 ? 37.247 -8.837 26.278 1.00 45.31 399 GLU A O 1
ATOM 3302 N N . ALA A 1 400 ? 39.028 -8.042 27.397 1.00 41.44 400 ALA A N 1
ATOM 3303 C CA . ALA A 1 400 ? 39.781 -9.286 27.296 1.00 37.57 400 ALA A CA 1
ATOM 3304 C C . ALA A 1 400 ? 39.515 -10.269 28.429 1.00 37.11 400 ALA A C 1
ATOM 3305 O O . ALA A 1 400 ? 39.768 -11.464 28.285 1.00 40.11 400 ALA A O 1
ATOM 3307 N N . THR A 1 401 ? 39.009 -9.778 29.552 1.00 33.20 401 THR A N 1
ATOM 3308 C CA . THR A 1 401 ? 38.757 -10.647 30.691 1.00 30.15 401 THR A CA 1
ATOM 3309 C C . THR A 1 401 ? 37.299 -10.784 31.099 1.00 32.18 401 THR A C 1
ATOM 3310 O O . THR A 1 401 ? 36.914 -11.811 31.647 1.00 31.66 401 THR A O 1
ATOM 3314 N N . LYS A 1 402 ? 36.500 -9.744 30.858 1.00 33.19 402 LYS A N 1
ATOM 3315 C CA . LYS A 1 402 ? 35.084 -9.747 31.225 1.00 35.71 402 LYS A CA 1
ATOM 3316 C C . LYS A 1 402 ? 34.941 -9.930 32.736 1.00 35.81 402 LYS A C 1
ATOM 3317 O O . LYS A 1 402 ? 33.905 -10.381 33.224 1.00 39.05 402 LYS A O 1
ATOM 3323 N N . ASP A 1 403 ? 35.985 -9.566 33.472 1.00 32.02 403 ASP A N 1
ATOM 3324 C CA . ASP A 1 403 ? 35.996 -9.696 34.922 1.00 28.79 403 ASP A CA 1
ATOM 3325 C C . ASP A 1 403 ? 35.436 -8.454 35.629 1.00 29.61 403 ASP A C 1
ATOM 3326 O O . ASP A 1 403 ? 35.892 -7.337 35.385 1.00 30.04 403 ASP A O 1
ATOM 3331 N N . GLU A 1 404 ? 34.455 -8.664 36.507 1.00 27.28 404 GLU A N 1
ATOM 3332 C CA . GLU A 1 404 ? 33.807 -7.590 37.267 1.00 29.79 404 GLU A CA 1
ATOM 3333 C C . GLU A 1 404 ? 34.745 -6.711 38.098 1.00 30.87 404 GLU A C 1
ATOM 3334 O O . GLU A 1 404 ? 34.460 -5.525 38.321 1.00 24.84 404 GLU A O 1
ATOM 3340 N N . GLU A 1 405 ? 35.836 -7.294 38.587 1.00 24.79 405 GLU A N 1
ATOM 3341 C CA . GLU A 1 405 ? 36.795 -6.531 39.376 1.00 28.33 405 GLU A CA 1
ATOM 3342 C C . GLU A 1 405 ? 37.422 -5.449 38.500 1.00 25.25 405 GLU A C 1
ATOM 3343 O O . GLU A 1 405 ? 37.624 -4.323 38.943 1.00 24.49 405 GLU A O 1
ATOM 3349 N N . VAL A 1 406 ? 37.713 -5.793 37.250 1.00 23.58 406 VAL A N 1
ATOM 3350 C CA . VAL A 1 406 ? 38.297 -4.841 36.315 1.00 21.48 406 VAL A CA 1
ATOM 3351 C C . VAL A 1 406 ? 37.286 -3.735 36.026 1.00 26.62 406 VAL A C 1
ATOM 3352 O O . VAL A 1 406 ? 37.628 -2.543 36.013 1.00 26.03 406 VAL A O 1
ATOM 3356 N N . LYS A 1 407 ? 36.034 -4.132 35.804 1.00 25.06 407 LYS A N 1
ATOM 3357 C CA . LYS A 1 407 ? 34.988 -3.175 35.512 1.00 25.38 407 LYS A CA 1
ATOM 3358 C C . LYS A 1 407 ? 34.828 -2.198 36.660 1.00 23.85 407 LYS A C 1
ATOM 3359 O O . LYS A 1 407 ? 34.524 -1.029 36.487 1.00 22.87 407 LYS A O 1
ATOM 3365 N N . ARG A 1 408 ? 35.020 -2.727 37.870 1.00 24.58 408 ARG A N 1
ATOM 3366 C CA . ARG A 1 408 ? 34.886 -1.890 39.040 1.00 26.63 408 ARG A CA 1
ATOM 3367 C C . ARG A 1 408 ? 36.011 -0.846 39.129 1.00 24.14 408 ARG A C 1
ATOM 3368 O O . ARG A 1 408 ? 35.796 0.323 39.433 1.00 25.23 408 ARG A O 1
ATOM 3376 N N . MET A 1 409 ? 37.249 -1.319 38.893 1.00 22.07 409 MET A N 1
ATOM 3377 C CA . MET A 1 409 ? 38.369 -0.387 38.823 1.00 24.80 409 MET A CA 1
ATOM 3378 C C . MET A 1 409 ? 38.108 0.706 37.778 1.00 25.28 409 MET A C 1
ATOM 3379 O O . MET A 1 409 ? 38.390 1.880 37.980 1.00 26.43 409 MET A O 1
ATOM 3384 N N . LEU A 1 410 ? 37.566 0.323 36.622 1.00 20.64 410 LEU A N 1
ATOM 3385 C CA . LEU A 1 410 ? 37.302 1.285 35.551 1.00 23.06 410 LEU A CA 1
ATOM 3386 C C . LEU A 1 410 ? 36.362 2.399 36.016 1.00 20.89 410 LEU A C 1
ATOM 3387 O O . LEU A 1 410 ? 36.643 3.588 35.839 1.00 22.88 410 LEU A O 1
ATOM 3392 N N . HIS A 1 411 ? 35.241 2.008 36.613 1.00 21.57 411 HIS A N 1
ATOM 3393 C CA . HIS A 1 411 ? 34.259 2.975 37.089 1.00 20.49 411 HIS A CA 1
ATOM 3394 C C . HIS A 1 411 ? 34.847 3.874 38.164 1.00 19.08 411 HIS A C 1
ATOM 3395 O O . HIS A 1 411 ? 34.579 5.068 38.198 1.00 18.10 411 HIS A O 1
ATOM 3402 N N . LEU A 1 412 ? 35.653 3.297 39.047 1.00 21.46 412 LEU A N 1
ATOM 3403 C CA . LEU A 1 412 ? 36.292 4.070 40.112 1.00 20.10 412 LEU A CA 1
ATOM 3404 C C . LEU A 1 412 ? 37.125 5.193 39.495 1.00 19.46 412 LEU A C 1
ATOM 3405 O O . LEU A 1 412 ? 37.017 6.359 39.896 1.00 17.68 412 LEU A O 1
ATOM 3410 N N . ILE A 1 413 ? 37.937 4.847 38.498 1.00 16.96 413 ILE A N 1
ATOM 3411 C CA . ILE A 1 413 ? 38.787 5.838 37.831 1.00 18.02 413 ILE A CA 1
ATOM 3412 C C . ILE A 1 413 ? 37.972 6.916 37.120 1.00 16.78 413 ILE A C 1
ATOM 3413 O O . ILE A 1 413 ? 38.274 8.104 37.219 1.00 17.30 413 ILE A O 1
ATOM 3418 N N . GLU A 1 414 ? 36.928 6.507 36.402 1.00 14.91 414 GLU A N 1
ATOM 3419 C CA . GLU A 1 414 ? 36.093 7.473 35.688 1.00 14.19 414 GLU A CA 1
ATOM 3420 C C . GLU A 1 414 ? 35.523 8.542 36.616 1.00 12.53 414 GLU A C 1
ATOM 3421 O O . GLU A 1 414 ? 35.379 9.693 36.219 1.00 16.77 414 GLU A O 1
ATOM 3427 N N . GLY A 1 415 ? 35.202 8.171 37.856 1.00 12.35 415 GLY A N 1
ATOM 3428 C CA . GLY A 1 415 ? 34.635 9.140 38.789 1.00 9.47 415 GLY A CA 1
ATOM 3429 C C . GLY A 1 415 ? 35.575 10.068 39.549 1.00 16.14 415 GLY A C 1
ATOM 3430 O O . GLY A 1 415 ? 35.128 11.044 40.168 1.00 14.21 415 GLY A O 1
ATOM 3431 N N . LEU A 1 416 ? 36.874 9.787 39.498 1.00 15.52 416 LEU A N 1
ATOM 3432 C CA . LEU A 1 416 ? 37.866 10.596 40.210 1.00 16.71 416 LEU A CA 1
ATOM 3433 C C . LEU A 1 416 ? 37.932 12.070 39.858 1.00 20.58 416 LEU A C 1
ATOM 3434 O O . LEU A 1 416 ? 37.831 12.461 38.698 1.00 21.35 416 LEU A O 1
ATOM 3439 N N . GLU A 1 417 ? 38.106 12.892 40.884 1.00 18.54 417 GLU A N 1
ATOM 3440 C CA . GLU A 1 417 ? 38.262 14.325 40.703 1.00 20.96 417 GLU A CA 1
ATOM 3441 C C . GLU A 1 417 ? 39.481 14.751 41.527 1.00 20.67 417 GLU A C 1
ATOM 3442 O O . GLU A 1 417 ? 39.905 14.045 42.436 1.00 19.47 417 GLU A O 1
ATOM 3448 N N . VAL A 1 418 ? 40.060 15.891 41.201 1.00 21.34 418 VAL A N 1
ATOM 3449 C CA . VAL A 1 418 ? 41.224 16.334 41.934 1.00 24.19 418 VAL A CA 1
ATOM 3450 C C . VAL A 1 418 ? 41.001 17.698 42.563 1.00 24.59 418 VAL A C 1
ATOM 3451 O O . VAL A 1 418 ? 40.470 18.610 41.925 1.00 26.81 418 VAL A O 1
ATOM 3455 N N . VAL A 1 419 ? 41.388 17.820 43.830 1.00 26.74 419 VAL A N 1
ATOM 3456 C CA . VAL A 1 419 ? 41.245 19.072 44.567 1.00 24.51 419 VAL A CA 1
ATOM 3457 C C . VAL A 1 419 ? 42.107 20.142 43.909 1.00 28.39 419 VAL A C 1
ATOM 3458 O O . VAL A 1 419 ? 43.311 19.956 43.750 1.00 26.70 419 VAL A O 1
ATOM 3462 N N . ARG A 1 420 ? 41.501 21.260 43.531 1.00 26.68 420 ARG A N 1
ATOM 3463 C CA . ARG A 1 420 ? 42.266 22.332 42.925 1.00 35.38 420 ARG A CA 1
ATOM 3464 C C . ARG A 1 420 ? 42.408 23.507 43.890 1.00 38.29 420 ARG A C 1
ATOM 3465 O O . ARG A 1 420 ? 43.502 24.035 44.072 1.00 39.93 420 ARG A O 1
ATOM 3473 N N . HIS A 1 421 ? 41.301 23.913 44.507 1.00 40.78 421 HIS A N 1
ATOM 3474 C CA . HIS A 1 421 ? 41.309 25.029 45.453 1.00 43.66 421 HIS A CA 1
ATOM 3475 C C . HIS A 1 421 ? 40.672 24.661 46.792 1.00 44.15 421 HIS A C 1
ATOM 3476 O O . HIS A 1 421 ? 39.723 23.875 46.852 1.00 39.08 421 HIS A O 1
ATOM 3483 N N . ILE A 1 422 ? 41.200 25.251 47.860 1.00 44.90 422 ILE A N 1
ATOM 3484 C CA . ILE A 1 422 ? 40.698 25.032 49.209 1.00 47.22 422 ILE A CA 1
ATOM 3485 C C . ILE A 1 422 ? 40.749 26.352 49.973 1.00 51.14 422 ILE A C 1
ATOM 3486 O O . ILE A 1 422 ? 41.829 26.866 50.271 1.00 50.18 422 ILE A O 1
ATOM 3491 N N . THR A 1 423 ? 39.577 26.904 50.272 1.00 52.79 423 THR A N 1
ATOM 3492 C CA . THR A 1 423 ? 39.491 28.162 51.004 1.00 54.69 423 THR A CA 1
ATOM 3493 C C . THR A 1 423 ? 38.683 27.986 52.287 1.00 55.66 423 THR A C 1
ATOM 3494 O O . THR A 1 423 ? 38.055 26.949 52.494 1.00 55.33 423 THR A O 1
ATOM 3498 N N . THR A 1 424 ? 38.704 29.009 53.143 1.00 55.85 424 THR A N 1
ATOM 3499 C CA . THR A 1 424 ? 37.986 28.995 54.420 1.00 57.16 424 THR A CA 1
ATOM 3500 C C . THR A 1 424 ? 37.054 30.214 54.549 1.00 60.55 424 THR A C 1
ATOM 3501 O O . THR A 1 424 ? 37.074 31.123 53.711 1.00 61.69 424 THR A O 1
ATOM 3505 N N . THR A 1 425 ? 36.222 30.211 55.593 1.00 63.40 425 THR A N 1
ATOM 3506 C CA . THR A 1 425 ? 35.271 31.292 55.871 1.00 64.76 425 THR A CA 1
ATOM 3507 C C . THR A 1 425 ? 34.604 31.010 57.209 1.00 67.62 425 THR A C 1
ATOM 3508 O O . THR A 1 425 ? 34.645 29.870 57.698 1.00 67.79 425 THR A O 1
ATOM 3512 N N . ASN A 1 426 ? 34.003 32.043 57.807 1.00 69.85 426 ASN A N 1
ATOM 3513 C CA . ASN A 1 426 ? 33.311 31.902 59.093 1.00 69.87 426 ASN A CA 1
ATOM 3514 C C . ASN A 1 426 ? 31.922 32.522 59.046 1.00 69.70 426 ASN A C 1
ATOM 3515 O O . ASN A 1 426 ? 31.273 32.702 60.065 1.00 70.61 426 ASN A O 1
ATOM 3520 N N . GLU A 1 427 ? 31.459 32.810 57.838 1.00 70.72 427 GLU A N 1
ATOM 3521 C CA . GLU A 1 427 ? 30.147 33.403 57.622 1.00 72.92 427 GLU A CA 1
ATOM 3522 C C . GLU A 1 427 ? 28.929 32.551 58.045 1.00 73.02 427 GLU A C 1
ATOM 3523 O O . GLU A 1 427 ? 29.022 31.318 58.165 1.00 72.73 427 GLU A O 1
ATOM 3529 N N . PRO A 1 428 ? 27.772 33.214 58.299 1.00 72.59 428 PRO A N 1
ATOM 3530 C CA . PRO A 1 428 ? 26.528 32.546 58.713 1.00 70.38 428 PRO A CA 1
ATOM 3531 C C . PRO A 1 428 ? 26.193 31.435 57.751 1.00 66.36 428 PRO A C 1
ATOM 3532 O O . PRO A 1 428 ? 25.844 31.697 56.599 1.00 65.90 428 PRO A O 1
ATOM 3536 N N . ARG A 1 429 ? 26.298 30.199 58.221 1.00 62.65 429 ARG A N 1
ATOM 3537 C CA . ARG A 1 429 ? 26.000 29.072 57.373 1.00 58.46 429 ARG A CA 1
ATOM 3538 C C . ARG A 1 429 ? 25.172 27.996 58.056 1.00 54.45 429 ARG A C 1
ATOM 3539 O O . ARG A 1 429 ? 25.502 27.542 59.151 1.00 53.52 429 ARG A O 1
ATOM 3547 N N . THR A 1 430 ? 24.069 27.628 57.406 1.00 50.86 430 THR A N 1
ATOM 3548 C CA . THR A 1 430 ? 23.180 26.579 57.890 1.00 47.21 430 THR A CA 1
ATOM 3549 C C . THR A 1 430 ? 23.485 25.362 57.039 1.00 45.02 430 THR A C 1
ATOM 3550 O O . THR A 1 430 ? 23.236 25.374 55.834 1.00 45.08 430 THR A O 1
ATOM 3554 N N . PHE A 1 431 ? 24.026 24.323 57.666 1.00 41.68 431 PHE A N 1
ATOM 3555 C CA . PHE A 1 431 ? 24.364 23.087 56.977 1.00 37.31 431 PHE A CA 1
ATOM 3556 C C . PHE A 1 431 ? 23.359 21.973 57.223 1.00 36.06 431 PHE A C 1
ATOM 3557 O O . PHE A 1 431 ? 22.580 22.016 58.172 1.00 33.25 431 PHE A O 1
ATOM 3565 N N . TYR A 1 432 ? 23.374 20.976 56.347 1.00 31.54 432 TYR A N 1
ATOM 3566 C CA . TYR A 1 432 ? 22.482 19.842 56.481 1.00 27.61 432 TYR A CA 1
ATOM 3567 C C . TYR A 1 432 ? 23.322 18.596 56.315 1.00 27.59 432 TYR A C 1
ATOM 3568 O O . TYR A 1 432 ? 24.429 18.657 55.794 1.00 27.04 432 TYR A O 1
ATOM 3577 N N . ASP A 1 433 ? 22.805 17.469 56.779 1.00 26.33 433 ASP A N 1
ATOM 3578 C CA . ASP A 1 433 ? 23.513 16.210 56.663 1.00 26.51 433 ASP A CA 1
ATOM 3579 C C . ASP A 1 433 ? 22.493 15.090 56.697 1.00 23.31 433 ASP A C 1
ATOM 3580 O O . ASP A 1 433 ? 21.343 15.296 57.090 1.00 22.44 433 ASP A O 1
ATOM 3585 N N . LEU A 1 434 ? 22.909 13.906 56.277 1.00 23.40 434 LEU A N 1
ATOM 3586 C CA . LEU A 1 434 ? 22.020 12.763 56.240 1.00 24.11 434 LEU A CA 1
ATOM 3587 C C . LEU A 1 434 ? 22.667 11.578 56.911 1.00 28.45 434 LEU A C 1
ATOM 3588 O O . LEU A 1 434 ? 23.838 11.296 56.675 1.00 34.82 434 LEU A O 1
ATOM 3593 N N . THR A 1 435 ? 21.921 10.880 57.754 1.00 27.15 435 THR A N 1
ATOM 3594 C CA . THR A 1 435 ? 22.481 9.700 58.382 1.00 29.33 435 THR A CA 1
ATOM 3595 C C . THR A 1 435 ? 22.078 8.552 57.482 1.00 28.51 435 THR A C 1
ATOM 3596 O O . THR A 1 435 ? 20.897 8.225 57.365 1.00 25.17 435 THR A O 1
ATOM 3600 N N . VAL A 1 436 ? 23.073 7.959 56.830 1.00 26.92 436 VAL A N 1
ATOM 3601 C CA . VAL A 1 436 ? 22.845 6.851 55.924 1.00 28.64 436 VAL A CA 1
ATOM 3602 C C . VAL A 1 436 ? 23.234 5.553 56.603 1.00 31.32 436 VAL A C 1
ATOM 3603 O O . VAL A 1 436 ? 24.355 5.393 57.083 1.00 30.73 436 VAL A O 1
ATOM 3607 N N . GLU A 1 437 ? 22.290 4.627 56.636 1.00 32.64 437 GLU A N 1
ATOM 3608 C CA . GLU A 1 437 ? 22.497 3.343 57.267 1.00 34.60 437 GLU A CA 1
ATOM 3609 C C . GLU A 1 437 ? 23.618 2.536 56.618 1.00 36.25 437 GLU A C 1
ATOM 3610 O O . GLU A 1 437 ? 23.635 2.333 55.404 1.00 31.53 437 GLU A O 1
ATOM 3616 N N . ASN A 1 438 ? 24.564 2.102 57.451 1.00 35.90 438 ASN A N 1
ATOM 3617 C CA . ASN A 1 438 ? 25.686 1.274 57.026 1.00 38.14 438 ASN A CA 1
ATOM 3618 C C . ASN A 1 438 ? 26.835 1.957 56.291 1.00 39.05 438 ASN A C 1
ATOM 3619 O O . ASN A 1 438 ? 27.979 1.944 56.760 1.00 38.80 438 ASN A O 1
ATOM 3624 N N . TYR A 1 439 ? 26.539 2.538 55.134 1.00 36.19 439 TYR A N 1
ATOM 3625 C CA . TYR A 1 439 ? 27.568 3.179 54.315 1.00 32.47 439 TYR A CA 1
ATOM 3626 C C . TYR A 1 439 ? 28.017 4.541 54.823 1.00 30.34 439 TYR A C 1
ATOM 3627 O O . TYR A 1 439 ? 29.153 4.944 54.601 1.00 34.18 439 TYR A O 1
ATOM 3636 N N . GLN A 1 440 ? 27.126 5.254 55.498 1.00 28.20 440 GLN A N 1
ATOM 3637 C CA . GLN A 1 440 ? 27.466 6.553 56.076 1.00 31.66 440 GLN A CA 1
ATOM 3638 C C . GLN A 1 440 ? 28.021 7.613 55.125 1.00 29.95 440 GLN A C 1
ATOM 3639 O O . GLN A 1 440 ? 28.939 8.354 55.486 1.00 30.18 440 GLN A O 1
ATOM 3645 N N . ASN A 1 441 ? 27.475 7.685 53.919 1.00 25.86 441 ASN A N 1
ATOM 3646 C CA . ASN A 1 441 ? 27.904 8.686 52.947 1.00 24.94 441 ASN A CA 1
ATOM 3647 C C . ASN A 1 441 ? 26.860 8.729 51.837 1.00 22.27 441 ASN A C 1
ATOM 3648 O O . ASN A 1 441 ? 26.123 7.766 51.636 1.00 21.37 441 ASN A O 1
ATOM 3653 N N . TYR A 1 442 ? 26.778 9.854 51.140 1.00 19.98 442 TYR A N 1
ATOM 3654 C CA . TYR A 1 442 ? 25.821 9.997 50.054 1.00 20.80 442 TYR A CA 1
ATOM 3655 C C . TYR A 1 442 ? 26.419 10.897 48.976 1.00 21.21 442 TYR A C 1
ATOM 3656 O O . TYR A 1 442 ? 27.403 11.605 49.214 1.00 21.21 442 TYR A O 1
ATOM 3665 N N . LEU A 1 443 ? 25.819 10.855 47.793 1.00 20.69 443 LEU A N 1
ATOM 3666 C CA . LEU A 1 443 ? 26.280 11.636 46.650 1.00 21.28 443 LEU A CA 1
ATOM 3667 C C . LEU A 1 443 ? 25.580 13.000 46.573 1.00 17.72 443 LEU A C 1
ATOM 3668 O O . LEU A 1 443 ? 24.359 13.061 46.561 1.00 21.67 443 LEU A O 1
ATOM 3673 N N . ALA A 1 444 ? 26.355 14.082 46.513 1.00 19.40 444 ALA A N 1
ATOM 3674 C CA . ALA A 1 444 ? 25.796 15.437 46.441 1.00 20.31 444 ALA A CA 1
ATOM 3675 C C . ALA A 1 444 ? 26.879 16.460 46.120 1.00 22.58 444 ALA A C 1
ATOM 3676 O O . ALA A 1 444 ? 28.065 16.134 46.134 1.00 21.29 444 ALA A O 1
ATOM 3678 N N . GLY A 1 445 ? 26.462 17.695 45.840 1.00 21.07 445 GLY A N 1
ATOM 3679 C CA . GLY A 1 445 ? 27.408 18.757 45.535 1.00 23.59 445 GLY A CA 1
ATOM 3680 C C . GLY A 1 445 ? 26.876 19.867 44.638 1.00 24.96 445 GLY A C 1
ATOM 3681 O O . GLY A 1 445 ? 25.727 19.828 44.181 1.00 26.40 445 GLY A O 1
ATOM 3682 N N . GLU A 1 446 ? 27.711 20.874 44.403 1.00 27.83 446 GLU A N 1
ATOM 3683 C CA . GLU A 1 446 ? 27.358 21.997 43.533 1.00 31.42 446 GLU A CA 1
ATOM 3684 C C . GLU A 1 446 ? 28.215 21.947 42.274 1.00 31.37 446 GLU A C 1
ATOM 3685 O O . GLU A 1 446 ? 29.438 21.835 42.360 1.00 26.38 446 GLU A O 1
ATOM 3691 N N . ASN A 1 447 ? 27.570 22.049 41.114 1.00 29.80 447 ASN A N 1
ATOM 3692 C CA . ASN A 1 447 ? 28.267 22.003 39.834 1.00 31.93 447 ASN A CA 1
ATOM 3693 C C . ASN A 1 447 ? 29.097 20.730 39.760 1.00 30.41 447 ASN A C 1
ATOM 3694 O O . ASN A 1 447 ? 30.191 20.702 39.196 1.00 26.75 447 ASN A O 1
ATOM 3699 N N . GLY A 1 448 ? 28.545 19.671 40.336 1.00 28.47 448 GLY A N 1
ATOM 3700 C CA . GLY A 1 448 ? 29.217 18.392 40.356 1.00 23.84 448 GLY A CA 1
ATOM 3701 C C . GLY A 1 448 ? 28.665 17.564 41.495 1.00 22.26 448 GLY A C 1
ATOM 3702 O O . GLY A 1 448 ? 27.905 18.063 42.329 1.00 24.22 448 GLY A O 1
ATOM 3703 N N . MET A 1 449 ? 29.060 16.300 41.532 1.00 23.74 449 MET A N 1
ATOM 3704 C CA . MET A 1 449 ? 28.609 15.361 42.554 1.00 25.86 449 MET A CA 1
ATOM 3705 C C . MET A 1 449 ? 29.803 14.621 43.152 1.00 20.63 449 MET A C 1
ATOM 3706 O O . MET A 1 449 ? 30.623 14.055 42.428 1.00 23.46 449 MET A O 1
ATOM 3711 N N . ILE A 1 450 ? 29.888 14.617 44.475 1.00 21.15 450 ILE A N 1
ATOM 3712 C CA . ILE A 1 450 ? 30.974 13.939 45.166 1.00 25.31 450 ILE A CA 1
ATOM 3713 C C . ILE A 1 450 ? 30.435 13.208 46.394 1.00 25.70 450 ILE A C 1
ATOM 3714 O O . ILE A 1 450 ? 29.442 13.629 46.988 1.00 25.96 450 ILE A O 1
ATOM 3719 N N . PHE A 1 451 ? 31.067 12.096 46.754 1.00 25.39 451 PHE A N 1
ATOM 3720 C CA . PHE A 1 451 ? 30.624 11.328 47.912 1.00 26.94 451 PHE A CA 1
ATOM 3721 C C . PHE A 1 451 ? 31.085 11.958 49.232 1.00 27.85 451 PHE A C 1
ATOM 3722 O O . PHE A 1 451 ? 32.280 11.990 49.542 1.00 31.22 451 PHE A O 1
ATOM 3730 N N . VAL A 1 452 ? 30.126 12.486 49.987 1.00 27.29 452 VAL A N 1
ATOM 3731 C CA . VAL A 1 452 ? 30.403 13.102 51.279 1.00 31.43 452 VAL A CA 1
ATOM 3732 C C . VAL A 1 452 ? 30.106 12.087 52.379 1.00 31.58 452 VAL A C 1
ATOM 3733 O O . VAL A 1 452 ? 29.064 11.433 52.373 1.00 32.35 452 VAL A O 1
ATOM 3737 N N . HIS A 1 453 ? 31.037 11.955 53.316 1.00 36.35 453 HIS A N 1
ATOM 3738 C CA . HIS A 1 453 ? 30.915 11.003 54.416 1.00 37.26 453 HIS A CA 1
ATOM 3739 C C . HIS A 1 453 ? 30.305 11.653 55.659 1.00 38.74 453 HIS A C 1
ATOM 3740 O O . HIS A 1 453 ? 30.454 12.852 55.871 1.00 40.27 453 HIS A O 1
ATOM 3747 N N . ASN A 1 454 ? 29.604 10.860 56.466 1.00 43.63 454 ASN A N 1
ATOM 3748 C CA . ASN A 1 454 ? 28.993 11.357 57.702 1.00 44.60 454 ASN A CA 1
ATOM 3749 C C . ASN A 1 454 ? 30.083 11.747 58.695 1.00 46.53 454 ASN A C 1
ATOM 3750 O O . ASN A 1 454 ? 31.273 11.574 58.358 1.00 49.64 454 ASN A O 1
#

Organism: Pyrococcus furiosus (strain ATCC 43587 / DSM 3638 / JCM 8422 / Vc1) (NCBI:txid186497)

Sequence (454 aa):
CIDGKAKIIFENEGEEHLTTMEEMYERYKHLGEFYDEEYNRWGIDVSNVPIYVKSFDPESKRVVKGKVNVIWKYELGKDVTKYEIITNKGTKILTSPWHPFFVLTPDFKIVEKRADELKEGDILIGGMPDGEDYKFIFDYWLAGFIAGDGCFDKYHSHVKGHEYIYDRLRIYDYRIETFEIINDYLEKTFGRKYSIQKDRNIYYIDIKARNITSHYLKLLEGIDNGIPPQILKEGKNAVLSFIAGLFDAEGHVSNKPGIELGMVNKRLIEDVTHYLNALGIKARIREKLRKDGIDYVLHVEEYSSLLRFYELIGKNLQNEEKREKLEKVLSNHKGGNFGLPLNFNAFKEWASEYGVEFKTNGSQTIAIINDERISLGQWHTRNRVSKAVLVKMLRKLYEATKDEEVKRMLHLIEGLEVVRHITTTNEPRTFYDLTVENYQNYLAGENGMIFVHN

Solvent-accessible surface area: 21084 Å² total; per-residue (Å²): 9,1,12,2,107,6,25,0,11,4,28,29,156,50,65,15,26,17,31,20,2,74,93,1,0,93,107,14,70,144,80,43,60,88,88,31,144,159,140,84,48,101,0,0,70,0,41,136,38,60,0,66,5,34,0,0,18,46,155,33,73,113,21,20,116,0,50,0,31,25,1,23,47,36,96,24,30,154,134,30,65,0,42,52,1,36,2,63,7,17,0,66,4,14,0,0,13,116,1,22,0,4,5,4,32,58,75,29,132,38,58,99,51,92,0,52,84,11,120,125,34,22,3,1,2,0,0,6,5,35,22,104,141,43,146,70,62,36,26,34,1,2,0,0,3,4,26,23,28,25,69,61,58,125,76,81,28,140,82,171,60,111,107,129,105,66,31,44,0,63,0,71,11,106,37,66,76,7,0,102,56,0,20,92,36,1,85,162,61,34,56,100,142,36,93,50,68,123,65,191,132,54,43,20,0,22,1,74,14,155,72,0,2,39,58,1,64,133,22,16,124,36,38,113,116,2,6,0,77,80,0,14,64,87,9,52,46,2,0,7,2,0,2,1,0,0,2,5,13,77,4,94,6,24,129,130,7,2,1,53,4,26,31,100,32,92,81,0,0,27,6,0,0,6,3,1,1,3,4,1,0,6,0,68,43,86,116,120,157,105,197,131,30,68,29,36,12,3,24,0,42,53,20,2,2,0,29,21,2,48,57,18,0,0,104,29,3,43,6,91,103,34,57,74,92,0,67,118,15,13,92,106,30,160,24,39,142,104,13,3,32,0,42,16,102,25,2,81,133,48,0,64,131,48,59,13,114,37,99,88,100,64,53,68,0,20,0,25,14,125,141,81,142,19,57,0,30,88,0,56,72,138,67,98,6,15,17,8,36,0,0,71,0,0,43,83,2,43,111,50,48,136,58,100,85,0,50,84,17,7,13,4,0,4,0,4,4,10,2,143,80,48,73,84,41,47,110,114,73,44,0,11,12,0,52,2,98,111,62,88,0,0,2,0,0,43,43,0,2,2,1,0,23,58

Foldseek 3Di:
DWFQQWWFWKAFPLFIDIDGLVVVCVVQCVQPWDADVVVRKIKHFCQVGFMWFWFADLVLLAIDIWGFGMKIKFWFFLVFKWKWFAFPLRFIIIGGQQWWFWWQDQLRHTDIDGRVRDDFQTKGFWAFARPDDADADQVLLVLLLCVQFKDWDWDAPPDVVPGDIFIKMKGKDLDPLVQVVVQVVCCVPVVDGFDWDDDPSMIMGMDGDRVVRVSSCQCCPPVLQEHRSNQNRNDDNSVLNSVLSNCLRAKDAPLLGWIKHKDPSVNHLQRNLAVLQNNLQSKFWDWDDDDPGIIIMIIGDQLLNLVVCCVRRLVPHSPVVRSVVSVVSNVDDDDDPFWRQHAPVSVVVVCVVLVWDWDADVQWIWIADPNDIATQGSCNNPSIGGLNSVLVVLVSSCVRPVDPSSVSVNRSSSRMITTHDMDIDRDTGMDMATQIPPSQWRWITGSHIGIIGD

Secondary structure (DSSP, 8-state):
-EETT-EEEEESSS-EEEEEHHHHHHHHGGG-EEEETTTTEEEEE-TTS--EEEEEETTTTEEEEEEEEEEEEEEE-TTS-EEEEEETT--EEEE-TT-EEEEE-TTS-EEEEETTT--TT-EE-B-----------HHHHHHHHHHHHEEEEEEE--BTTB--EEEEEEEEES-HHHHHHHHHHHHHHHS-----EESSS-EEEEE--HHHHHHHHHHHTTGGGSS-HHHHTT-HHHHHHHHHHHHHHH-EEETTTEEEEEES-HHHHHHHHHHHHTTT---EEEEEE-SSSEEEEEEE--HHHHHHHHHHTGGG-S-HHHHHHHHHHHHS------EE---HHHHHHHHHTTT-EEEEETTEEEEEETTEEEE-TTHHHHS-EEHHHHHHHHHHHHHHH--HHHHHHHHHHHH-EEEEEEEEE-S-EEEEEEEETTT-EEEEEBSS-EEEE-

B-factor: mean 36.68, std 15.67, range [9.01, 91.12]

InterPro domains:
  IPR000788 Ribonucleotide reductase large subunit, C-terminal [PF02867] (756-1607)
  IPR003586 Hint domain C-terminal [SM00305] (715-761)
  IPR003586 Hint domain C-terminal [SM00305] (1257-1302)
  IPR003587 Hint domain N-terminal [SM00306] (300-429)
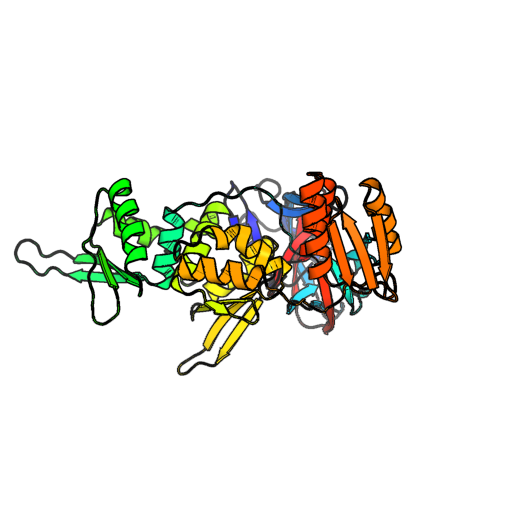  IPR003587 Hint domain N-terminal [SM00306] (913-1044)
  IPR004042 Intein DOD homing endonuclease, central region [PS50819] (443-582)
  IPR004042 Intein DOD homing endonuclease, central region [PS50819] (1063-1194)
  IPR004860 Homing endonuclease, LAGLIDADG domain [PF14528] (540-615)
  IPR004860 Homing endonuclease, LAGLIDADG domain [PF14528] (1151-1242)
  IPR005144 ATP-cone domain [PF03477] (5-93)
  IPR005144 ATP-cone domain [PS51161] (4-96)
  IPR006141 Intein N-terminal splicing region [PS50817] (302-404)
  IPR006141 Intein N-terminal splicing region [PS50817] (915-1024)
  IPR006141 Intein N-terminal splicing region [TIGR01445] (302-404)
  IPR006141 Intein N-terminal splicing region [TIGR01445] (915-1024)
  IPR006142 Intein [PR00379] (1011-1024)
  IPR006142 Intein [PR00379] (1060-1072)
  IPR006142 Intein [PR00379] (1154-1166)
  IPR006142 Intein [PR00379] (1181-1196)
  IPR006142 Intein [PR00379] (1273-1290)